Protein 3MAY (pdb70)

InterPro domains:
  IPR030937 Hemophore Rv0203 [TIGR04530] (16-133)
  IPR032407 Haemophore, haem-binding [PF16525] (39-115)
  IPR032407 Haemophore, haem-binding [TIGR04529] (41-117)
  IPR038378 Haemophore, haem-binding domain superfamily [G3DSA:1.20.20.20] (36-136)

Secondary structure (DSSP, 8-state):
--HHHHHHHHHHHHHHHHHHHHH-HHHHHHHHHHHHTTT-HHHHHHHHHHHHH-HHHHHHHHHHHHHHHHHHHHT--S-SSGGGG-/--HHHHHHHHHHHHHHHHHHHHH-HHHHHHHHHHHTTTT-HHHHHHHHHHHHH-HHHHHHHHHHHHHHHHHHHHHT-TTSHHHHHHHHHHTT-/-TTSHHHHHHHHHHHHHHHHHHHHT-HHHHHHHHHHHHTTS-HHHHHHHHHHHHS-HHHHHHHHHHTHHHHHHHHHH-----HHHHHHHHHHHHHH-/--HHHHHHHHHHHHHHHHHHHHT-HHHHHHHHHHHHTTT-TTHHHHHHHHHHH-HHHHHHHHHHHHHHHHHHHHS--TTHHHHHHHHHHHHHH-/--S-HHHHHHHHHHHHHHHHHHHHH-HHHHHHHHHHHTTTT-HHHHHHHHHHHHH-HHHHHHHHHHHHHHHHHHHHHT-S-SHHHHHHHHHHH-/--HHHHHHHHHHHHHHHHHHHHH-HHHHHHHHHHHHTTT-HHHHHHHHHHHHT-HHHHHHHHHHHHHHHHHHHHT--S-SSGGGG-/---HHHHHHHHHHHHHHHHHHHHH-HHHHHHHHHHHHTTS-HHHHHHHHHHHHH-HHHHHHHHHHHTTHHHHHHHHT----HHHHHHHHHHHHHHH-/--S-HHHHHHHHHHHHHHHHHHHHH-HHHHHHHHHHHHTTT-TTHHHHHHHHHHH-HHHHHHHHHHHHHHHHHHHHS--TTTHHHHHHHHHHHHH-

Structure (mmCIF, N/CA/C/O backbone):
data_3MAY
#
_entry.id   3MAY
#
_cell.length_a   72.671
_cell.length_b   72.671
_cell.length_c   173.909
_cell.angle_alpha   90.00
_cell.angle_beta   90.00
_cell.angle_gamma   90.00
#
_symmetry.space_group_name_H-M   'P 41'
#
loop_
_entity.id
_entity.type
_entity.pdbx_description
1 polymer 'POSSIBLE EXPORTED PROTEIN'
2 water water
#
loop_
_atom_site.group_PDB
_atom_site.id
_atom_site.type_symbol
_atom_site.label_atom_id
_atom_site.label_alt_id
_atom_site.label_comp_id
_atom_site.label_asym_id
_atom_site.label_entity_id
_atom_site.label_seq_id
_atom_site.pdbx_PDB_ins_code
_atom_site.Cartn_x
_atom_site.Cartn_y
_atom_site.Cartn_z
_atom_site.occupancy
_atom_site.B_iso_or_equiv
_atom_site.auth_seq_id
_atom_site.auth_comp_id
_atom_site.auth_asym_id
_atom_site.auth_atom_id
_atom_site.pdbx_PDB_model_num
ATOM 1 N N . CYS A 1 6 ? 9.860 12.655 34.082 1.00 74.06 40 CYS A N 1
ATOM 2 C CA . CYS A 1 6 ? 9.188 11.464 33.486 1.00 72.73 40 CYS A CA 1
ATOM 3 C C . CYS A 1 6 ? 7.697 11.734 33.450 1.00 69.83 40 CYS A C 1
ATOM 4 O O . CYS A 1 6 ? 6.876 10.859 33.163 1.00 69.31 40 CYS A O 1
ATOM 7 N N . ALA A 1 7 ? 7.378 12.985 33.753 1.00 66.07 41 ALA A N 1
ATOM 8 C CA . ALA A 1 7 ? 6.025 13.431 33.867 1.00 62.95 41 ALA A CA 1
ATOM 9 C C . ALA A 1 7 ? 5.530 13.607 32.462 1.00 59.28 41 ALA A C 1
ATOM 10 O O . ALA A 1 7 ? 6.321 13.922 31.553 1.00 58.61 41 ALA A O 1
ATOM 12 N N . ALA A 1 8 ? 4.227 13.429 32.274 1.00 56.47 42 ALA A N 1
ATOM 13 C CA . ALA A 1 8 ? 3.639 13.587 30.961 1.00 52.67 42 ALA A CA 1
ATOM 14 C C . ALA A 1 8 ? 4.057 14.888 30.269 1.00 49.94 42 ALA A C 1
ATOM 15 O O . ALA A 1 8 ? 4.286 14.889 29.076 1.00 49.16 42 ALA A O 1
ATOM 17 N N . SER A 1 9 ? 4.178 15.987 31.004 1.00 49.24 43 SER A N 1
ATOM 18 C CA . SER A 1 9 ? 4.699 17.253 30.433 1.00 47.13 43 SER A CA 1
ATOM 19 C C . SER A 1 9 ? 6.064 17.108 29.838 1.00 45.97 43 SER A C 1
ATOM 20 O O . SER A 1 9 ? 6.372 17.770 28.876 1.00 45.33 43 SER A O 1
ATOM 23 N N . GLU A 1 10 ? 6.903 16.271 30.418 1.00 46.18 44 GLU A N 1
ATOM 24 C CA . GLU A 1 10 ? 8.236 16.163 29.879 1.00 46.01 44 GLU A CA 1
ATOM 25 C C . GLU A 1 10 ? 8.288 15.165 28.696 1.00 44.85 44 GLU A C 1
ATOM 26 O O . GLU A 1 10 ? 9.043 15.422 27.728 1.00 44.81 44 GLU A O 1
ATOM 32 N N . VAL A 1 11 ? 7.463 14.099 28.713 1.00 43.33 45 VAL A N 1
ATOM 33 C CA . VAL A 1 11 ? 7.433 13.241 27.554 1.00 42.42 45 VAL A CA 1
ATOM 34 C C . VAL A 1 11 ? 6.983 14.041 26.381 1.00 41.64 45 VAL A C 1
ATOM 35 O O . VAL A 1 11 ? 7.665 14.060 25.357 1.00 42.98 45 VAL A O 1
ATOM 39 N N . ALA A 1 12 ? 5.911 14.800 26.556 1.00 41.55 46 ALA A N 1
ATOM 40 C CA . ALA A 1 12 ? 5.383 15.633 25.488 1.00 40.94 46 ALA A CA 1
ATOM 41 C C . ALA A 1 12 ? 6.406 16.679 24.967 1.00 40.92 46 ALA A C 1
ATOM 42 O O . ALA A 1 12 ? 6.386 17.086 23.798 1.00 40.32 46 ALA A O 1
ATOM 44 N N . ARG A 1 13 ? 7.275 17.157 25.835 1.00 41.97 47 ARG A N 1
ATOM 45 C CA . ARG A 1 13 ? 8.135 18.240 25.409 1.00 42.35 47 ARG A CA 1
ATOM 46 C C . ARG A 1 13 ? 9.185 17.677 24.533 1.00 42.39 47 ARG A C 1
ATOM 47 O O . ARG A 1 13 ? 9.436 18.259 23.479 1.00 41.64 47 ARG A O 1
ATOM 55 N N . THR A 1 14 ? 9.800 16.558 24.988 1.00 43.13 48 THR A N 1
ATOM 56 C CA . THR A 1 14 ? 10.755 15.811 24.210 1.00 43.23 48 THR A CA 1
ATOM 57 C C . THR A 1 14 ? 10.169 15.465 22.829 1.00 43.38 48 THR A C 1
ATOM 58 O O . THR A 1 14 ? 10.670 15.965 21.791 1.00 44.97 48 THR A O 1
ATOM 62 N N . VAL A 1 15 ? 9.070 14.708 22.805 1.00 42.31 49 VAL A N 1
ATOM 63 C CA . VAL A 1 15 ? 8.480 14.317 21.539 1.00 41.27 49 VAL A CA 1
ATOM 64 C C . VAL A 1 15 ? 8.253 15.560 20.673 1.00 40.54 49 VAL A C 1
ATOM 65 O O . VAL A 1 15 ? 8.442 15.523 19.463 1.00 40.70 49 VAL A O 1
ATOM 69 N N . GLY A 1 16 ? 7.883 16.672 21.289 1.00 40.29 50 GLY A N 1
ATOM 70 C CA . GLY A 1 16 ? 7.776 17.957 20.577 1.00 39.61 50 GLY A CA 1
ATOM 71 C C . GLY A 1 16 ? 9.082 18.524 19.981 1.00 40.28 50 GLY A C 1
ATOM 72 O O . GLY A 1 16 ? 9.080 19.127 18.854 1.00 41.80 50 GLY A O 1
ATOM 73 N N . SER A 1 17 ? 10.211 18.359 20.658 1.00 38.60 51 SER A N 1
ATOM 74 C CA . SER A 1 17 ? 11.418 18.925 20.065 1.00 39.06 51 SER A CA 1
ATOM 75 C C . SER A 1 17 ? 12.062 17.920 19.073 1.00 37.60 51 SER A C 1
ATOM 76 O O . SER A 1 17 ? 12.537 18.319 18.012 1.00 36.84 51 SER A O 1
ATOM 79 N N . VAL A 1 18 ? 12.069 16.622 19.395 1.00 36.80 52 VAL A N 1
ATOM 80 C CA . VAL A 1 18 ? 12.379 15.627 18.333 1.00 36.41 52 VAL A CA 1
ATOM 81 C C . VAL A 1 18 ? 11.478 15.780 17.059 1.00 35.40 52 VAL A C 1
ATOM 82 O O . VAL A 1 18 ? 11.980 16.062 15.990 1.00 35.82 52 VAL A O 1
ATOM 86 N N . ALA A 1 19 ? 10.166 15.639 17.168 1.00 35.23 53 ALA A N 1
ATOM 87 C CA . ALA A 1 19 ? 9.289 15.806 15.970 1.00 35.54 53 ALA A CA 1
ATOM 88 C C . ALA A 1 19 ? 9.602 17.071 15.179 1.00 35.92 53 ALA A C 1
ATOM 89 O O . ALA A 1 19 ? 9.689 17.015 13.951 1.00 36.24 53 ALA A O 1
ATOM 91 N N . LYS A 1 20 ? 9.782 18.204 15.869 1.00 36.33 54 LYS A N 1
ATOM 92 C CA . LYS A 1 20 ? 10.064 19.451 15.173 1.00 37.16 54 LYS A CA 1
ATOM 93 C C . LYS A 1 20 ? 11.383 19.356 14.451 1.00 37.04 54 LYS A C 1
ATOM 94 O O . LYS A 1 20 ? 11.475 19.756 13.262 1.00 38.50 54 LYS A O 1
ATOM 100 N N . SER A 1 21 ? 12.411 18.821 15.118 1.00 36.49 55 SER A N 1
ATOM 101 C CA . SER A 1 21 ? 13.729 18.805 14.474 1.00 37.03 55 SER A CA 1
ATOM 102 C C . SER A 1 21 ? 13.672 17.864 13.297 1.00 36.42 55 SER A C 1
ATOM 103 O O . SER A 1 21 ? 13.993 18.270 12.226 1.00 37.03 55 SER A O 1
ATOM 106 N N . MET A 1 22 ? 13.118 16.656 13.462 1.00 37.04 56 MET A N 1
ATOM 107 C CA . MET A 1 22 ? 12.867 15.719 12.351 1.00 37.41 56 MET A CA 1
ATOM 108 C C . MET A 1 22 ? 12.171 16.498 11.222 1.00 37.16 56 MET A C 1
ATOM 109 O O . MET A 1 22 ? 12.608 16.454 10.055 1.00 37.19 56 MET A O 1
ATOM 114 N N . GLY A 1 23 ? 11.128 17.276 11.560 1.00 36.55 57 GLY A N 1
ATOM 115 C CA . GLY A 1 23 ? 10.383 18.102 10.553 1.00 35.66 57 GLY A CA 1
ATOM 116 C C . GLY A 1 23 ? 11.247 19.060 9.717 1.00 35.93 57 GLY A C 1
ATOM 117 O O . GLY A 1 23 ? 11.234 19.041 8.489 1.00 34.00 57 GLY A O 1
ATOM 118 N N . ASP A 1 24 ? 11.999 19.911 10.411 1.00 37.39 58 ASP A N 1
ATOM 119 C CA . ASP A 1 24 ? 12.920 20.860 9.797 1.00 38.24 58 ASP A CA 1
ATOM 120 C C . ASP A 1 24 ? 13.875 20.137 8.859 1.00 37.82 58 ASP A C 1
ATOM 121 O O . ASP A 1 24 ? 14.013 20.547 7.686 1.00 38.34 58 ASP A O 1
ATOM 126 N N . TYR A 1 25 ? 14.456 19.021 9.341 1.00 36.62 59 TYR A N 1
ATOM 127 C CA . TYR A 1 25 ? 15.426 18.264 8.573 1.00 37.41 59 TYR A CA 1
ATOM 128 C C . TYR A 1 25 ? 14.845 17.735 7.254 1.00 38.16 59 TYR A C 1
ATOM 129 O O . TYR A 1 25 ? 15.454 17.862 6.159 1.00 40.69 59 TYR A O 1
ATOM 138 N N . LEU A 1 26 ? 13.661 17.159 7.350 1.00 37.63 60 LEU A N 1
ATOM 139 C CA . LEU A 1 26 ? 12.987 16.671 6.185 1.00 38.30 60 LEU A CA 1
ATOM 140 C C . LEU A 1 26 ? 12.677 17.807 5.241 1.00 40.43 60 LEU A C 1
ATOM 141 O O . LEU A 1 26 ? 12.880 17.688 4.003 1.00 41.07 60 LEU A O 1
ATOM 146 N N . ASP A 1 27 ? 12.232 18.930 5.813 1.00 41.67 61 ASP A N 1
ATOM 147 C CA . ASP A 1 27 ? 11.897 20.088 4.988 1.00 42.77 61 ASP A CA 1
ATOM 148 C C . ASP A 1 27 ? 13.101 20.457 4.162 1.00 43.27 61 ASP A C 1
ATOM 149 O O . ASP A 1 27 ? 12.978 20.834 2.974 1.00 44.28 61 ASP A O 1
ATOM 154 N N . SER A 1 28 ? 14.277 20.378 4.786 1.00 42.67 62 SER A N 1
ATOM 155 C CA . SER A 1 28 ? 15.482 20.809 4.056 1.00 43.31 62 SER A CA 1
ATOM 156 C C . SER A 1 28 ? 15.986 19.723 3.120 1.00 41.20 62 SER A C 1
ATOM 157 O O . SER A 1 28 ? 16.836 19.994 2.340 1.00 41.72 62 SER A O 1
ATOM 160 N N . HIS A 1 29 ? 15.476 18.489 3.236 1.00 39.33 63 HIS A N 1
ATOM 161 C CA . HIS A 1 29 ? 15.922 17.367 2.434 1.00 38.09 63 HIS A CA 1
ATOM 162 C C . HIS A 1 29 ? 14.764 16.771 1.635 1.00 39.27 63 HIS A C 1
ATOM 163 O O . HIS A 1 29 ? 14.299 15.626 1.950 1.00 39.82 63 HIS A O 1
ATOM 170 N N . PRO A 1 30 ? 14.311 17.492 0.574 1.00 40.00 64 PRO A N 1
ATOM 171 C CA . PRO A 1 30 ? 13.147 17.093 -0.242 1.00 40.15 64 PRO A CA 1
ATOM 172 C C . PRO A 1 30 ? 13.169 15.657 -0.747 1.00 40.26 64 PRO A C 1
ATOM 173 O O . PRO A 1 30 ? 12.116 15.054 -0.812 1.00 41.15 64 PRO A O 1
ATOM 177 N N . GLU A 1 31 ? 14.328 15.086 -1.055 1.00 39.92 65 GLU A N 1
ATOM 178 C CA . GLU A 1 31 ? 14.315 13.695 -1.519 1.00 40.81 65 GLU A CA 1
ATOM 179 C C . GLU A 1 31 ? 13.848 12.783 -0.426 1.00 39.63 65 GLU A C 1
ATOM 180 O O . GLU A 1 31 ? 12.821 12.071 -0.557 1.00 42.08 65 GLU A O 1
ATOM 186 N N . THR A 1 32 ? 14.570 12.796 0.674 1.00 37.81 66 THR A N 1
ATOM 187 C CA . THR A 1 32 ? 14.085 12.112 1.896 1.00 36.75 66 THR A CA 1
ATOM 188 C C . THR A 1 32 ? 12.630 12.517 2.276 1.00 36.08 66 THR A C 1
ATOM 189 O O . THR A 1 32 ? 11.807 11.698 2.672 1.00 37.23 66 THR A O 1
ATOM 193 N N . ASN A 1 33 ? 12.312 13.780 2.124 1.00 35.94 67 ASN A N 1
ATOM 194 C CA . ASN A 1 33 ? 10.981 14.236 2.533 1.00 36.24 67 ASN A CA 1
ATOM 195 C C . ASN A 1 33 ? 9.955 13.585 1.614 1.00 37.05 67 ASN A C 1
ATOM 196 O O . ASN A 1 33 ? 8.860 13.257 2.060 1.00 36.58 67 ASN A O 1
ATOM 201 N N . GLN A 1 34 ? 10.333 13.390 0.342 1.00 38.94 68 GLN A N 1
ATOM 202 C CA . GLN A 1 34 ? 9.463 12.713 -0.668 1.00 40.22 68 GLN A CA 1
ATOM 203 C C . GLN A 1 34 ? 9.223 11.211 -0.346 1.00 40.15 68 GLN A C 1
ATOM 204 O O . GLN A 1 34 ? 8.108 10.737 -0.391 1.00 39.95 68 GLN A O 1
ATOM 210 N N . VAL A 1 35 ? 10.295 10.496 0.005 1.00 40.49 69 VAL A N 1
ATOM 211 C CA . VAL A 1 35 ? 10.234 9.087 0.348 1.00 40.43 69 VAL A CA 1
ATOM 212 C C . VAL A 1 35 ? 9.471 8.840 1.673 1.00 41.63 69 VAL A C 1
ATOM 213 O O . VAL A 1 35 ? 8.793 7.806 1.826 1.00 43.41 69 VAL A O 1
ATOM 217 N N . MET A 1 36 ? 9.564 9.756 2.637 1.00 40.95 70 MET A N 1
ATOM 218 C CA . MET A 1 36 ? 8.805 9.558 3.876 1.00 41.73 70 MET A CA 1
ATOM 219 C C . MET A 1 36 ? 7.388 9.951 3.547 1.00 41.85 70 MET A C 1
ATOM 220 O O . MET A 1 36 ? 6.430 9.352 4.063 1.00 43.32 70 MET A O 1
ATOM 225 N N . THR A 1 37 ? 7.230 10.969 2.708 1.00 41.05 71 THR A N 1
ATOM 226 C CA . THR A 1 37 ? 5.883 11.346 2.311 1.00 42.18 71 THR A CA 1
ATOM 227 C C . THR A 1 37 ? 5.131 10.164 1.657 1.00 43.46 71 THR A C 1
ATOM 228 O O . THR A 1 37 ? 4.008 9.887 2.079 1.00 44.30 71 THR A O 1
ATOM 232 N N . ALA A 1 38 ? 5.748 9.473 0.685 1.00 43.67 72 ALA A N 1
ATOM 233 C CA . ALA A 1 38 ? 5.076 8.351 0.005 1.00 46.51 72 ALA A CA 1
ATOM 234 C C . ALA A 1 38 ? 4.707 7.298 1.001 1.00 47.69 72 ALA A C 1
ATOM 235 O O . ALA A 1 38 ? 3.617 6.766 0.895 1.00 50.31 72 ALA A O 1
ATOM 237 N N . VAL A 1 39 ? 5.571 7.031 1.989 1.00 46.77 73 VAL A N 1
ATOM 238 C CA . VAL A 1 39 ? 5.236 6.097 3.073 1.00 47.49 73 VAL A CA 1
ATOM 239 C C . VAL A 1 39 ? 3.953 6.484 3.827 1.00 48.37 73 VAL A C 1
ATOM 240 O O . VAL A 1 39 ? 3.103 5.652 4.073 1.00 50.24 73 VAL A O 1
ATOM 244 N N . LEU A 1 40 ? 3.791 7.747 4.195 1.00 48.40 74 LEU A N 1
ATOM 245 C CA . LEU A 1 40 ? 2.564 8.155 4.883 1.00 49.53 74 LEU A CA 1
ATOM 246 C C . LEU A 1 40 ? 1.308 8.087 3.968 1.00 51.75 74 LEU A C 1
ATOM 247 O O . LEU A 1 40 ? 0.183 7.938 4.455 1.00 52.80 74 LEU A O 1
ATOM 252 N N . GLN A 1 41 ? 1.481 8.209 2.656 1.00 52.63 75 GLN A N 1
ATOM 253 C CA . GLN A 1 41 ? 0.341 8.170 1.752 1.00 54.20 75 GLN A CA 1
ATOM 254 C C . GLN A 1 41 ? -0.082 6.723 1.598 1.00 56.47 75 GLN A C 1
ATOM 255 O O . GLN A 1 41 ? -1.268 6.382 1.499 1.00 57.18 75 GLN A O 1
ATOM 261 N N . GLN A 1 42 ? 0.908 5.853 1.631 1.00 57.38 76 GLN A N 1
ATOM 262 C CA . GLN A 1 42 ? 0.624 4.459 1.383 1.00 60.21 76 GLN A CA 1
ATOM 263 C C . GLN A 1 42 ? 0.438 3.735 2.700 1.00 60.81 76 GLN A C 1
ATOM 264 O O . GLN A 1 42 ? 0.613 2.540 2.762 1.00 62.76 76 GLN A O 1
ATOM 270 N N . GLN A 1 43 ? 0.061 4.469 3.744 1.00 60.54 77 GLN A N 1
ATOM 271 C CA . GLN A 1 43 ? -0.278 3.882 5.030 1.00 62.51 77 GLN A CA 1
ATOM 272 C C . GLN A 1 43 ? 0.822 2.969 5.566 1.00 62.84 77 GLN A C 1
ATOM 273 O O . GLN A 1 43 ? 0.533 1.917 6.112 1.00 64.74 77 GLN A O 1
ATOM 279 N N . VAL A 1 44 ? 2.087 3.334 5.400 1.00 62.54 78 VAL A N 1
ATOM 280 C CA . VAL A 1 44 ? 3.187 2.420 5.814 1.00 63.14 78 VAL A CA 1
ATOM 281 C C . VAL A 1 44 ? 2.979 0.971 5.301 1.00 65.59 78 VAL A C 1
ATOM 282 O O . VAL A 1 44 ? 3.374 0.009 5.938 1.00 66.44 78 VAL A O 1
ATOM 286 N N . GLY A 1 45 ? 2.363 0.831 4.137 1.00 67.40 79 GLY A N 1
ATOM 287 C CA . GLY A 1 45 ? 2.290 -0.459 3.477 1.00 70.88 79 GLY A CA 1
ATOM 288 C C . GLY A 1 45 ? 3.602 -0.902 2.844 1.00 70.96 79 GLY A C 1
ATOM 289 O O . GLY A 1 45 ? 4.530 -0.099 2.676 1.00 69.84 79 GLY A O 1
ATOM 290 N N . PRO A 1 46 ? 3.660 -2.175 2.443 1.00 73.11 80 PRO A N 1
ATOM 291 C CA . PRO A 1 46 ? 4.793 -2.941 1.920 1.00 73.42 80 PRO A CA 1
ATOM 292 C C . PRO A 1 46 ? 5.709 -2.219 0.921 1.00 71.59 80 PRO A C 1
ATOM 293 O O . PRO A 1 46 ? 6.927 -2.250 1.088 1.00 70.64 80 PRO A O 1
ATOM 297 N N . GLY A 1 47 ? 5.135 -1.596 -0.107 1.00 71.16 81 GLY A N 1
ATOM 298 C CA . GLY A 1 47 ? 5.933 -1.044 -1.210 1.00 69.83 81 GLY A CA 1
ATOM 299 C C . GLY A 1 47 ? 6.769 0.182 -0.811 1.00 66.42 81 GLY A C 1
ATOM 300 O O . GLY A 1 47 ? 7.902 0.393 -1.283 1.00 65.12 81 GLY A O 1
ATOM 301 N N . SER A 1 48 ? 6.194 0.968 0.090 1.00 64.30 82 SER A N 1
ATOM 302 C CA . SER A 1 48 ? 6.769 2.215 0.529 1.00 61.27 82 SER A CA 1
ATOM 303 C C . SER A 1 48 ? 7.807 1.954 1.622 1.00 60.28 82 SER A C 1
ATOM 304 O O . SER A 1 48 ? 8.786 2.722 1.776 1.00 58.70 82 SER A O 1
ATOM 307 N N . VAL A 1 49 ? 7.620 0.879 2.392 1.00 60.78 83 VAL A N 1
ATOM 308 C CA . VAL A 1 49 ? 8.666 0.546 3.339 1.00 59.50 83 VAL A CA 1
ATOM 309 C C . VAL A 1 49 ? 9.976 0.218 2.606 1.00 58.71 83 VAL A C 1
ATOM 310 O O . VAL A 1 49 ? 11.016 0.738 2.990 1.00 57.26 83 VAL A O 1
ATOM 314 N N . ALA A 1 50 ? 9.905 -0.545 1.507 1.00 59.08 84 ALA A N 1
ATOM 315 C CA . ALA A 1 50 ? 11.121 -0.966 0.777 1.00 58.79 84 ALA A CA 1
ATOM 316 C C . ALA A 1 50 ? 11.907 0.200 0.189 1.00 56.48 84 ALA A C 1
ATOM 317 O O . ALA A 1 50 ? 13.136 0.222 0.164 1.00 54.61 84 ALA A O 1
ATOM 319 N N . SER A 1 51 ? 11.153 1.145 -0.346 1.00 56.81 85 SER A N 1
ATOM 320 C CA . SER A 1 51 ? 11.707 2.307 -0.963 1.00 55.97 85 SER A CA 1
ATOM 321 C C . SER A 1 51 ? 12.486 3.075 0.106 1.00 52.88 85 SER A C 1
ATOM 322 O O . SER A 1 51 ? 13.556 3.629 -0.127 1.00 51.94 85 SER A O 1
ATOM 325 N N . LEU A 1 52 ? 11.975 3.016 1.318 1.00 52.22 86 LEU A N 1
ATOM 326 C CA . LEU A 1 52 ? 12.575 3.718 2.425 1.00 50.41 86 LEU A CA 1
ATOM 327 C C . LEU A 1 52 ? 13.846 3.010 2.848 1.00 49.76 86 LEU A C 1
ATOM 328 O O . LEU A 1 52 ? 14.881 3.633 3.034 1.00 49.23 86 LEU A O 1
ATOM 333 N N . LYS A 1 53 ? 13.765 1.708 3.045 1.00 50.15 87 LYS A N 1
ATOM 334 C CA . LYS A 1 53 ? 14.975 0.940 3.378 1.00 50.10 87 LYS A CA 1
ATOM 335 C C . LYS A 1 53 ? 16.112 1.310 2.417 1.00 48.52 87 LYS A C 1
ATOM 336 O O . LYS A 1 53 ? 17.153 1.752 2.866 1.00 47.98 87 LYS A O 1
ATOM 342 N N . ALA A 1 54 ? 15.881 1.157 1.110 1.00 47.75 88 ALA A N 1
ATOM 343 C CA . ALA A 1 54 ? 16.851 1.498 0.072 1.00 47.22 88 ALA A CA 1
ATOM 344 C C . ALA A 1 54 ? 17.292 2.969 0.144 1.00 45.11 88 ALA A C 1
ATOM 345 O O . ALA A 1 54 ? 18.391 3.293 -0.180 1.00 46.30 88 ALA A O 1
ATOM 347 N N . HIS A 1 55 ? 16.428 3.872 0.532 1.00 43.70 89 HIS A N 1
ATOM 348 C CA . HIS A 1 55 ? 16.858 5.227 0.546 1.00 42.85 89 HIS A CA 1
ATOM 349 C C . HIS A 1 55 ? 17.926 5.401 1.609 1.00 43.34 89 HIS A C 1
ATOM 350 O O . HIS A 1 55 ? 18.858 6.172 1.382 1.00 42.62 89 HIS A O 1
ATOM 357 N N . PHE A 1 56 ? 17.802 4.652 2.718 1.00 44.75 90 PHE A N 1
ATOM 358 C CA . PHE A 1 56 ? 18.784 4.682 3.825 1.00 45.50 90 PHE A CA 1
ATOM 359 C C . PHE A 1 56 ? 20.088 4.027 3.514 1.00 47.35 90 PHE A C 1
ATOM 360 O O . PHE A 1 56 ? 21.119 4.583 3.874 1.00 49.07 90 PHE A O 1
ATOM 368 N N . GLU A 1 57 ? 20.087 2.882 2.824 1.00 48.99 91 GLU A N 1
ATOM 369 C CA . GLU A 1 57 ? 21.364 2.287 2.410 1.00 49.76 91 GLU A CA 1
ATOM 370 C C . GLU A 1 57 ? 22.136 3.282 1.556 1.00 49.15 91 GLU A C 1
ATOM 371 O O . GLU A 1 57 ? 23.371 3.362 1.624 1.00 50.22 91 GLU A O 1
ATOM 377 N N . ALA A 1 58 ? 21.429 4.059 0.741 1.00 47.33 92 ALA A N 1
ATOM 378 C CA . ALA A 1 58 ? 22.161 4.864 -0.212 1.00 46.80 92 ALA A CA 1
ATOM 379 C C . ALA A 1 58 ? 22.469 6.223 0.352 1.00 45.43 92 ALA A C 1
ATOM 380 O O . ALA A 1 58 ? 23.194 6.975 -0.258 1.00 46.87 92 ALA A O 1
ATOM 382 N N . ASN A 1 59 ? 21.880 6.555 1.492 1.00 43.84 93 ASN A N 1
ATOM 383 C CA . ASN A 1 59 ? 22.115 7.855 2.132 1.00 42.25 93 ASN A CA 1
ATOM 384 C C . ASN A 1 59 ? 22.415 7.741 3.632 1.00 41.69 93 ASN A C 1
ATOM 385 O O . ASN A 1 59 ? 21.639 8.280 4.461 1.00 39.71 93 ASN A O 1
ATOM 390 N N . PRO A 1 60 ? 23.571 7.094 3.966 1.00 42.61 94 PRO A N 1
ATOM 391 C CA . PRO A 1 60 ? 23.965 6.723 5.361 1.00 42.90 94 PRO A CA 1
ATOM 392 C C . PRO A 1 60 ? 24.108 7.975 6.227 1.00 43.00 94 PRO A C 1
ATOM 393 O O . PRO A 1 60 ? 23.959 7.925 7.484 1.00 44.34 94 PRO A O 1
ATOM 397 N N . LYS A 1 61 ? 24.398 9.094 5.580 1.00 42.63 95 LYS A N 1
ATOM 398 C CA . LYS A 1 61 ? 24.323 10.392 6.301 1.00 42.73 95 LYS A CA 1
ATOM 399 C C . LYS A 1 61 ? 22.886 10.740 6.756 1.00 40.30 95 LYS A C 1
ATOM 400 O O . LYS A 1 61 ? 22.630 11.025 7.957 1.00 38.38 95 LYS A O 1
ATOM 406 N N . VAL A 1 62 ? 21.923 10.668 5.840 1.00 39.77 96 VAL A N 1
ATOM 407 C CA . VAL A 1 62 ? 20.564 10.945 6.302 1.00 39.42 96 VAL A CA 1
ATOM 408 C C . VAL A 1 62 ? 20.089 10.011 7.421 1.00 39.77 96 VAL A C 1
ATOM 409 O O . VAL A 1 62 ? 19.501 10.479 8.431 1.00 39.93 96 VAL A O 1
ATOM 413 N N . ALA A 1 63 ? 20.431 8.721 7.310 1.00 40.62 97 ALA A N 1
ATOM 414 C CA . ALA A 1 63 ? 19.983 7.744 8.307 1.00 40.73 97 ALA A CA 1
ATOM 415 C C . ALA A 1 63 ? 20.568 8.060 9.663 1.00 41.36 97 ALA A C 1
ATOM 416 O O . ALA A 1 63 ? 19.856 8.059 10.658 1.00 41.57 97 ALA A O 1
ATOM 418 N N . SER A 1 64 ? 21.862 8.384 9.704 1.00 42.43 98 SER A N 1
ATOM 419 C CA . SER A 1 64 ? 22.513 8.677 10.989 1.00 43.18 98 SER A CA 1
ATOM 420 C C . SER A 1 64 ? 22.072 10.012 11.524 1.00 42.05 98 SER A C 1
ATOM 421 O O . SER A 1 64 ? 21.861 10.146 12.727 1.00 43.92 98 SER A O 1
ATOM 424 N N . ASP A 1 65 ? 21.852 10.981 10.649 1.00 41.02 99 ASP A N 1
ATOM 425 C CA . ASP A 1 65 ? 21.295 12.291 11.083 1.00 39.95 99 ASP A CA 1
ATOM 426 C C . ASP A 1 65 ? 19.880 12.125 11.746 1.00 39.13 99 ASP A C 1
ATOM 427 O O . ASP A 1 65 ? 19.576 12.719 12.801 1.00 38.15 99 ASP A O 1
ATOM 432 N N . LEU A 1 66 ? 19.007 11.333 11.112 1.00 38.70 100 LEU A N 1
ATOM 433 C CA . LEU A 1 66 ? 17.670 11.120 11.670 1.00 39.07 100 LEU A CA 1
ATOM 434 C C . LEU A 1 66 ? 17.770 10.334 12.950 1.00 40.33 100 LEU A C 1
ATOM 435 O O . LEU A 1 66 ? 17.080 10.673 13.967 1.00 40.75 100 LEU A O 1
ATOM 440 N N . HIS A 1 67 ? 18.655 9.329 12.960 1.00 41.58 101 HIS A N 1
ATOM 441 C CA . HIS A 1 67 ? 18.909 8.620 14.208 1.00 43.18 101 HIS A CA 1
ATOM 442 C C . HIS A 1 67 ? 19.382 9.566 15.319 1.00 43.71 101 HIS A C 1
ATOM 443 O O . HIS A 1 67 ? 18.864 9.500 16.424 1.00 44.80 101 HIS A O 1
ATOM 450 N N . ALA A 1 68 ? 20.343 10.456 15.046 1.00 43.92 102 ALA A N 1
ATOM 451 C CA . ALA A 1 68 ? 20.747 11.434 16.072 1.00 45.50 102 ALA A CA 1
ATOM 452 C C . ALA A 1 68 ? 19.574 12.292 16.563 1.00 45.37 102 ALA A C 1
ATOM 453 O O . ALA A 1 68 ? 19.480 12.605 17.744 1.00 45.46 102 ALA A O 1
ATOM 455 N N . LEU A 1 69 ? 18.679 12.682 15.664 1.00 44.92 103 LEU A N 1
ATOM 456 C CA . LEU A 1 69 ? 17.584 13.513 16.077 1.00 45.66 103 LEU A CA 1
ATOM 457 C C . LEU A 1 69 ? 16.579 12.765 16.923 1.00 47.21 103 LEU A C 1
ATOM 458 O O . LEU A 1 69 ? 15.963 13.327 17.821 1.00 48.01 103 LEU A O 1
ATOM 463 N N . SER A 1 70 ? 16.470 11.472 16.700 1.00 49.67 104 SER A N 1
ATOM 464 C CA . SER A 1 70 ? 15.553 10.665 17.516 1.00 51.82 104 SER A CA 1
ATOM 465 C C . SER A 1 70 ? 16.113 10.252 18.878 1.00 53.90 104 SER A C 1
ATOM 466 O O . SER A 1 70 ? 15.383 9.834 19.780 1.00 54.32 104 SER A O 1
ATOM 469 N N . GLN A 1 71 ? 17.410 10.366 19.063 1.00 56.84 105 GLN A N 1
ATOM 470 C CA . GLN A 1 71 ? 17.988 9.927 20.352 1.00 59.52 105 GLN A CA 1
ATOM 471 C C . GLN A 1 71 ? 17.333 10.398 21.674 1.00 59.92 105 GLN A C 1
ATOM 472 O O . GLN A 1 71 ? 17.238 9.601 22.608 1.00 61.39 105 GLN A O 1
ATOM 478 N N . PRO A 1 72 ? 16.910 11.682 21.779 1.00 59.26 106 PRO A N 1
ATOM 479 C CA . PRO A 1 72 ? 16.396 12.087 23.096 1.00 59.95 106 PRO A CA 1
ATOM 480 C C . PRO A 1 72 ? 15.151 11.256 23.446 1.00 61.18 106 PRO A C 1
ATOM 481 O O . PRO A 1 72 ? 14.945 10.842 24.592 1.00 62.02 106 PRO A O 1
ATOM 485 N N . LEU A 1 73 ? 14.349 10.994 22.433 1.00 61.35 107 LEU A N 1
ATOM 486 C CA . LEU A 1 73 ? 13.184 10.154 22.551 1.00 63.20 107 LEU A CA 1
ATOM 487 C C . LEU A 1 73 ? 13.550 8.745 22.986 1.00 65.24 107 LEU A C 1
ATOM 488 O O . LEU A 1 73 ? 12.919 8.174 23.871 1.00 67.11 107 LEU A O 1
ATOM 493 N N . THR A 1 74 ? 14.571 8.172 22.386 1.00 66.68 108 THR A N 1
ATOM 494 C CA . THR A 1 74 ? 15.018 6.858 22.830 1.00 69.22 108 THR A CA 1
ATOM 495 C C . THR A 1 74 ? 15.673 6.918 24.241 1.00 71.14 108 THR A C 1
ATOM 496 O O . THR A 1 74 ? 15.486 5.994 25.049 1.00 72.39 108 THR A O 1
ATOM 500 N N . ASP A 1 75 ? 16.402 7.997 24.556 1.00 71.55 109 ASP A N 1
ATOM 501 C CA . ASP A 1 75 ? 16.910 8.200 25.930 1.00 74.00 109 ASP A CA 1
ATOM 502 C C . ASP A 1 75 ? 15.728 8.111 26.911 1.00 75.60 109 ASP A C 1
ATOM 503 O O . ASP A 1 75 ? 15.723 7.318 27.872 1.00 77.55 109 ASP A O 1
ATOM 508 N N . LEU A 1 76 ? 14.720 8.936 26.643 1.00 74.87 110 LEU A N 1
ATOM 509 C CA . LEU A 1 76 ? 13.595 9.064 27.510 1.00 76.09 110 LEU A CA 1
ATOM 510 C C . LEU A 1 76 ? 12.998 7.720 27.926 1.00 78.16 110 LEU A C 1
ATOM 511 O O . LEU A 1 76 ? 12.984 7.402 29.110 1.00 79.72 110 LEU A O 1
ATOM 516 N N . SER A 1 77 ? 12.508 6.945 26.953 1.00 78.85 111 SER A N 1
ATOM 517 C CA . SER A 1 77 ? 11.869 5.666 27.236 1.00 81.41 111 SER A CA 1
ATOM 518 C C . SER A 1 77 ? 12.908 4.637 27.645 1.00 83.74 111 SER A C 1
ATOM 519 O O . SER A 1 77 ? 12.901 3.526 27.123 1.00 84.86 111 SER A O 1
ATOM 522 N N . THR A 1 78 ? 13.804 5.049 28.546 1.00 85.32 112 THR A N 1
ATOM 523 C CA . THR A 1 78 ? 14.826 4.234 29.175 1.00 88.05 112 THR A CA 1
ATOM 524 C C . THR A 1 78 ? 14.540 5.026 30.455 1.00 89.77 112 THR A C 1
ATOM 525 O O . THR A 1 78 ? 13.899 4.511 31.396 1.00 91.39 112 THR A O 1
ATOM 529 N N . ARG A 1 79 ? 14.981 6.296 30.477 1.00 89.59 113 ARG A N 1
ATOM 530 C CA . ARG A 1 79 ? 15.379 7.089 31.644 1.00 91.77 113 ARG A CA 1
ATOM 531 C C . ARG A 1 79 ? 14.114 6.892 32.487 1.00 92.91 113 ARG A C 1
ATOM 532 O O . ARG A 1 79 ? 14.179 6.919 33.715 1.00 94.21 113 ARG A O 1
ATOM 540 N N . CYS A 1 80 ? 12.974 6.678 31.818 1.00 92.44 114 CYS A N 1
ATOM 541 C CA . CYS A 1 80 ? 11.668 6.485 32.473 1.00 94.05 114 CYS A CA 1
ATOM 542 C C . CYS A 1 80 ? 11.074 5.119 32.156 1.00 98.13 114 CYS A C 1
ATOM 543 O O . CYS A 1 80 ? 10.473 4.480 33.023 1.00 99.49 114 CYS A O 1
ATOM 546 N N . SER A 1 81 ? 11.190 4.715 30.886 1.00 101.85 115 SER A N 1
ATOM 547 C CA . SER A 1 81 ? 10.756 3.390 30.401 1.00 106.87 115 SER A CA 1
ATOM 548 C C . SER A 1 81 ? 9.335 2.982 30.838 1.00 110.01 115 SER A C 1
ATOM 549 O O . SER A 1 81 ? 9.185 2.070 31.658 1.00 112.27 115 SER A O 1
ATOM 552 N N . LEU A 1 82 ? 8.301 3.629 30.300 1.00 111.14 116 LEU A N 1
ATOM 553 C CA . LEU A 1 82 ? 6.943 3.378 30.801 1.00 114.30 116 LEU A CA 1
ATOM 554 C C . LEU A 1 82 ? 5.978 2.620 29.847 1.00 115.71 116 LEU A C 1
ATOM 555 O O . LEU A 1 82 ? 5.299 1.687 30.277 1.00 117.24 116 LEU A O 1
ATOM 560 N N . PRO A 1 83 ? 5.869 3.047 28.570 1.00 115.57 117 PRO A N 1
ATOM 561 C CA . PRO A 1 83 ? 5.257 2.199 27.558 1.00 116.84 117 PRO A CA 1
ATOM 562 C C . PRO A 1 83 ? 6.078 2.255 26.260 1.00 116.35 117 PRO A C 1
ATOM 563 O O . PRO A 1 83 ? 7.295 2.483 26.279 1.00 115.62 117 PRO A O 1
ATOM 567 N N . ILE A 1 84 ? 5.391 2.043 25.146 1.00 117.11 118 ILE A N 1
ATOM 568 C CA . ILE A 1 84 ? 5.951 2.238 23.822 1.00 116.79 118 ILE A CA 1
ATOM 569 C C . ILE A 1 84 ? 6.477 3.679 23.679 1.00 115.39 118 ILE A C 1
ATOM 570 O O . ILE A 1 84 ? 5.909 4.609 24.264 1.00 115.02 118 ILE A O 1
ATOM 575 N N . SER A 1 85 ? 7.570 3.860 22.937 1.00 114.92 119 SER A N 1
ATOM 576 C CA . SER A 1 85 ? 7.980 5.205 22.523 1.00 114.06 119 SER A CA 1
ATOM 577 C C . SER A 1 85 ? 6.864 5.784 21.629 1.00 113.83 119 SER A C 1
ATOM 578 O O . SER A 1 85 ? 7.022 6.857 21.027 1.00 112.41 119 SER A O 1
ATOM 581 N N . GLY A 1 86 ? 5.730 5.068 21.591 1.00 115.31 120 GLY A N 1
ATOM 582 C CA . GLY A 1 86 ? 4.664 5.260 20.598 1.00 115.61 120 GLY A CA 1
ATOM 583 C C . GLY A 1 86 ? 3.420 6.060 20.950 1.00 115.85 120 GLY A C 1
ATOM 584 O O . GLY A 1 86 ? 3.428 7.291 20.857 1.00 114.66 120 GLY A O 1
ATOM 585 N N . LEU A 1 87 ? 2.350 5.350 21.318 1.00 117.44 121 LEU A N 1
ATOM 586 C CA . LEU A 1 87 ? 1.018 5.936 21.581 1.00 118.12 121 LEU A CA 1
ATOM 587 C C . LEU A 1 87 ? 1.057 7.147 22.490 1.00 117.25 121 LEU A C 1
ATOM 588 O O . LEU A 1 87 ? 0.175 8.000 22.425 1.00 117.17 121 LEU A O 1
ATOM 593 N N . GLN A 1 88 ? 2.063 7.204 23.352 1.00 116.97 122 GLN A N 1
ATOM 594 C CA . GLN A 1 88 ? 2.282 8.374 24.185 1.00 116.72 122 GLN A CA 1
ATOM 595 C C . GLN A 1 88 ? 2.162 9.620 23.310 1.00 115.80 122 GLN A C 1
ATOM 596 O O . GLN A 1 88 ? 1.730 10.680 23.754 1.00 115.57 122 GLN A O 1
ATOM 602 N N . ALA A 1 89 ? 2.506 9.442 22.038 1.00 115.65 123 ALA A N 1
ATOM 603 C CA . ALA A 1 89 ? 2.440 10.493 21.040 1.00 114.88 123 ALA A CA 1
ATOM 604 C C . ALA A 1 89 ? 1.103 10.564 20.287 1.00 115.41 123 ALA A C 1
ATOM 605 O O . ALA A 1 89 ? 1.027 11.235 19.255 1.00 114.92 123 ALA A O 1
ATOM 607 N N . ILE A 1 90 ? 0.061 9.888 20.785 1.00 116.60 124 ILE A N 1
ATOM 608 C CA . ILE A 1 90 ? -1.317 10.141 20.318 1.00 117.40 124 ILE A CA 1
ATOM 609 C C . ILE A 1 90 ? -1.625 11.642 20.530 1.00 117.09 124 ILE A C 1
ATOM 610 O O . ILE A 1 90 ? -2.588 12.199 19.965 1.00 117.42 124 ILE A O 1
ATOM 615 N N . GLY A 1 91 ? -0.773 12.261 21.357 1.00 116.40 125 GLY A N 1
ATOM 616 C CA . GLY A 1 91 ? -0.634 13.714 21.472 1.00 115.72 125 GLY A CA 1
ATOM 617 C C . GLY A 1 91 ? 0.807 14.232 21.344 1.00 114.54 125 GLY A C 1
ATOM 618 O O . GLY A 1 91 ? 1.829 13.545 21.512 1.00 114.04 125 GLY A O 1
ATOM 619 N N . CYS B 1 6 ? 0.952 18.495 2.603 1.00 60.44 40 CYS B N 1
ATOM 620 C CA . CYS B 1 6 ? 0.709 17.337 3.462 1.00 57.27 40 CYS B CA 1
ATOM 621 C C . CYS B 1 6 ? 1.972 16.468 3.444 1.00 53.65 40 CYS B C 1
ATOM 622 O O . CYS B 1 6 ? 1.907 15.245 3.542 1.00 52.72 40 CYS B O 1
ATOM 625 N N . ALA B 1 7 ? 3.115 17.127 3.318 1.00 49.75 41 ALA B N 1
ATOM 626 C CA . ALA B 1 7 ? 4.393 16.450 3.342 1.00 47.09 41 ALA B CA 1
ATOM 627 C C . ALA B 1 7 ? 4.741 15.996 4.751 1.00 44.48 41 ALA B C 1
ATOM 628 O O . ALA B 1 7 ? 4.417 16.685 5.734 1.00 44.10 41 ALA B O 1
ATOM 630 N N . ALA B 1 8 ? 5.418 14.851 4.834 1.00 42.56 42 ALA B N 1
ATOM 631 C CA . ALA B 1 8 ? 6.072 14.369 6.080 1.00 40.58 42 ALA B CA 1
ATOM 632 C C . ALA B 1 8 ? 6.707 15.430 6.936 1.00 40.01 42 ALA B C 1
ATOM 633 O O . ALA B 1 8 ? 6.572 15.395 8.150 1.00 40.15 42 ALA B O 1
ATOM 635 N N . SER B 1 9 ? 7.465 16.345 6.353 1.00 39.99 43 SER B N 1
ATOM 636 C CA . SER B 1 9 ? 8.034 17.425 7.169 1.00 40.95 43 SER B CA 1
ATOM 637 C C . SER B 1 9 ? 6.944 18.184 7.906 1.00 40.69 43 SER B C 1
ATOM 638 O O . SER B 1 9 ? 7.071 18.462 9.081 1.00 40.60 43 SER B O 1
ATOM 641 N N . GLU B 1 10 ? 5.878 18.544 7.198 1.00 41.56 44 GLU B N 1
ATOM 642 C CA . GLU B 1 10 ? 4.791 19.262 7.821 1.00 42.63 44 GLU B CA 1
ATOM 643 C C . GLU B 1 10 ? 4.019 18.429 8.854 1.00 41.66 44 GLU B C 1
ATOM 644 O O . GLU B 1 10 ? 3.584 18.977 9.912 1.00 41.49 44 GLU B O 1
ATOM 650 N N . VAL B 1 11 ? 3.883 17.120 8.631 1.00 40.88 45 VAL B N 1
ATOM 651 C CA . VAL B 1 11 ? 3.191 16.363 9.681 1.00 40.68 45 VAL B CA 1
ATOM 652 C C . VAL B 1 11 ? 4.049 16.274 10.903 1.00 40.91 45 VAL B C 1
ATOM 653 O O . VAL B 1 11 ? 3.553 16.510 12.023 1.00 41.77 45 VAL B O 1
ATOM 657 N N . ALA B 1 12 ? 5.340 16.008 10.712 1.00 41.28 46 ALA B N 1
ATOM 658 C CA . ALA B 1 12 ? 6.260 16.034 11.842 1.00 42.18 46 ALA B CA 1
ATOM 659 C C . ALA B 1 12 ? 6.303 17.401 12.468 1.00 42.48 46 ALA B C 1
ATOM 660 O O . ALA B 1 12 ? 6.365 17.486 13.681 1.00 43.89 46 ALA B O 1
ATOM 662 N N . ARG B 1 13 ? 6.244 18.474 11.691 1.00 42.54 47 ARG B N 1
ATOM 663 C CA . ARG B 1 13 ? 6.333 19.817 12.367 1.00 44.16 47 ARG B CA 1
ATOM 664 C C . ARG B 1 13 ? 5.134 20.075 13.223 1.00 44.21 47 ARG B C 1
ATOM 665 O O . ARG B 1 13 ? 5.258 20.572 14.325 1.00 45.91 47 ARG B O 1
ATOM 673 N N . THR B 1 14 ? 3.969 19.700 12.696 1.00 44.27 48 THR B N 1
ATOM 674 C CA . THR B 1 14 ? 2.696 19.875 13.363 1.00 43.12 48 THR B CA 1
ATOM 675 C C . THR B 1 14 ? 2.625 18.904 14.545 1.00 42.50 48 THR B C 1
ATOM 676 O O . THR B 1 14 ? 2.132 19.282 15.607 1.00 42.47 48 THR B O 1
ATOM 680 N N . VAL B 1 15 ? 3.159 17.682 14.417 1.00 41.00 49 VAL B N 1
ATOM 681 C CA . VAL B 1 15 ? 3.187 16.868 15.632 1.00 39.21 49 VAL B CA 1
ATOM 682 C C . VAL B 1 15 ? 4.046 17.610 16.640 1.00 38.81 49 VAL B C 1
ATOM 683 O O . VAL B 1 15 ? 3.815 17.536 17.815 1.00 39.51 49 VAL B O 1
ATOM 687 N N . GLY B 1 16 ? 5.021 18.352 16.154 1.00 39.35 50 GLY B N 1
ATOM 688 C CA . GLY B 1 16 ? 6.103 18.897 16.987 1.00 40.33 50 GLY B CA 1
ATOM 689 C C . GLY B 1 16 ? 5.539 20.039 17.762 1.00 41.76 50 GLY B C 1
ATOM 690 O O . GLY B 1 16 ? 5.782 20.166 18.949 1.00 43.43 50 GLY B O 1
ATOM 691 N N . SER B 1 17 ? 4.693 20.852 17.142 1.00 42.37 51 SER B N 1
ATOM 692 C CA . SER B 1 17 ? 4.269 22.030 17.873 1.00 44.18 51 SER B CA 1
ATOM 693 C C . SER B 1 17 ? 3.160 21.689 18.842 1.00 43.48 51 SER B C 1
ATOM 694 O O . SER B 1 17 ? 3.169 22.184 19.976 1.00 45.81 51 SER B O 1
ATOM 697 N N . VAL B 1 18 ? 2.229 20.842 18.425 1.00 41.19 52 VAL B N 1
ATOM 698 C CA . VAL B 1 18 ? 1.147 20.407 19.298 1.00 40.42 52 VAL B CA 1
ATOM 699 C C . VAL B 1 18 ? 1.637 19.786 20.608 1.00 40.41 52 VAL B C 1
ATOM 700 O O . VAL B 1 18 ? 1.262 20.259 21.683 1.00 41.61 52 VAL B O 1
ATOM 704 N N . ALA B 1 19 ? 2.492 18.766 20.497 1.00 39.73 53 ALA B N 1
ATOM 705 C CA . ALA B 1 19 ? 3.134 18.106 21.598 1.00 39.86 53 ALA B CA 1
ATOM 706 C C . ALA B 1 19 ? 3.897 19.065 22.455 1.00 42.54 53 ALA B C 1
ATOM 707 O O . ALA B 1 19 ? 3.907 18.939 23.660 1.00 44.63 53 ALA B O 1
ATOM 709 N N . LYS B 1 20 ? 4.567 20.027 21.838 1.00 44.86 54 LYS B N 1
ATOM 710 C CA . LYS B 1 20 ? 5.244 21.065 22.592 1.00 47.16 54 LYS B CA 1
ATOM 711 C C . LYS B 1 20 ? 4.195 21.812 23.374 1.00 47.28 54 LYS B C 1
ATOM 712 O O . LYS B 1 20 ? 4.298 21.962 24.622 1.00 48.58 54 LYS B O 1
ATOM 718 N N . SER B 1 21 ? 3.167 22.257 22.659 1.00 45.80 55 SER B N 1
ATOM 719 C CA . SER B 1 21 ? 2.233 23.122 23.304 1.00 47.61 55 SER B CA 1
ATOM 720 C C . SER B 1 21 ? 1.489 22.384 24.455 1.00 47.10 55 SER B C 1
ATOM 721 O O . SER B 1 21 ? 1.276 22.958 25.527 1.00 47.58 55 SER B O 1
ATOM 724 N N . MET B 1 22 ? 1.211 21.098 24.258 1.00 46.88 56 MET B N 1
ATOM 725 C CA . MET B 1 22 ? 0.647 20.228 25.299 1.00 47.27 56 MET B CA 1
ATOM 726 C C . MET B 1 22 ? 1.587 20.162 26.496 1.00 47.19 56 MET B C 1
ATOM 727 O O . MET B 1 22 ? 1.161 20.309 27.639 1.00 47.24 56 MET B O 1
ATOM 732 N N . GLY B 1 23 ? 2.875 19.928 26.248 1.00 46.98 57 GLY B N 1
ATOM 733 C CA . GLY B 1 23 ? 3.811 19.782 27.340 1.00 46.59 57 GLY B CA 1
ATOM 734 C C . GLY B 1 23 ? 3.881 21.035 28.188 1.00 47.49 57 GLY B C 1
ATOM 735 O O . GLY B 1 23 ? 3.903 20.978 29.437 1.00 47.48 57 GLY B O 1
ATOM 736 N N . ASP B 1 24 ? 3.911 22.188 27.529 1.00 47.69 58 ASP B N 1
ATOM 737 C CA . ASP B 1 24 ? 3.963 23.439 28.272 1.00 49.35 58 ASP B CA 1
ATOM 738 C C . ASP B 1 24 ? 2.684 23.659 29.040 1.00 49.18 58 ASP B C 1
ATOM 739 O O . ASP B 1 24 ? 2.728 24.182 30.187 1.00 51.56 58 ASP B O 1
ATOM 744 N N . TYR B 1 25 ? 1.560 23.237 28.441 1.00 45.63 59 TYR B N 1
ATOM 745 C CA . TYR B 1 25 ? 0.339 23.354 29.106 1.00 45.37 59 TYR B CA 1
ATOM 746 C C . TYR B 1 25 ? 0.415 22.529 30.366 1.00 45.54 59 TYR B C 1
ATOM 747 O O . TYR B 1 25 ? 0.190 23.030 31.468 1.00 47.67 59 TYR B O 1
ATOM 756 N N . LEU B 1 26 ? 0.746 21.261 30.209 1.00 44.57 60 LEU B N 1
ATOM 757 C CA . LEU B 1 26 ? 0.852 20.342 31.356 1.00 44.71 60 LEU B CA 1
ATOM 758 C C . LEU B 1 26 ? 1.837 20.786 32.409 1.00 46.68 60 LEU B C 1
ATOM 759 O O . LEU B 1 26 ? 1.648 20.550 33.582 1.00 47.36 60 LEU B O 1
ATOM 764 N N . ASP B 1 27 ? 2.907 21.419 31.994 1.00 49.27 61 ASP B N 1
ATOM 765 C CA . ASP B 1 27 ? 3.888 21.869 32.969 1.00 51.84 61 ASP B CA 1
ATOM 766 C C . ASP B 1 27 ? 3.299 22.959 33.869 1.00 52.38 61 ASP B C 1
ATOM 767 O O . ASP B 1 27 ? 3.532 22.954 35.081 1.00 54.84 61 ASP B O 1
ATOM 772 N N . SER B 1 28 ? 2.509 23.862 33.310 1.00 51.23 62 SER B N 1
ATOM 773 C CA . SER B 1 28 ? 1.916 24.912 34.117 1.00 52.49 62 SER B CA 1
ATOM 774 C C . SER B 1 28 ? 0.588 24.515 34.793 1.00 51.37 62 SER B C 1
ATOM 775 O O . SER B 1 28 ? 0.036 25.290 35.588 1.00 52.27 62 SER B O 1
ATOM 778 N N . HIS B 1 29 ? 0.112 23.302 34.522 1.00 49.33 63 HIS B N 1
ATOM 779 C CA . HIS B 1 29 ? -1.106 22.784 35.155 1.00 47.64 63 HIS B CA 1
ATOM 780 C C . HIS B 1 29 ? -0.825 21.487 35.889 1.00 47.95 63 HIS B C 1
ATOM 781 O O . HIS B 1 29 ? -1.210 20.391 35.426 1.00 47.20 63 HIS B O 1
ATOM 788 N N . PRO B 1 30 ? -0.155 21.601 37.065 1.00 49.47 64 PRO B N 1
ATOM 789 C CA . PRO B 1 30 ? 0.382 20.411 37.784 1.00 49.71 64 PRO B CA 1
ATOM 790 C C . PRO B 1 30 ? -0.611 19.277 38.080 1.00 48.67 64 PRO B C 1
ATOM 791 O O . PRO B 1 30 ? -0.242 18.100 38.036 1.00 49.78 64 PRO B O 1
ATOM 795 N N . GLU B 1 31 ? -1.858 19.588 38.379 1.00 47.78 65 GLU B N 1
ATOM 796 C CA . GLU B 1 31 ? -2.737 18.473 38.753 1.00 46.41 65 GLU B CA 1
ATOM 797 C C . GLU B 1 31 ? -3.020 17.653 37.500 1.00 44.89 65 GLU B C 1
ATOM 798 O O . GLU B 1 31 ? -3.044 16.415 37.541 1.00 45.42 65 GLU B O 1
ATOM 804 N N . THR B 1 32 ? -3.231 18.368 36.389 1.00 43.10 66 THR B N 1
ATOM 805 C CA . THR B 1 32 ? -3.497 17.754 35.123 1.00 41.34 66 THR B CA 1
ATOM 806 C C . THR B 1 32 ? -2.244 17.046 34.662 1.00 42.33 66 THR B C 1
ATOM 807 O O . THR B 1 32 ? -2.327 15.986 34.095 1.00 43.23 66 THR B O 1
ATOM 811 N N . ASN B 1 33 ? -1.073 17.614 34.911 1.00 43.34 67 ASN B N 1
ATOM 812 C CA . ASN B 1 33 ? 0.144 16.919 34.589 1.00 44.10 67 ASN B CA 1
ATOM 813 C C . ASN B 1 33 ? 0.121 15.558 35.246 1.00 44.50 67 ASN B C 1
ATOM 814 O O . ASN B 1 33 ? 0.300 14.554 34.581 1.00 44.81 67 ASN B O 1
ATOM 819 N N . GLN B 1 34 ? -0.136 15.544 36.547 1.00 45.09 68 GLN B N 1
ATOM 820 C CA . GLN B 1 34 ? -0.222 14.314 37.320 1.00 46.61 68 GLN B CA 1
ATOM 821 C C . GLN B 1 34 ? -1.247 13.362 36.788 1.00 46.18 68 GLN B C 1
ATOM 822 O O . GLN B 1 34 ? -1.012 12.170 36.868 1.00 46.98 68 GLN B O 1
ATOM 828 N N . VAL B 1 35 ? -2.379 13.870 36.260 1.00 45.27 69 VAL B N 1
ATOM 829 C CA . VAL B 1 35 ? -3.504 13.009 35.874 1.00 44.54 69 VAL B CA 1
ATOM 830 C C . VAL B 1 35 ? -3.135 12.308 34.569 1.00 46.29 69 VAL B C 1
ATOM 831 O O . VAL B 1 35 ? -3.455 11.132 34.417 1.00 46.60 69 VAL B O 1
ATOM 835 N N . MET B 1 36 ? -2.421 13.009 33.653 1.00 47.06 70 MET B N 1
ATOM 836 C CA . MET B 1 36 ? -1.918 12.402 32.414 1.00 47.91 70 MET B CA 1
ATOM 837 C C . MET B 1 36 ? -0.694 11.528 32.673 1.00 50.08 70 MET B C 1
ATOM 838 O O . MET B 1 36 ? -0.414 10.581 31.903 1.00 50.09 70 MET B O 1
ATOM 843 N N . THR B 1 37 ? 0.072 11.854 33.713 1.00 51.59 71 THR B N 1
ATOM 844 C CA . THR B 1 37 ? 1.256 11.069 33.998 1.00 54.42 71 THR B CA 1
ATOM 845 C C . THR B 1 37 ? 0.723 9.687 34.373 1.00 56.67 71 THR B C 1
ATOM 846 O O . THR B 1 37 ? 1.056 8.701 33.720 1.00 58.57 71 THR B O 1
ATOM 850 N N . ALA B 1 38 ? -0.155 9.625 35.373 1.00 57.18 72 ALA B N 1
ATOM 851 C CA . ALA B 1 38 ? -0.838 8.366 35.738 1.00 58.53 72 ALA B CA 1
ATOM 852 C C . ALA B 1 38 ? -1.405 7.538 34.552 1.00 59.02 72 ALA B C 1
ATOM 853 O O . ALA B 1 38 ? -1.212 6.314 34.531 1.00 61.26 72 ALA B O 1
ATOM 855 N N . VAL B 1 39 ? -2.082 8.175 33.583 1.00 57.13 73 VAL B N 1
ATOM 856 C CA . VAL B 1 39 ? -2.592 7.474 32.388 1.00 57.88 73 VAL B CA 1
ATOM 857 C C . VAL B 1 39 ? -1.483 6.812 31.551 1.00 60.85 73 VAL B C 1
ATOM 858 O O . VAL B 1 39 ? -1.682 5.715 31.042 1.00 62.59 73 VAL B O 1
ATOM 862 N N . LEU B 1 40 ? -0.353 7.509 31.381 1.00 61.84 74 LEU B N 1
ATOM 863 C CA . LEU B 1 40 ? 0.793 7.007 30.651 1.00 64.19 74 LEU B CA 1
ATOM 864 C C . LEU B 1 40 ? 1.479 5.827 31.381 1.00 67.99 74 LEU B C 1
ATOM 865 O O . LEU B 1 40 ? 1.740 4.806 30.752 1.00 69.19 74 LEU B O 1
ATOM 870 N N . GLN B 1 41 ? 1.762 5.987 32.682 1.00 70.10 75 GLN B N 1
ATOM 871 C CA . GLN B 1 41 ? 2.398 4.961 33.528 1.00 74.37 75 GLN B CA 1
ATOM 872 C C . GLN B 1 41 ? 1.509 3.759 33.837 1.00 76.69 75 GLN B C 1
ATOM 873 O O . GLN B 1 41 ? 1.897 2.898 34.627 1.00 80.28 75 GLN B O 1
ATOM 879 N N . GLN B 1 42 ? 0.330 3.709 33.223 1.00 75.93 76 GLN B N 1
ATOM 880 C CA . GLN B 1 42 ? -0.654 2.653 33.444 1.00 78.08 76 GLN B CA 1
ATOM 881 C C . GLN B 1 42 ? -1.288 2.200 32.117 1.00 78.51 76 GLN B C 1
ATOM 882 O O . GLN B 1 42 ? -2.310 1.487 32.103 1.00 79.82 76 GLN B O 1
ATOM 888 N N . GLN B 1 43 ? -0.703 2.623 31.001 1.00 77.93 77 GLN B N 1
ATOM 889 C CA . GLN B 1 43 ? -1.044 2.008 29.708 1.00 78.95 77 GLN B CA 1
ATOM 890 C C . GLN B 1 43 ? -2.544 2.273 29.341 1.00 77.54 77 GLN B C 1
ATOM 891 O O . GLN B 1 43 ? -3.164 1.542 28.543 1.00 78.26 77 GLN B O 1
ATOM 897 N N . VAL B 1 44 ? -3.099 3.337 29.930 1.00 75.28 78 VAL B N 1
ATOM 898 C CA . VAL B 1 44 ? -4.482 3.786 29.733 1.00 73.64 78 VAL B CA 1
ATOM 899 C C . VAL B 1 44 ? -5.487 2.769 30.273 1.00 76.11 78 VAL B C 1
ATOM 900 O O . VAL B 1 44 ? -6.606 2.610 29.733 1.00 76.51 78 VAL B O 1
ATOM 904 N N . GLY B 1 45 ? -5.106 2.079 31.344 1.00 77.41 79 GLY B N 1
ATOM 905 C CA . GLY B 1 45 ? -6.056 1.233 32.058 1.00 78.75 79 GLY B CA 1
ATOM 906 C C . GLY B 1 45 ? -7.360 1.949 32.384 1.00 76.83 79 GLY B C 1
ATOM 907 O O . GLY B 1 45 ? -7.430 3.181 32.324 1.00 74.44 79 GLY B O 1
ATOM 908 N N . PRO B 1 46 ? -8.403 1.173 32.738 1.00 78.22 80 PRO B N 1
ATOM 909 C CA . PRO B 1 46 ? -9.754 1.655 33.090 1.00 76.17 80 PRO B CA 1
ATOM 910 C C . PRO B 1 46 ? -9.817 2.476 34.388 1.00 73.91 80 PRO B C 1
ATOM 911 O O . PRO B 1 46 ? -10.789 3.228 34.594 1.00 72.43 80 PRO B O 1
ATOM 915 N N . GLY B 1 47 ? -8.819 2.310 35.260 1.00 73.09 81 GLY B N 1
ATOM 916 C CA . GLY B 1 47 ? -8.700 3.095 36.498 1.00 70.08 81 GLY B CA 1
ATOM 917 C C . GLY B 1 47 ? -8.329 4.538 36.139 1.00 66.04 81 GLY B C 1
ATOM 918 O O . GLY B 1 47 ? -9.055 5.512 36.514 1.00 63.63 81 GLY B O 1
ATOM 919 N N . SER B 1 48 ? -7.243 4.670 35.369 1.00 62.92 82 SER B N 1
ATOM 920 C CA . SER B 1 48 ? -6.659 5.985 35.087 1.00 59.62 82 SER B CA 1
ATOM 921 C C . SER B 1 48 ? -7.621 6.868 34.262 1.00 57.43 82 SER B C 1
ATOM 922 O O . SER B 1 48 ? -7.609 8.065 34.397 1.00 55.92 82 SER B O 1
ATOM 925 N N . VAL B 1 49 ? -8.457 6.225 33.451 1.00 57.73 83 VAL B N 1
ATOM 926 C CA . VAL B 1 49 ? -9.491 6.829 32.638 1.00 56.22 83 VAL B CA 1
ATOM 927 C C . VAL B 1 49 ? -10.652 7.427 33.462 1.00 55.42 83 VAL B C 1
ATOM 928 O O . VAL B 1 49 ? -11.057 8.582 33.245 1.00 54.08 83 VAL B O 1
ATOM 932 N N . ALA B 1 50 ? -11.144 6.672 34.440 1.00 56.21 84 ALA B N 1
ATOM 933 C CA . ALA B 1 50 ? -12.176 7.174 35.315 1.00 55.16 84 ALA B CA 1
ATOM 934 C C . ALA B 1 50 ? -11.691 8.472 35.951 1.00 53.20 84 ALA B C 1
ATOM 935 O O . ALA B 1 50 ? -12.437 9.455 36.071 1.00 52.60 84 ALA B O 1
ATOM 937 N N . SER B 1 51 ? -10.428 8.490 36.326 1.00 52.62 85 SER B N 1
ATOM 938 C CA . SER B 1 51 ? -9.947 9.623 37.064 1.00 51.11 85 SER B CA 1
ATOM 939 C C . SER B 1 51 ? -9.658 10.786 36.084 1.00 48.07 85 SER B C 1
ATOM 940 O O . SER B 1 51 ? -9.893 11.953 36.413 1.00 47.21 85 SER B O 1
ATOM 943 N N . LEU B 1 52 ? -9.252 10.470 34.864 1.00 46.46 86 LEU B N 1
ATOM 944 C CA . LEU B 1 52 ? -9.114 11.535 33.857 1.00 45.46 86 LEU B CA 1
ATOM 945 C C . LEU B 1 52 ? -10.511 12.158 33.551 1.00 44.32 86 LEU B C 1
ATOM 946 O O . LEU B 1 52 ? -10.632 13.376 33.407 1.00 42.45 86 LEU B O 1
ATOM 951 N N . LYS B 1 53 ? -11.535 11.288 33.515 1.00 44.71 87 LYS B N 1
ATOM 952 C CA . LYS B 1 53 ? -12.908 11.657 33.250 1.00 43.92 87 LYS B CA 1
ATOM 953 C C . LYS B 1 53 ? -13.417 12.566 34.361 1.00 42.32 87 LYS B C 1
ATOM 954 O O . LYS B 1 53 ? -13.994 13.614 34.065 1.00 42.21 87 LYS B O 1
ATOM 960 N N . ALA B 1 54 ? -13.193 12.177 35.618 1.00 40.42 88 ALA B N 1
ATOM 961 C CA . ALA B 1 54 ? -13.570 13.002 36.739 1.00 39.10 88 ALA B CA 1
ATOM 962 C C . ALA B 1 54 ? -12.851 14.348 36.647 1.00 38.72 88 ALA B C 1
ATOM 963 O O . ALA B 1 54 ? -13.464 15.433 36.900 1.00 38.77 88 ALA B O 1
ATOM 965 N N . HIS B 1 55 ? -11.571 14.300 36.270 1.00 37.48 89 HIS B N 1
ATOM 966 C CA . HIS B 1 55 ? -10.818 15.508 36.076 1.00 36.42 89 HIS B CA 1
ATOM 967 C C . HIS B 1 55 ? -11.377 16.457 34.998 1.00 37.65 89 HIS B C 1
ATOM 968 O O . HIS B 1 55 ? -11.501 17.673 35.257 1.00 38.58 89 HIS B O 1
ATOM 975 N N . PHE B 1 56 ? -11.688 15.930 33.802 1.00 37.49 90 PHE B N 1
ATOM 976 C CA . PHE B 1 56 ? -12.235 16.768 32.767 1.00 38.23 90 PHE B CA 1
ATOM 977 C C . PHE B 1 56 ? -13.601 17.331 33.196 1.00 39.53 90 PHE B C 1
ATOM 978 O O . PHE B 1 56 ? -13.848 18.559 33.106 1.00 40.27 90 PHE B O 1
ATOM 986 N N . GLU B 1 57 ? -14.433 16.465 33.763 1.00 39.63 91 GLU B N 1
ATOM 987 C CA . GLU B 1 57 ? -15.750 16.886 34.234 1.00 40.54 91 GLU B CA 1
ATOM 988 C C . GLU B 1 57 ? -15.645 18.028 35.249 1.00 39.49 91 GLU B C 1
ATOM 989 O O . GLU B 1 57 ? -16.401 18.972 35.175 1.00 38.63 91 GLU B O 1
ATOM 995 N N . ALA B 1 58 ? -14.689 17.924 36.188 1.00 38.94 92 ALA B N 1
ATOM 996 C CA . ALA B 1 58 ? -14.552 18.977 37.221 1.00 37.22 92 ALA B CA 1
ATOM 997 C C . ALA B 1 58 ? -13.769 20.204 36.695 1.00 36.66 92 ALA B C 1
ATOM 998 O O . ALA B 1 58 ? -13.816 21.289 37.313 1.00 37.65 92 ALA B O 1
ATOM 1000 N N . ASN B 1 59 ? -13.133 20.052 35.533 1.00 35.10 93 ASN B N 1
ATOM 1001 C CA . ASN B 1 59 ? -12.233 21.068 35.011 1.00 34.04 93 ASN B CA 1
ATOM 1002 C C . ASN B 1 59 ? -12.479 21.261 33.558 1.00 33.65 93 ASN B C 1
ATOM 1003 O O . ASN B 1 59 ? -11.621 21.018 32.737 1.00 34.44 93 ASN B O 1
ATOM 1008 N N . PRO B 1 60 ? -13.670 21.724 33.226 1.00 34.65 94 PRO B N 1
ATOM 1009 C CA . PRO B 1 60 ? -13.951 21.825 31.804 1.00 34.68 94 PRO B CA 1
ATOM 1010 C C . PRO B 1 60 ? -13.005 22.791 31.047 1.00 34.98 94 PRO B C 1
ATOM 1011 O O . PRO B 1 60 ? -12.801 22.634 29.888 1.00 37.07 94 PRO B O 1
ATOM 1015 N N . LYS B 1 61 ? -12.373 23.747 31.677 1.00 36.26 95 LYS B N 1
ATOM 1016 C CA . LYS B 1 61 ? -11.482 24.618 30.933 1.00 37.62 95 LYS B CA 1
ATOM 1017 C C . LYS B 1 61 ? -10.256 23.891 30.407 1.00 38.46 95 LYS B C 1
ATOM 1018 O O . LYS B 1 61 ? -9.856 24.138 29.245 1.00 39.15 95 LYS B O 1
ATOM 1024 N N . VAL B 1 62 ? -9.664 22.984 31.218 1.00 37.55 96 VAL B N 1
ATOM 1025 C CA . VAL B 1 62 ? -8.536 22.223 30.732 1.00 37.50 96 VAL B CA 1
ATOM 1026 C C . VAL B 1 62 ? -8.985 21.247 29.646 1.00 38.00 96 VAL B C 1
ATOM 1027 O O . VAL B 1 62 ? -8.264 21.015 28.694 1.00 39.42 96 VAL B O 1
ATOM 1031 N N . ALA B 1 63 ? -10.191 20.695 29.729 1.00 38.45 97 ALA B N 1
ATOM 1032 C CA . ALA B 1 63 ? -10.626 19.762 28.675 1.00 37.75 97 ALA B CA 1
ATOM 1033 C C . ALA B 1 63 ? -10.682 20.562 27.427 1.00 39.31 97 ALA B C 1
ATOM 1034 O O . ALA B 1 63 ? -10.171 20.112 26.411 1.00 40.46 97 ALA B O 1
ATOM 1036 N N . SER B 1 64 ? -11.210 21.791 27.481 1.00 40.75 98 SER B N 1
ATOM 1037 C CA . SER B 1 64 ? -11.278 22.520 26.218 1.00 42.53 98 SER B CA 1
ATOM 1038 C C . SER B 1 64 ? -9.927 23.083 25.877 1.00 43.19 98 SER B C 1
ATOM 1039 O O . SER B 1 64 ? -9.542 23.033 24.732 1.00 44.76 98 SER B O 1
ATOM 1042 N N . ASP B 1 65 ? -9.156 23.587 26.833 1.00 44.07 99 ASP B N 1
ATOM 1043 C CA . ASP B 1 65 ? -7.777 24.001 26.455 1.00 44.65 99 ASP B CA 1
ATOM 1044 C C . ASP B 1 65 ? -6.996 22.882 25.754 1.00 44.53 99 ASP B C 1
ATOM 1045 O O . ASP B 1 65 ? -6.361 23.113 24.720 1.00 46.44 99 ASP B O 1
ATOM 1050 N N . LEU B 1 66 ? -7.053 21.649 26.252 1.00 44.38 100 LEU B N 1
ATOM 1051 C CA . LEU B 1 66 ? -6.197 20.605 25.636 1.00 43.36 100 LEU B CA 1
ATOM 1052 C C . LEU B 1 66 ? -6.754 20.265 24.245 1.00 44.69 100 LEU B C 1
ATOM 1053 O O . LEU B 1 66 ? -5.982 20.176 23.282 1.00 45.70 100 LEU B O 1
ATOM 1058 N N . HIS B 1 67 ? -8.082 20.117 24.135 1.00 45.00 101 HIS B N 1
ATOM 1059 C CA . HIS B 1 67 ? -8.757 19.949 22.859 1.00 46.38 101 HIS B CA 1
ATOM 1060 C C . HIS B 1 67 ? -8.351 21.047 21.882 1.00 46.84 101 HIS B C 1
ATOM 1061 O O . HIS B 1 67 ? -7.890 20.780 20.749 1.00 47.63 101 HIS B O 1
ATOM 1068 N N . ALA B 1 68 ? -8.455 22.293 22.286 1.00 47.29 102 ALA B N 1
ATOM 1069 C CA . ALA B 1 68 ? -7.997 23.317 21.325 1.00 49.20 102 ALA B CA 1
ATOM 1070 C C . ALA B 1 68 ? -6.564 23.035 20.877 1.00 49.19 102 ALA B C 1
ATOM 1071 O O . ALA B 1 68 ? -6.254 23.193 19.706 1.00 50.09 102 ALA B O 1
ATOM 1073 N N . LEU B 1 69 ? -5.703 22.579 21.795 1.00 49.40 103 LEU B N 1
ATOM 1074 C CA . LEU B 1 69 ? -4.290 22.365 21.447 1.00 49.76 103 LEU B CA 1
ATOM 1075 C C . LEU B 1 69 ? -4.101 21.239 20.433 1.00 49.14 103 LEU B C 1
ATOM 1076 O O . LEU B 1 69 ? -3.211 21.278 19.615 1.00 48.59 103 LEU B O 1
ATOM 1081 N N . SER B 1 70 ? -4.943 20.230 20.497 1.00 50.34 104 SER B N 1
ATOM 1082 C CA . SER B 1 70 ? -4.744 19.070 19.643 1.00 51.58 104 SER B CA 1
ATOM 1083 C C . SER B 1 70 ? -5.399 19.306 18.285 1.00 53.04 104 SER B C 1
ATOM 1084 O O . SER B 1 70 ? -5.236 18.508 17.368 1.00 52.87 104 SER B O 1
ATOM 1087 N N . GLN B 1 71 ? -6.086 20.441 18.147 1.00 55.52 105 GLN B N 1
ATOM 1088 C CA . GLN B 1 71 ? -6.662 20.854 16.855 1.00 57.81 105 GLN B CA 1
ATOM 1089 C C . GLN B 1 71 ? -5.722 20.831 15.663 1.00 57.13 105 GLN B C 1
ATOM 1090 O O . GLN B 1 71 ? -6.062 20.182 14.660 1.00 57.89 105 GLN B O 1
ATOM 1096 N N . PRO B 1 72 ? -4.564 21.543 15.734 1.00 55.91 106 PRO B N 1
ATOM 1097 C CA . PRO B 1 72 ? -3.852 21.620 14.455 1.00 55.57 106 PRO B CA 1
ATOM 1098 C C . PRO B 1 72 ? -3.607 20.234 13.858 1.00 54.56 106 PRO B C 1
ATOM 1099 O O . PRO B 1 72 ? -3.463 20.102 12.659 1.00 55.66 106 PRO B O 1
ATOM 1103 N N . LEU B 1 73 ? -3.674 19.207 14.678 1.00 53.85 107 LEU B N 1
ATOM 1104 C CA . LEU B 1 73 ? -3.409 17.851 14.231 1.00 54.30 107 LEU B CA 1
ATOM 1105 C C . LEU B 1 73 ? -4.591 17.193 13.589 1.00 55.47 107 LEU B C 1
ATOM 1106 O O . LEU B 1 73 ? -4.457 16.378 12.663 1.00 55.37 107 LEU B O 1
ATOM 1111 N N . THR B 1 74 ? -5.765 17.534 14.094 1.00 56.76 108 THR B N 1
ATOM 1112 C CA . THR B 1 74 ? -6.978 16.995 13.533 1.00 57.87 108 THR B CA 1
ATOM 1113 C C . THR B 1 74 ? -7.244 17.766 12.240 1.00 59.04 108 THR B C 1
ATOM 1114 O O . THR B 1 74 ? -7.603 17.188 11.200 1.00 60.22 108 THR B O 1
ATOM 1118 N N . ASP B 1 75 ? -7.035 19.074 12.274 1.00 59.67 109 ASP B N 1
ATOM 1119 C CA . ASP B 1 75 ? -7.151 19.845 11.043 1.00 61.34 109 ASP B CA 1
ATOM 1120 C C . ASP B 1 75 ? -6.205 19.264 10.000 1.00 60.95 109 ASP B C 1
ATOM 1121 O O . ASP B 1 75 ? -6.623 19.051 8.861 1.00 63.05 109 ASP B O 1
ATOM 1126 N N . LEU B 1 76 ? -4.962 18.951 10.360 1.00 59.12 110 LEU B N 1
ATOM 1127 C CA . LEU B 1 76 ? -4.058 18.393 9.342 1.00 58.43 110 LEU B CA 1
ATOM 1128 C C . LEU B 1 76 ? -4.591 17.109 8.724 1.00 58.49 110 LEU B C 1
ATOM 1129 O O . LEU B 1 76 ? -4.518 16.929 7.521 1.00 58.36 110 LEU B O 1
ATOM 1134 N N . SER B 1 77 ? -5.175 16.248 9.535 1.00 58.73 111 SER B N 1
ATOM 1135 C CA . SER B 1 77 ? -5.677 14.997 9.025 1.00 61.01 111 SER B CA 1
ATOM 1136 C C . SER B 1 77 ? -6.891 15.215 8.113 1.00 63.43 111 SER B C 1
ATOM 1137 O O . SER B 1 77 ? -7.013 14.558 7.100 1.00 63.44 111 SER B O 1
ATOM 1140 N N . THR B 1 78 ? -7.770 16.132 8.513 1.00 65.42 112 THR B N 1
ATOM 1141 C CA . THR B 1 78 ? -8.948 16.515 7.750 1.00 68.92 112 THR B CA 1
ATOM 1142 C C . THR B 1 78 ? -8.531 17.163 6.445 1.00 70.49 112 THR B C 1
ATOM 1143 O O . THR B 1 78 ? -9.148 16.924 5.419 1.00 72.77 112 THR B O 1
ATOM 1147 N N . ARG B 1 79 ? -7.497 17.995 6.494 1.00 70.58 113 ARG B N 1
ATOM 1148 C CA . ARG B 1 79 ? -6.962 18.673 5.306 1.00 72.12 113 ARG B CA 1
ATOM 1149 C C . ARG B 1 79 ? -6.266 17.737 4.343 1.00 70.96 113 ARG B C 1
ATOM 1150 O O . ARG B 1 79 ? -6.173 18.059 3.168 1.00 72.01 113 ARG B O 1
ATOM 1158 N N . CYS B 1 80 ? -5.744 16.607 4.826 1.00 68.67 114 CYS B N 1
ATOM 1159 C CA . CYS B 1 80 ? -4.739 15.849 4.063 1.00 67.68 114 CYS B CA 1
ATOM 1160 C C . CYS B 1 80 ? -5.076 14.424 3.741 1.00 68.99 114 CYS B C 1
ATOM 1161 O O . CYS B 1 80 ? -4.406 13.833 2.902 1.00 68.72 114 CYS B O 1
ATOM 1164 N N . SER B 1 81 ? -6.069 13.862 4.435 1.00 70.81 115 SER B N 1
ATOM 1165 C CA . SER B 1 81 ? -6.371 12.424 4.389 1.00 72.39 115 SER B CA 1
ATOM 1166 C C . SER B 1 81 ? -5.150 11.605 4.812 1.00 71.68 115 SER B C 1
ATOM 1167 O O . SER B 1 81 ? -4.712 10.670 4.143 1.00 71.96 115 SER B O 1
ATOM 1170 N N . LEU B 1 82 ? -4.583 11.994 5.936 1.00 71.49 116 LEU B N 1
ATOM 1171 C CA . LEU B 1 82 ? -3.422 11.309 6.459 1.00 72.00 116 LEU B CA 1
ATOM 1172 C C . LEU B 1 82 ? -3.744 10.802 7.848 1.00 73.11 116 LEU B C 1
ATOM 1173 O O . LEU B 1 82 ? -4.436 11.492 8.599 1.00 72.02 116 LEU B O 1
ATOM 1178 N N . PRO B 1 83 ? -3.250 9.589 8.178 1.00 75.26 117 PRO B N 1
ATOM 1179 C CA . PRO B 1 83 ? -3.303 9.002 9.514 1.00 76.82 117 PRO B CA 1
ATOM 1180 C C . PRO B 1 83 ? -3.348 10.127 10.521 1.00 77.26 117 PRO B C 1
ATOM 1181 O O . PRO B 1 83 ? -4.404 10.760 10.675 1.00 78.93 117 PRO B O 1
ATOM 1185 N N . ILE B 1 84 ? -2.229 10.384 11.189 1.00 77.18 118 ILE B N 1
ATOM 1186 C CA . ILE B 1 84 ? -2.029 11.662 11.855 1.00 77.34 118 ILE B CA 1
ATOM 1187 C C . ILE B 1 84 ? -2.906 11.870 13.104 1.00 78.41 118 ILE B C 1
ATOM 1188 O O . ILE B 1 84 ? -2.373 12.161 14.166 1.00 78.19 118 ILE B O 1
ATOM 1193 N N . SER B 1 85 ? -4.228 11.719 12.971 1.00 80.55 119 SER B N 1
ATOM 1194 C CA . SER B 1 85 ? -5.195 12.041 14.037 1.00 82.08 119 SER B CA 1
ATOM 1195 C C . SER B 1 85 ? -5.539 10.828 14.896 1.00 83.25 119 SER B C 1
ATOM 1196 O O . SER B 1 85 ? -5.211 9.707 14.526 1.00 84.65 119 SER B O 1
ATOM 1199 N N . GLY B 1 86 ? -6.222 11.083 16.018 1.00 83.75 120 GLY B N 1
ATOM 1200 C CA . GLY B 1 86 ? -6.641 10.101 17.041 1.00 84.59 120 GLY B CA 1
ATOM 1201 C C . GLY B 1 86 ? -6.598 8.615 16.728 1.00 86.11 120 GLY B C 1
ATOM 1202 O O . GLY B 1 86 ? -5.549 7.980 16.831 1.00 86.13 120 GLY B O 1
ATOM 1203 N N . LEU B 1 87 ? -7.742 8.047 16.364 1.00 87.72 121 LEU B N 1
ATOM 1204 C CA . LEU B 1 87 ? -7.812 6.617 16.091 1.00 89.65 121 LEU B CA 1
ATOM 1205 C C . LEU B 1 87 ? -6.645 6.164 15.169 1.00 89.54 121 LEU B C 1
ATOM 1206 O O . LEU B 1 87 ? -5.776 5.388 15.576 1.00 89.96 121 LEU B O 1
ATOM 1211 N N . GLN B 1 88 ? -6.622 6.697 13.949 1.00 89.13 122 GLN B N 1
ATOM 1212 C CA . GLN B 1 88 ? -5.568 6.445 12.946 1.00 88.92 122 GLN B CA 1
ATOM 1213 C C . GLN B 1 88 ? -4.117 6.481 13.481 1.00 87.15 122 GLN B C 1
ATOM 1214 O O . GLN B 1 88 ? -3.265 5.655 13.114 1.00 87.40 122 GLN B O 1
ATOM 1220 N N . ALA B 1 89 ? -3.840 7.473 14.317 1.00 85.04 123 ALA B N 1
ATOM 1221 C CA . ALA B 1 89 ? -2.492 7.748 14.776 1.00 83.68 123 ALA B CA 1
ATOM 1222 C C . ALA B 1 89 ? -1.824 6.562 15.492 1.00 84.27 123 ALA B C 1
ATOM 1223 O O . ALA B 1 89 ? -0.642 6.270 15.245 1.00 83.92 123 ALA B O 1
ATOM 1225 N N . ILE B 1 90 ? -2.573 5.886 16.369 1.00 84.55 124 ILE B N 1
ATOM 1226 C CA . ILE B 1 90 ? -2.041 4.724 17.103 1.00 85.38 124 ILE B CA 1
ATOM 1227 C C . ILE B 1 90 ? -1.398 3.713 16.144 1.00 86.55 124 ILE B C 1
ATOM 1228 O O . ILE B 1 90 ? -0.254 3.273 16.340 1.00 86.32 124 ILE B O 1
ATOM 1233 N N . GLY B 1 91 ? -2.149 3.355 15.106 1.00 87.47 125 GLY B N 1
ATOM 1234 C CA . GLY B 1 91 ? -1.651 2.485 14.051 1.00 89.01 125 GLY B CA 1
ATOM 1235 C C . GLY B 1 91 ? -0.433 3.072 13.377 1.00 88.00 125 GLY B C 1
ATOM 1236 O O . GLY B 1 91 ? 0.551 2.366 13.153 1.00 88.74 125 GLY B O 1
ATOM 1237 N N . LEU B 1 92 ? -0.504 4.368 13.062 1.00 86.79 126 LEU B N 1
ATOM 1238 C CA . LEU B 1 92 ? 0.614 5.096 12.444 1.00 86.30 126 LEU B CA 1
ATOM 1239 C C . LEU B 1 92 ? 1.877 5.000 13.309 1.00 87.08 126 LEU B C 1
ATOM 1240 O O . LEU B 1 92 ? 2.928 4.576 12.836 1.00 87.29 126 LEU B O 1
ATOM 1245 N N . MET B 1 93 ? 1.748 5.381 14.580 1.00 87.91 127 MET B N 1
ATOM 1246 C CA . MET B 1 93 ? 2.859 5.329 15.532 1.00 89.52 127 MET B CA 1
ATOM 1247 C C . MET B 1 93 ? 3.498 3.957 15.686 1.00 92.01 127 MET B C 1
ATOM 1248 O O . MET B 1 93 ? 4.720 3.862 15.692 1.00 92.54 127 MET B O 1
ATOM 1253 N N . GLN B 1 94 ? 2.708 2.894 15.792 1.00 94.29 128 GLN B N 1
ATOM 1254 C CA . GLN B 1 94 ? 3.327 1.591 15.834 1.00 97.73 128 GLN B CA 1
ATOM 1255 C C . GLN B 1 94 ? 4.325 1.548 14.706 1.00 97.99 128 GLN B C 1
ATOM 1256 O O . GLN B 1 94 ? 5.525 1.440 14.933 1.00 99.06 128 GLN B O 1
ATOM 1262 N N . ALA B 1 95 ? 3.781 1.746 13.505 1.00 97.18 129 ALA B N 1
ATOM 1263 C CA . ALA B 1 95 ? 4.398 1.429 12.222 1.00 97.46 129 ALA B CA 1
ATOM 1264 C C . ALA B 1 95 ? 5.580 2.300 11.842 1.00 95.66 129 ALA B C 1
ATOM 1265 O O . ALA B 1 95 ? 6.493 1.826 11.159 1.00 96.91 129 ALA B O 1
ATOM 1267 N N . VAL B 1 96 ? 5.554 3.567 12.261 1.00 92.50 130 VAL B N 1
ATOM 1268 C CA . VAL B 1 96 ? 6.780 4.334 12.435 1.00 90.28 130 VAL B CA 1
ATOM 1269 C C . VAL B 1 96 ? 7.188 3.400 13.577 1.00 90.07 130 VAL B C 1
ATOM 1270 O O . VAL B 1 96 ? 7.135 3.762 14.752 1.00 90.17 130 VAL B O 1
ATOM 1274 N N . GLN B 1 97 ? 7.573 2.178 13.203 1.00 88.83 131 GLN B N 1
ATOM 1275 C CA . GLN B 1 97 ? 7.979 1.120 14.115 1.00 87.88 131 GLN B CA 1
ATOM 1276 C C . GLN B 1 97 ? 9.505 1.271 14.111 1.00 86.50 131 GLN B C 1
ATOM 1277 O O . GLN B 1 97 ? 10.163 0.991 15.119 1.00 87.52 131 GLN B O 1
ATOM 1283 N N . GLY B 1 98 ? 10.063 1.737 12.992 1.00 82.81 132 GLY B N 1
ATOM 1284 C CA . GLY B 1 98 ? 11.473 2.075 12.938 1.00 81.10 132 GLY B CA 1
ATOM 1285 C C . GLY B 1 98 ? 11.865 0.797 12.240 1.00 82.44 132 GLY B C 1
ATOM 1286 O O . GLY B 1 98 ? 11.147 0.327 11.354 1.00 81.84 132 GLY B O 1
ATOM 1287 N N . ASP C 1 4 ? -9.126 -16.008 47.019 1.00 62.25 38 ASP C N 1
ATOM 1288 C CA . ASP C 1 4 ? -10.403 -15.345 46.694 1.00 61.60 38 ASP C CA 1
ATOM 1289 C C . ASP C 1 4 ? -10.715 -15.287 45.218 1.00 59.61 38 ASP C C 1
ATOM 1290 O O . ASP C 1 4 ? -9.942 -15.711 44.399 1.00 58.21 38 ASP C O 1
ATOM 1295 N N . PRO C 1 5 ? -11.880 -14.757 44.876 1.00 59.57 39 PRO C N 1
ATOM 1296 C CA . PRO C 1 5 ? -12.210 -14.688 43.453 1.00 57.68 39 PRO C CA 1
ATOM 1297 C C . PRO C 1 5 ? -11.770 -13.380 42.760 1.00 56.30 39 PRO C C 1
ATOM 1298 O O . PRO C 1 5 ? -12.117 -13.142 41.59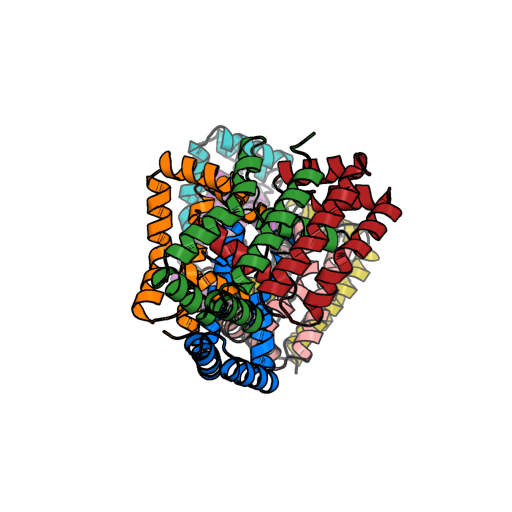5 1.00 54.65 39 PRO C O 1
ATOM 1302 N N . CYS C 1 6 ? -10.988 -12.553 43.454 1.00 55.95 40 CYS C N 1
ATOM 1303 C CA . CYS C 1 6 ? -10.458 -11.322 42.869 1.00 53.93 40 CYS C CA 1
ATOM 1304 C C . CYS C 1 6 ? -8.945 -11.452 42.684 1.00 51.23 40 CYS C C 1
ATOM 1305 O O . CYS C 1 6 ? -8.259 -10.479 42.374 1.00 52.15 40 CYS C O 1
ATOM 1308 N N . ALA C 1 7 ? -8.422 -12.641 42.866 1.00 47.03 41 ALA C N 1
ATOM 1309 C CA . ALA C 1 7 ? -6.980 -12.797 42.755 1.00 45.77 41 ALA C CA 1
ATOM 1310 C C . ALA C 1 7 ? -6.581 -12.778 41.284 1.00 43.92 41 ALA C C 1
ATOM 1311 O O . ALA C 1 7 ? -7.453 -12.972 40.398 1.00 43.71 41 ALA C O 1
ATOM 1313 N N . ALA C 1 8 ? -5.289 -12.559 41.037 1.00 42.19 42 ALA C N 1
ATOM 1314 C CA . ALA C 1 8 ? -4.697 -12.729 39.699 1.00 40.34 42 ALA C CA 1
ATOM 1315 C C . ALA C 1 8 ? -5.050 -14.061 39.049 1.00 38.96 42 ALA C C 1
ATOM 1316 O O . ALA C 1 8 ? -5.230 -14.116 37.823 1.00 37.52 42 ALA C O 1
ATOM 1318 N N . SER C 1 9 ? -5.153 -15.138 39.842 1.00 39.54 43 SER C N 1
ATOM 1319 C CA . SER C 1 9 ? -5.540 -16.440 39.231 1.00 38.96 43 SER C CA 1
ATOM 1320 C C . SER C 1 9 ? -6.882 -16.255 38.599 1.00 37.54 43 SER C C 1
ATOM 1321 O O . SER C 1 9 ? -7.099 -16.650 37.504 1.00 37.94 43 SER C O 1
ATOM 1324 N N . GLU C 1 10 ? -7.781 -15.564 39.273 1.00 38.61 44 GLU C N 1
ATOM 1325 C CA . GLU C 1 10 ? -9.137 -15.390 38.730 1.00 37.05 44 GLU C CA 1
ATOM 1326 C C . GLU C 1 10 ? -9.200 -14.473 37.531 1.00 35.14 44 GLU C C 1
ATOM 1327 O O . GLU C 1 10 ? -9.932 -14.711 36.565 1.00 35.19 44 GLU C O 1
ATOM 1333 N N . VAL C 1 11 ? -8.401 -13.440 37.509 1.00 35.42 45 VAL C N 1
ATOM 1334 C CA . VAL C 1 11 ? -8.442 -12.621 36.319 1.00 35.02 45 VAL C CA 1
ATOM 1335 C C . VAL C 1 11 ? -7.807 -13.306 35.150 1.00 35.05 45 VAL C C 1
ATOM 1336 O O . VAL C 1 11 ? -8.386 -13.273 34.103 1.00 36.31 45 VAL C O 1
ATOM 1340 N N . ALA C 1 12 ? -6.681 -13.986 35.338 1.00 35.14 46 ALA C N 1
ATOM 1341 C CA . ALA C 1 12 ? -6.124 -14.846 34.296 1.00 35.71 46 ALA C CA 1
ATOM 1342 C C . ALA C 1 12 ? -7.177 -15.811 33.759 1.00 36.59 46 ALA C C 1
ATOM 1343 O O . ALA C 1 12 ? -7.301 -15.957 32.540 1.00 37.44 46 ALA C O 1
ATOM 1345 N N . ARG C 1 13 ? -7.953 -16.443 34.645 1.00 36.85 47 ARG C N 1
ATOM 1346 C CA . ARG C 1 13 ? -8.897 -17.445 34.173 1.00 38.25 47 ARG C CA 1
ATOM 1347 C C . ARG C 1 13 ? -9.977 -16.748 33.384 1.00 37.78 47 ARG C C 1
ATOM 1348 O O . ARG C 1 13 ? -10.261 -17.150 32.250 1.00 37.72 47 ARG C O 1
ATOM 1356 N N . THR C 1 14 ? -10.485 -15.638 33.920 1.00 37.30 48 THR C N 1
ATOM 1357 C CA . THR C 1 14 ? -11.476 -14.867 33.206 1.00 36.49 48 THR C CA 1
ATOM 1358 C C . THR C 1 14 ? -10.957 -14.445 31.836 1.00 37.12 48 THR C C 1
ATOM 1359 O O . THR C 1 14 ? -11.653 -14.608 30.791 1.00 37.57 48 THR C O 1
ATOM 1363 N N . VAL C 1 15 ? -9.731 -13.919 31.812 1.00 36.47 49 VAL C N 1
ATOM 1364 C CA . VAL C 1 15 ? -9.146 -13.467 30.549 1.00 35.68 49 VAL C CA 1
ATOM 1365 C C . VAL C 1 15 ? -9.159 -14.669 29.598 1.00 35.00 49 VAL C C 1
ATOM 1366 O O . VAL C 1 15 ? -9.317 -14.542 28.375 1.00 34.81 49 VAL C O 1
ATOM 1370 N N . GLY C 1 16 ? -8.956 -15.834 30.173 1.00 34.77 50 GLY C N 1
ATOM 1371 C CA . GLY C 1 16 ? -8.794 -17.030 29.348 1.00 34.81 50 GLY C CA 1
ATOM 1372 C C . GLY C 1 16 ? -10.115 -17.507 28.786 1.00 33.40 50 GLY C C 1
ATOM 1373 O O . GLY C 1 16 ? -10.157 -18.117 27.756 1.00 33.78 50 GLY C O 1
ATOM 1374 N N . SER C 1 17 ? -11.211 -17.234 29.449 1.00 32.63 51 SER C N 1
ATOM 1375 C CA . SER C 1 17 ? -12.395 -17.667 28.818 1.00 33.94 51 SER C CA 1
ATOM 1376 C C . SER C 1 17 ? -12.929 -16.619 27.833 1.00 32.70 51 SER C C 1
ATOM 1377 O O . SER C 1 17 ? -13.498 -16.948 26.772 1.00 34.00 51 SER C O 1
ATOM 1380 N N . VAL C 1 18 ? -12.648 -15.366 28.103 1.00 31.63 52 VAL C N 1
ATOM 1381 C CA . VAL C 1 18 ? -12.919 -14.348 27.152 1.00 31.15 52 VAL C CA 1
ATOM 1382 C C . VAL C 1 18 ? -12.185 -14.612 25.860 1.00 32.12 52 VAL C C 1
ATOM 1383 O O . VAL C 1 18 ? -12.818 -14.722 24.779 1.00 34.60 52 VAL C O 1
ATOM 1387 N N . ALA C 1 19 ? -10.878 -14.740 25.928 1.00 31.81 53 ALA C N 1
ATOM 1388 C CA . ALA C 1 19 ? -10.089 -15.007 24.707 1.00 32.06 53 ALA C CA 1
ATOM 1389 C C . ALA C 1 19 ? -10.556 -16.258 23.962 1.00 33.08 53 ALA C C 1
ATOM 1390 O O . ALA C 1 19 ? -10.734 -16.256 22.761 1.00 33.23 53 ALA C O 1
ATOM 1392 N N . LYS C 1 20 ? -10.778 -17.348 24.674 1.00 35.25 54 LYS C N 1
ATOM 1393 C CA . LYS C 1 20 ? -11.246 -18.539 23.994 1.00 37.40 54 LYS C CA 1
ATOM 1394 C C . LYS C 1 20 ? -12.566 -18.270 23.318 1.00 37.45 54 LYS C C 1
ATOM 1395 O O . LYS C 1 20 ? -12.764 -18.591 22.180 1.00 39.11 54 LYS C O 1
ATOM 1401 N N . SER C 1 21 ? -13.474 -17.599 23.989 1.00 38.21 55 SER C N 1
ATOM 1402 C CA . SER C 1 21 ? -14.746 -17.437 23.358 1.00 38.24 55 SER C CA 1
ATOM 1403 C C . SER C 1 21 ? -14.654 -16.384 22.276 1.00 38.23 55 SER C C 1
ATOM 1404 O O . SER C 1 21 ? -15.314 -16.529 21.242 1.00 39.71 55 SER C O 1
ATOM 1407 N N . MET C 1 22 ? -13.770 -15.392 22.404 1.00 37.36 56 MET C N 1
ATOM 1408 C CA . MET C 1 22 ? -13.476 -14.564 21.207 1.00 38.33 56 MET C CA 1
ATOM 1409 C C . MET C 1 22 ? -12.901 -15.344 20.012 1.00 37.74 56 MET C C 1
ATOM 1410 O O . MET C 1 22 ? -13.230 -15.019 18.819 1.00 38.29 56 MET C O 1
ATOM 1415 N N . GLY C 1 23 ? -12.081 -16.365 20.282 1.00 36.16 57 GLY C N 1
ATOM 1416 C CA . GLY C 1 23 ? -11.602 -17.211 19.198 1.00 35.36 57 GLY C CA 1
ATOM 1417 C C . GLY C 1 23 ? -12.773 -17.967 18.557 1.00 36.20 57 GLY C C 1
ATOM 1418 O O . GLY C 1 23 ? -12.886 -18.023 17.326 1.00 36.14 57 GLY C O 1
ATOM 1419 N N . ASP C 1 24 ? -13.653 -18.556 19.373 1.00 35.95 58 ASP C N 1
ATOM 1420 C CA . ASP C 1 24 ? -14.862 -19.175 18.843 1.00 36.07 58 ASP C CA 1
ATOM 1421 C C . ASP C 1 24 ? -15.723 -18.205 18.003 1.00 35.39 58 ASP C C 1
ATOM 1422 O O . ASP C 1 24 ? -16.203 -18.574 16.933 1.00 36.99 58 ASP C O 1
ATOM 1427 N N . TYR C 1 25 ? -15.876 -16.950 18.436 1.00 32.96 59 TYR C N 1
ATOM 1428 C CA . TYR C 1 25 ? -16.692 -15.994 17.714 1.00 30.77 59 TYR C CA 1
ATOM 1429 C C . TYR C 1 25 ? -16.083 -15.681 16.374 1.00 31.10 59 TYR C C 1
ATOM 1430 O O . TYR C 1 25 ? -16.779 -15.643 15.377 1.00 32.23 59 TYR C O 1
ATOM 1439 N N . LEU C 1 26 ? -14.772 -15.468 16.323 1.00 31.63 60 LEU C N 1
ATOM 1440 C CA . LEU C 1 26 ?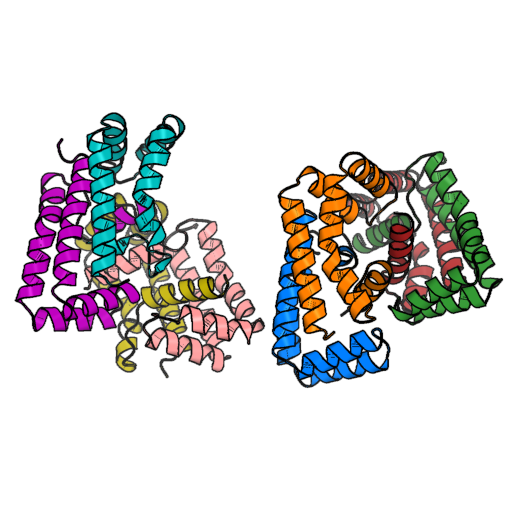 -14.100 -15.114 15.042 1.00 31.50 60 LEU C CA 1
ATOM 1441 C C . LEU C 1 26 ? -14.112 -16.325 14.163 1.00 32.66 60 LEU C C 1
ATOM 1442 O O . LEU C 1 26 ? -14.277 -16.258 12.934 1.00 33.37 60 LEU C O 1
ATOM 1447 N N . ASP C 1 27 ? -13.944 -17.463 14.794 1.00 33.70 61 ASP C N 1
ATOM 1448 C CA . ASP C 1 27 ? -13.915 -18.647 13.996 1.00 36.95 61 ASP C CA 1
ATOM 1449 C C . ASP C 1 27 ? -15.260 -18.834 13.311 1.00 37.42 61 ASP C C 1
ATOM 1450 O O . ASP C 1 27 ? -15.386 -19.421 12.231 1.00 37.00 61 ASP C O 1
ATOM 1455 N N . SER C 1 28 ? -16.289 -18.326 13.994 1.00 37.28 62 SER C N 1
ATOM 1456 C CA . SER C 1 28 ? -17.555 -18.457 13.439 1.00 37.68 62 SER C CA 1
ATOM 1457 C C . SER C 1 28 ? -18.013 -17.251 12.661 1.00 36.79 62 SER C C 1
ATOM 1458 O O . SER C 1 28 ? -19.120 -17.270 12.149 1.00 38.15 62 SER C O 1
ATOM 1461 N N . HIS C 1 29 ? -17.186 -16.217 12.543 1.00 35.72 63 HIS C N 1
ATOM 1462 C CA . HIS C 1 29 ? -17.519 -15.018 11.752 1.00 34.73 63 HIS C CA 1
ATOM 1463 C C . HIS C 1 29 ? -16.336 -14.599 10.917 1.00 36.13 63 HIS C C 1
ATOM 1464 O O . HIS C 1 29 ? -15.693 -13.559 11.200 1.00 37.46 63 HIS C O 1
ATOM 1471 N N . PRO C 1 30 ? -16.068 -15.330 9.830 1.00 37.12 64 PRO C N 1
ATOM 1472 C CA . PRO C 1 30 ? -14.832 -15.168 9.012 1.00 38.13 64 PRO C CA 1
ATOM 1473 C C . PRO C 1 30 ? -14.537 -13.779 8.454 1.00 39.11 64 PRO C C 1
ATOM 1474 O O . PRO C 1 30 ? -13.385 -13.507 8.050 1.00 40.85 64 PRO C O 1
ATOM 1478 N N . GLU C 1 31 ? -15.518 -12.910 8.390 1.00 39.61 65 GLU C N 1
ATOM 1479 C CA . GLU C 1 31 ? -15.281 -11.554 7.865 1.00 42.45 65 GLU C CA 1
ATOM 1480 C C . GLU C 1 31 ? -14.722 -10.696 8.997 1.00 42.22 65 GLU C C 1
ATOM 1481 O O . GLU C 1 31 ? -13.870 -9.847 8.803 1.00 44.68 65 GLU C O 1
ATOM 1487 N N . THR C 1 32 ? -15.123 -11.002 10.213 1.00 41.36 66 THR C N 1
ATOM 1488 C CA . THR C 1 32 ? -14.500 -10.406 11.370 1.00 40.63 66 THR C CA 1
ATOM 1489 C C . THR C 1 32 ? -13.111 -11.031 11.564 1.00 40.85 66 THR C C 1
ATOM 1490 O O . THR C 1 32 ? -12.101 -10.300 11.781 1.00 40.65 66 THR C O 1
ATOM 1494 N N . ASN C 1 33 ? -13.004 -12.346 11.376 1.00 40.71 67 ASN C N 1
ATOM 1495 C CA . ASN C 1 33 ? -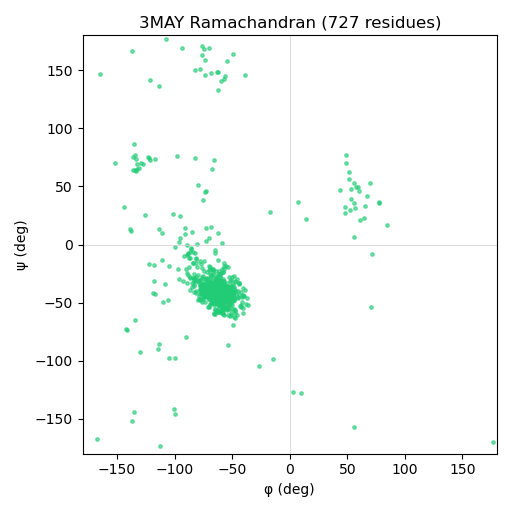11.671 -12.965 11.428 1.00 41.95 67 ASN C CA 1
ATOM 1496 C C . ASN C 1 33 ? -10.733 -12.322 10.399 1.00 44.11 67 ASN C C 1
ATOM 1497 O O . ASN C 1 33 ? -9.542 -12.053 10.699 1.00 44.64 67 ASN C O 1
ATOM 1502 N N . GLN C 1 34 ? -11.257 -12.094 9.192 1.00 45.16 68 GLN C N 1
ATOM 1503 C CA . GLN C 1 34 ? -10.429 -11.624 8.055 1.00 47.29 68 GLN C CA 1
ATOM 1504 C C . GLN C 1 34 ? -9.880 -10.242 8.449 1.00 47.85 68 GLN C C 1
ATOM 1505 O O . GLN C 1 34 ? -8.674 -10.027 8.547 1.00 47.54 68 GLN C O 1
ATOM 1511 N N . VAL C 1 35 ? -10.785 -9.319 8.753 1.00 47.78 69 VAL C N 1
ATOM 1512 C CA . VAL C 1 35 ? -10.363 -8.015 9.193 1.00 48.12 69 VAL C CA 1
ATOM 1513 C C . VAL C 1 35 ? -9.425 -8.086 10.370 1.00 48.44 69 VAL C C 1
ATOM 1514 O O . VAL C 1 35 ? -8.485 -7.286 10.466 1.00 50.76 69 VAL C O 1
ATOM 1518 N N . MET C 1 36 ? -9.637 -9.019 11.289 1.00 47.89 70 MET C N 1
ATOM 1519 C CA . MET C 1 36 ? -8.728 -9.038 12.425 1.00 48.39 70 MET C CA 1
ATOM 1520 C C . MET C 1 36 ? -7.387 -9.655 12.129 1.00 49.12 70 MET C C 1
ATOM 1521 O O . MET C 1 36 ? -6.381 -9.234 12.659 1.00 50.70 70 MET C O 1
ATOM 1526 N N . THR C 1 37 ? -7.362 -10.602 11.224 1.00 49.43 71 THR C N 1
ATOM 1527 C CA . THR C 1 37 ? -6.120 -11.232 10.854 1.00 50.99 71 THR C CA 1
ATOM 1528 C C . THR C 1 37 ? -5.267 -10.237 10.076 1.00 53.49 71 THR C C 1
ATOM 1529 O O . THR C 1 37 ? -4.123 -9.975 10.441 1.00 53.17 71 THR C O 1
ATOM 1533 N N . ALA C 1 38 ? -5.856 -9.650 9.031 1.00 55.31 72 ALA C N 1
ATOM 1534 C CA . ALA C 1 38 ? -5.216 -8.536 8.311 1.00 58.09 72 ALA C CA 1
ATOM 1535 C C . ALA C 1 38 ? -4.578 -7.574 9.311 1.00 59.33 72 ALA C C 1
ATOM 1536 O O . ALA C 1 38 ? -3.395 -7.385 9.224 1.00 60.97 72 ALA C O 1
ATOM 1538 N N . VAL C 1 39 ? -5.314 -7.060 10.306 1.00 59.59 73 VAL C N 1
ATOM 1539 C CA . VAL C 1 39 ? -4.676 -6.209 11.330 1.00 61.31 73 VAL C CA 1
ATOM 1540 C C . VAL C 1 39 ? -3.461 -6.844 11.990 1.00 63.33 73 VAL C C 1
ATOM 1541 O O . VAL C 1 39 ? -2.427 -6.191 12.115 1.00 65.96 73 VAL C O 1
ATOM 1545 N N . LEU C 1 40 ? -3.544 -8.095 12.428 1.00 63.47 74 LEU C N 1
ATOM 1546 C CA . LEU C 1 40 ? -2.306 -8.760 12.908 1.00 65.45 74 LEU C CA 1
ATOM 1547 C C . LEU C 1 40 ? -1.187 -8.842 11.829 1.00 68.25 74 LEU C C 1
ATOM 1548 O O . LEU C 1 40 ? -0.025 -8.674 12.146 1.00 70.04 74 LEU C O 1
ATOM 1553 N N . GLN C 1 41 ? -1.564 -9.099 10.578 1.00 69.27 75 GLN C N 1
ATOM 1554 C CA . GLN C 1 41 ? -0.661 -9.422 9.472 1.00 72.29 75 GLN C CA 1
ATOM 1555 C C . GLN C 1 41 ? 0.026 -8.198 8.927 1.00 75.54 75 GLN C C 1
ATOM 1556 O O . GLN C 1 41 ? 1.204 -8.226 8.569 1.00 78.34 75 GLN C O 1
ATOM 1562 N N . GLN C 1 42 ? -0.749 -7.130 8.788 1.00 75.92 76 GLN C N 1
ATOM 1563 C CA . GLN C 1 42 ? -0.257 -5.859 8.314 1.00 78.07 76 GLN C CA 1
ATOM 1564 C C . GLN C 1 42 ? 0.417 -5.118 9.455 1.00 78.93 76 GLN C C 1
ATOM 1565 O O . GLN C 1 42 ? 0.893 -4.016 9.262 1.00 80.90 76 GLN C O 1
ATOM 1571 N N . GLN C 1 43 ? 0.460 -5.733 10.637 1.00 77.88 77 GLN C N 1
ATOM 1572 C CA . GLN C 1 43 ? 1.245 -5.227 11.779 1.00 79.96 77 GLN C CA 1
ATOM 1573 C C . GLN C 1 43 ? 0.590 -4.046 12.523 1.00 79.64 77 GLN C C 1
ATOM 1574 O O . GLN C 1 43 ? 1.263 -3.148 13.005 1.00 81.13 77 GLN C O 1
ATOM 1580 N N . VAL C 1 44 ? -0.736 -4.064 12.630 1.00 77.89 78 VAL C N 1
ATOM 1581 C CA . VAL C 1 44 ? -1.497 -2.884 13.087 1.00 77.74 78 VAL C CA 1
ATOM 1582 C C . VAL C 1 44 ? -1.109 -1.631 12.290 1.00 80.20 78 VAL C C 1
ATOM 1583 O O . VAL C 1 44 ? -0.688 -0.619 12.847 1.00 82.14 78 VAL C O 1
ATOM 1587 N N . GLY C 1 45 ? -1.256 -1.730 10.970 1.00 80.28 79 GLY C N 1
ATOM 1588 C CA . GLY C 1 45 ? -1.089 -0.594 10.081 1.00 82.18 79 GLY C CA 1
ATOM 1589 C C . GLY C 1 45 ? -2.255 0.378 10.161 1.00 81.30 79 GLY C C 1
ATOM 1590 O O . GLY C 1 45 ? -3.358 0.024 10.590 1.00 78.56 79 GLY C O 1
ATOM 1591 N N . PRO C 1 46 ? -2.020 1.627 9.750 1.00 83.40 80 PRO C N 1
ATOM 1592 C CA . PRO C 1 46 ? -3.126 2.574 9.597 1.00 83.23 80 PRO C CA 1
ATOM 1593 C C . PRO C 1 46 ? -4.312 2.014 8.774 1.00 80.88 80 PRO C C 1
ATOM 1594 O O . PRO C 1 46 ? -5.465 2.169 9.172 1.00 79.75 80 PRO C O 1
ATOM 1598 N N . GLY C 1 47 ? -4.034 1.323 7.674 1.00 80.49 81 GLY C N 1
ATOM 1599 C CA . GLY C 1 47 ? -5.103 0.850 6.775 1.00 78.73 81 GLY C CA 1
ATOM 1600 C C . GLY C 1 47 ? -6.044 -0.204 7.363 1.00 75.40 81 GLY C C 1
ATOM 1601 O O . GLY C 1 47 ? -7.274 -0.096 7.292 1.00 74.52 81 GLY C O 1
ATOM 1602 N N . SER C 1 48 ? -5.443 -1.257 7.896 1.00 73.41 82 SER C N 1
ATOM 1603 C CA . SER C 1 48 ? -6.119 -2.252 8.699 1.00 69.84 82 SER C CA 1
ATOM 1604 C C . SER C 1 48 ? -7.081 -1.655 9.745 1.00 68.09 82 SER C C 1
ATOM 1605 O O . SER C 1 48 ? -8.140 -2.258 10.068 1.00 66.01 82 SER C O 1
ATOM 1608 N N . VAL C 1 49 ? -6.709 -0.490 10.284 1.00 67.88 83 VAL C N 1
ATOM 1609 C CA . VAL C 1 49 ? -7.509 0.140 11.318 1.00 66.49 83 VAL C CA 1
ATOM 1610 C C . VAL C 1 49 ? -8.749 0.839 10.778 1.00 66.24 83 VAL C C 1
ATOM 1611 O O . VAL C 1 49 ? -9.834 0.717 11.336 1.00 65.68 83 VAL C O 1
ATOM 1615 N N . ALA C 1 50 ? -8.582 1.516 9.651 1.00 66.75 84 ALA C N 1
ATOM 1616 C CA . ALA C 1 50 ? -9.690 2.004 8.890 1.00 65.87 84 ALA C CA 1
ATOM 1617 C C . ALA C 1 50 ? -10.594 0.857 8.470 1.00 62.80 84 ALA C C 1
ATOM 1618 O O . ALA C 1 50 ? -11.803 1.049 8.353 1.00 62.02 84 ALA C O 1
ATOM 1620 N N . SER C 1 51 ? -10.025 -0.320 8.214 1.00 61.33 85 SER C N 1
ATOM 1621 C CA . SER C 1 51 ? -10.869 -1.481 7.823 1.00 59.88 85 SER C CA 1
ATOM 1622 C C . SER C 1 51 ? -11.587 -2.004 8.999 1.00 57.55 85 SER C C 1
ATOM 1623 O O . SER C 1 51 ? -12.712 -2.359 8.879 1.00 57.00 85 SER C O 1
ATOM 1626 N N . LEU C 1 52 ? -10.928 -2.010 10.145 1.00 58.08 86 LEU C N 1
ATOM 1627 C CA . LEU C 1 52 ? -11.590 -2.329 11.385 1.00 57.33 86 LEU C CA 1
ATOM 1628 C C . LEU C 1 52 ? -12.756 -1.418 11.599 1.00 57.88 86 LEU C C 1
ATOM 1629 O O . LEU C 1 52 ? -13.890 -1.893 11.764 1.00 57.44 86 LEU C O 1
ATOM 1634 N N . LYS C 1 53 ? -12.519 -0.116 11.573 1.00 60.01 87 LYS C N 1
ATOM 1635 C CA . LYS C 1 53 ? -13.635 0.792 11.825 1.00 61.12 87 LYS C CA 1
ATOM 1636 C C . LYS C 1 53 ? -14.807 0.567 10.855 1.00 60.22 87 LYS C C 1
ATOM 1637 O O . LYS C 1 53 ? -15.968 0.608 11.282 1.00 59.45 87 LYS C O 1
ATOM 1643 N N . ALA C 1 54 ? -14.509 0.344 9.572 1.00 59.74 88 ALA C N 1
ATOM 1644 C CA . ALA C 1 54 ? -15.575 0.221 8.578 1.00 60.37 88 ALA C CA 1
ATOM 1645 C C . ALA C 1 54 ? -16.296 -1.103 8.754 1.00 58.72 88 ALA C C 1
ATOM 1646 O O . ALA C 1 54 ? -17.494 -1.235 8.444 1.00 58.72 88 ALA C O 1
ATOM 1648 N N . HIS C 1 55 ? -15.562 -2.084 9.248 1.00 57.30 89 HIS C N 1
ATOM 1649 C CA . HIS C 1 55 ? -16.160 -3.339 9.478 1.00 56.48 89 HIS C CA 1
ATOM 1650 C C . HIS C 1 55 ? -17.191 -3.243 10.573 1.00 57.15 89 HIS C C 1
ATOM 1651 O O . HIS C 1 55 ? -18.293 -3.772 10.418 1.00 56.62 89 HIS C O 1
ATOM 1658 N N . PHE C 1 56 ? -16.800 -2.603 11.675 1.00 58.60 90 PHE C N 1
ATOM 1659 C CA . PHE C 1 56 ? -17.668 -2.351 12.819 1.00 60.69 90 PHE C CA 1
ATOM 1660 C C . PHE C 1 56 ? -18.822 -1.437 12.420 1.00 62.96 90 PHE C C 1
ATOM 1661 O O . PHE C 1 56 ? -19.902 -1.479 12.987 1.00 64.40 90 PHE C O 1
ATOM 1669 N N . GLU C 1 57 ? -18.607 -0.570 11.455 1.00 65.05 91 GLU C N 1
ATOM 1670 C CA . GLU C 1 57 ? -19.654 0.377 11.170 1.00 67.26 91 GLU C CA 1
ATOM 1671 C C . GLU C 1 57 ? -20.709 -0.323 10.357 1.00 65.93 91 GLU C C 1
ATOM 1672 O O . GLU C 1 57 ? -21.872 -0.250 10.715 1.00 67.31 91 GLU C O 1
ATOM 1678 N N . ALA C 1 58 ? -20.307 -1.064 9.324 1.00 63.81 92 ALA C N 1
ATOM 1679 C CA . ALA C 1 58 ? -21.244 -1.911 8.539 1.00 62.13 92 ALA C CA 1
ATOM 1680 C C . ALA C 1 58 ? -21.893 -3.097 9.329 1.00 60.54 92 ALA C C 1
ATOM 1681 O O . ALA C 1 58 ? -22.749 -3.850 8.802 1.00 59.98 92 ALA C O 1
ATOM 1683 N N . ASN C 1 59 ? -21.463 -3.281 10.577 1.00 58.40 93 ASN C N 1
ATOM 1684 C CA . ASN C 1 59 ? -21.845 -4.455 11.336 1.00 55.81 93 ASN C CA 1
ATOM 1685 C C . ASN C 1 59 ? -21.855 -4.128 12.819 1.00 54.90 93 ASN C C 1
ATOM 1686 O O . ASN C 1 59 ? -21.004 -4.600 13.536 1.00 53.24 93 ASN C O 1
ATOM 1691 N N . PRO C 1 60 ? -22.821 -3.304 13.274 1.00 55.72 94 PRO C N 1
ATOM 1692 C CA . PRO C 1 60 ? -22.962 -2.930 14.695 1.00 55.49 94 PRO C CA 1
ATOM 1693 C C . PRO C 1 60 ? -23.248 -4.132 15.626 1.00 53.94 94 PRO C C 1
ATOM 1694 O O . PRO C 1 60 ? -22.921 -4.094 16.814 1.00 53.64 94 PRO C O 1
ATOM 1698 N N . LYS C 1 61 ? -23.852 -5.172 15.069 1.00 52.94 95 LYS C N 1
ATOM 1699 C CA . LYS C 1 61 ? -23.947 -6.482 15.665 1.00 52.09 95 LYS C CA 1
ATOM 1700 C C . LYS C 1 61 ? -22.564 -6.964 16.073 1.00 50.44 95 LYS C C 1
ATOM 1701 O O . LYS C 1 61 ? -22.371 -7.431 17.228 1.00 50.11 95 LYS C O 1
ATO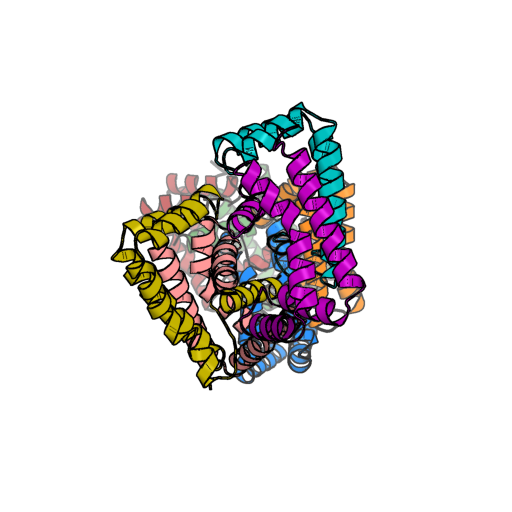M 1707 N N . VAL C 1 62 ? -21.572 -6.821 15.183 1.00 48.94 96 VAL C N 1
ATOM 1708 C CA . VAL C 1 62 ? -20.223 -7.227 15.613 1.00 46.98 96 VAL C CA 1
ATOM 1709 C C . VAL C 1 62 ? -19.737 -6.465 16.804 1.00 47.36 96 VAL C C 1
ATOM 1710 O O . VAL C 1 62 ? -19.220 -7.098 17.739 1.00 47.45 96 VAL C O 1
ATOM 1714 N N . ALA C 1 63 ? -19.973 -5.147 16.859 1.00 48.12 97 ALA C N 1
ATOM 1715 C CA . ALA C 1 63 ? -19.426 -4.365 18.025 1.00 48.77 97 ALA C CA 1
ATOM 1716 C C . ALA C 1 63 ? -20.152 -4.674 19.313 1.00 48.85 97 ALA C C 1
ATOM 1717 O O . ALA C 1 63 ? -19.552 -4.781 20.390 1.00 49.82 97 ALA C O 1
ATOM 1719 N N . SER C 1 64 ? -21.460 -4.834 19.191 1.00 48.56 98 SER C N 1
ATOM 1720 C CA . SER C 1 64 ? -22.299 -5.265 20.292 1.00 47.12 98 SER C CA 1
ATOM 1721 C C . SER C 1 64 ? -21.943 -6.699 20.801 1.00 45.34 98 SER C C 1
ATOM 1722 O O . SER C 1 64 ? -21.985 -6.960 22.009 1.00 44.93 98 SER C O 1
ATOM 1725 N N . ASP C 1 65 ? -21.552 -7.605 19.886 1.00 44.35 99 ASP C N 1
ATOM 1726 C CA . ASP C 1 65 ? -21.139 -8.989 20.273 1.00 42.90 99 ASP C CA 1
ATOM 1727 C C . ASP C 1 65 ? -19.780 -8.962 20.968 1.00 40.52 99 ASP C C 1
ATOM 1728 O O . ASP C 1 65 ? -19.551 -9.601 21.967 1.00 38.75 99 ASP C O 1
ATOM 1733 N N . LEU C 1 66 ? -18.870 -8.207 20.390 1.00 41.03 100 LEU C N 1
ATOM 1734 C CA . LEU C 1 66 ? -17.567 -8.061 20.960 1.00 41.74 100 LEU C CA 1
ATOM 1735 C C . LEU C 1 66 ? -17.685 -7.525 22.363 1.00 42.93 100 LEU C C 1
ATOM 1736 O O . LEU C 1 66 ? -17.200 -8.166 23.300 1.00 42.96 100 LEU C O 1
ATOM 1741 N N . HIS C 1 67 ? -18.421 -6.424 22.530 1.00 44.78 101 HIS C N 1
ATOM 1742 C CA . HIS C 1 67 ? -18.805 -5.946 23.869 1.00 46.02 101 HIS C CA 1
ATOM 1743 C C . HIS C 1 67 ? -19.319 -7.047 24.819 1.00 45.77 101 HIS C C 1
ATOM 1744 O O . HIS C 1 67 ? -18.895 -7.115 25.963 1.00 47.20 101 HIS C O 1
ATOM 1751 N N . ALA C 1 68 ? -20.211 -7.922 24.361 1.00 44.51 102 ALA C N 1
ATOM 1752 C CA . ALA C 1 68 ? -20.704 -8.980 25.232 1.00 43.60 102 ALA C CA 1
ATOM 1753 C C . ALA C 1 68 ? -19.659 -10.022 25.599 1.00 43.08 102 ALA C C 1
ATOM 1754 O O . ALA C 1 68 ? -19.663 -10.527 26.723 1.00 42.38 102 ALA C O 1
ATOM 1756 N N . LEU C 1 69 ? -18.817 -10.411 24.647 1.00 43.37 103 LEU C N 1
ATOM 1757 C CA . LEU C 1 69 ? -17.783 -11.434 24.938 1.00 44.00 103 LEU C CA 1
ATOM 1758 C C . LEU C 1 69 ? -16.848 -10.976 26.065 1.00 45.18 103 LEU C C 1
ATOM 1759 O O . LEU C 1 69 ? -16.435 -11.808 26.862 1.00 45.10 103 LEU C O 1
ATOM 1764 N N . SER C 1 70 ? -16.570 -9.664 26.165 1.00 46.75 104 SER C N 1
ATOM 1765 C CA . SER C 1 70 ? -15.661 -9.187 27.233 1.00 48.78 104 SER C CA 1
ATOM 1766 C C . SER C 1 70 ? -16.363 -8.972 28.535 1.00 50.21 104 SER C C 1
ATOM 1767 O O . SER C 1 70 ? -15.731 -8.677 29.545 1.00 51.66 104 SER C O 1
ATOM 1770 N N . GLN C 1 71 ? -17.685 -9.096 28.522 1.00 52.00 105 GLN C N 1
ATOM 1771 C CA . GLN C 1 71 ? -18.490 -8.774 29.706 1.00 53.74 105 GLN C CA 1
ATOM 1772 C C . GLN C 1 71 ? -18.001 -9.486 30.987 1.00 53.58 105 GLN C C 1
ATOM 1773 O O . GLN C 1 71 ? -18.112 -8.886 32.040 1.00 54.57 105 GLN C O 1
ATOM 1779 N N . PRO C 1 72 ? -17.526 -10.776 30.909 1.00 52.65 106 PRO C N 1
ATOM 1780 C CA . PRO C 1 72 ? -17.031 -11.396 32.158 1.00 52.39 106 PRO C CA 1
ATOM 1781 C C . PRO C 1 72 ? -15.888 -10.601 32.844 1.00 53.36 106 PRO C C 1
ATOM 1782 O O . PRO C 1 72 ? -15.667 -10.700 34.066 1.00 53.72 106 PRO C O 1
ATOM 1786 N N . LEU C 1 73 ? -15.220 -9.762 32.079 1.00 53.84 107 LEU C N 1
ATOM 1787 C CA . LEU C 1 73 ? -14.104 -9.007 32.610 1.00 55.74 107 LEU C CA 1
ATOM 1788 C C . LEU C 1 73 ? -14.634 -7.836 33.467 1.00 57.11 107 LEU C C 1
ATOM 1789 O O . LEU C 1 73 ? -14.202 -7.582 34.621 1.00 55.63 107 LEU C O 1
ATOM 1794 N N . THR C 1 74 ? -15.587 -7.139 32.868 1.00 58.27 108 THR C N 1
ATOM 1795 C CA . THR C 1 74 ? -16.256 -5.992 33.461 1.00 60.71 108 THR C CA 1
ATOM 1796 C C . THR C 1 74 ? -16.938 -6.407 34.766 1.00 61.03 108 THR C C 1
ATOM 1797 O O . THR C 1 74 ? -16.774 -5.723 35.765 1.00 61.34 108 THR C O 1
ATOM 1801 N N . ASP C 1 75 ? -17.620 -7.559 34.754 1.00 60.87 109 ASP C N 1
ATOM 1802 C CA . ASP C 1 75 ? -18.220 -8.189 35.959 1.00 62.55 109 ASP C CA 1
ATOM 1803 C C . ASP C 1 75 ? -17.168 -8.408 37.086 1.00 62.05 109 ASP C C 1
ATOM 1804 O O . ASP C 1 75 ? -17.376 -7.973 38.245 1.00 62.32 109 ASP C O 1
ATOM 1809 N N . LEU C 1 76 ? -16.073 -9.111 36.735 1.00 59.15 110 LEU C N 1
ATOM 1810 C CA . LEU C 1 76 ? -14.924 -9.238 37.591 1.00 58.37 110 LEU C CA 1
ATOM 1811 C C . LEU C 1 76 ? -14.419 -7.893 38.102 1.00 58.90 110 LEU C C 1
ATOM 1812 O O . LEU C 1 76 ? -14.358 -7.674 39.310 1.00 58.86 110 LEU C O 1
ATOM 1817 N N . SER C 1 77 ? -14.026 -7.015 37.176 1.00 58.35 111 SER C N 1
ATOM 1818 C CA . SER C 1 77 ? -13.750 -5.632 37.511 1.00 60.04 111 SER C CA 1
ATOM 1819 C C . SER C 1 77 ? -14.680 -5.041 38.587 1.00 61.47 111 SER C C 1
ATOM 1820 O O . SER C 1 77 ? -14.174 -4.485 39.588 1.00 60.67 111 SER C O 1
ATOM 1823 N N . THR C 1 78 ? -16.004 -5.165 38.402 1.00 61.15 112 THR C N 1
ATOM 1824 C CA . THR C 1 78 ? -16.946 -4.600 39.367 1.00 63.49 112 THR C CA 1
ATOM 1825 C C . THR C 1 78 ? -17.112 -5.376 40.666 1.00 64.66 112 THR C C 1
ATOM 1826 O O . THR C 1 78 ? -17.326 -4.759 41.685 1.00 65.89 112 THR C O 1
ATOM 1830 N N . ARG C 1 79 ? -17.056 -6.710 40.629 1.00 64.91 113 ARG C N 1
ATOM 1831 C CA . ARG C 1 79 ? -17.109 -7.532 41.859 1.00 67.20 113 ARG C CA 1
ATOM 1832 C C . ARG C 1 79 ? -15.885 -7.236 42.727 1.00 67.69 113 ARG C C 1
ATOM 1833 O O . ARG C 1 79 ? -15.918 -7.305 43.981 1.00 67.46 113 ARG C O 1
ATOM 1841 N N . CYS C 1 80 ? -14.816 -6.871 42.035 1.00 68.35 114 CYS C N 1
ATOM 1842 C CA . CYS C 1 80 ? -13.531 -6.551 42.671 1.00 70.57 114 CYS C CA 1
ATOM 1843 C C . CYS C 1 80 ? -13.125 -5.098 42.419 1.00 73.78 114 CYS C C 1
ATOM 1844 O O . CYS C 1 80 ? -12.438 -4.492 43.250 1.00 75.38 114 CYS C O 1
ATOM 1847 N N . SER C 1 81 ? -13.530 -4.586 41.244 1.00 75.72 115 SER C N 1
ATOM 1848 C CA . SER C 1 81 ? -13.070 -3.316 40.648 1.00 79.31 115 SER C CA 1
ATOM 1849 C C . SER C 1 81 ? -11.548 -3.045 40.589 1.00 81.06 115 SER C C 1
ATOM 1850 O O . SER C 1 81 ? -11.003 -2.290 41.393 1.00 83.18 115 SER C O 1
ATOM 1853 N N . LEU C 1 82 ? -10.889 -3.694 39.641 1.00 81.22 116 LEU C N 1
ATOM 1854 C CA . LEU C 1 82 ? -9.582 -3.273 39.185 1.00 83.04 116 LEU C CA 1
ATOM 1855 C C . LEU C 1 82 ? -9.773 -2.817 37.749 1.00 83.32 116 LEU C C 1
ATOM 1856 O O . LEU C 1 82 ? -8.775 -2.588 37.043 1.00 83.40 116 LEU C O 1
ATOM 1861 N N . PRO C 1 83 ? -11.054 -2.626 37.331 1.00 83.60 117 PRO C N 1
ATOM 1862 C CA . PRO C 1 83 ? -11.562 -2.999 35.999 1.00 82.66 117 PRO C CA 1
ATOM 1863 C C . PRO C 1 83 ? -10.521 -3.264 34.906 1.00 81.82 117 PRO C C 1
ATOM 1864 O O . PRO C 1 83 ? -10.844 -3.099 33.715 1.00 81.64 117 PRO C O 1
ATOM 1868 N N . ILE C 1 84 ? -9.321 -3.695 35.321 1.00 81.07 118 ILE C N 1
ATOM 1869 C CA . ILE C 1 84 ? -8.214 -3.999 34.439 1.00 80.25 118 ILE C CA 1
ATOM 1870 C C . ILE C 1 84 ? -8.647 -4.694 33.152 1.00 78.39 118 ILE C C 1
ATOM 1871 O O . ILE C 1 84 ? -9.613 -5.459 33.142 1.00 77.55 118 ILE C O 1
ATOM 1876 N N . SER C 1 85 ? -7.956 -4.402 32.061 1.00 77.77 119 SER C N 1
ATOM 1877 C CA . SER C 1 85 ? -8.384 -4.860 30.744 1.00 75.90 119 SER C CA 1
ATOM 1878 C C . SER C 1 85 ? -7.457 -5.974 30.262 1.00 74.24 119 SER C C 1
ATOM 1879 O O . SER C 1 85 ? -6.498 -6.312 30.960 1.00 74.14 119 SER C O 1
ATOM 1882 N N . GLY C 1 86 ? -7.763 -6.546 29.088 1.00 73.00 120 GLY C N 1
ATOM 1883 C CA . GLY C 1 86 ? -6.848 -7.455 28.347 1.00 70.96 120 GLY C CA 1
ATOM 1884 C C . GLY C 1 86 ? -5.474 -6.803 28.215 1.00 71.65 120 GLY C C 1
ATOM 1885 O O . GLY C 1 86 ? -4.428 -7.452 28.398 1.00 72.26 120 GLY C O 1
ATOM 1886 N N . LEU C 1 87 ? -5.489 -5.505 27.927 1.00 71.30 121 LEU C N 1
ATOM 1887 C CA . LEU C 1 87 ? -4.300 -4.660 27.913 1.00 72.39 121 LEU C CA 1
ATOM 1888 C C . LEU C 1 87 ? -3.484 -4.719 29.205 1.00 72.81 121 LEU C C 1
ATOM 1889 O O . LEU C 1 87 ? -2.260 -4.861 29.166 1.00 73.94 121 LEU C O 1
ATOM 1894 N N . GLN C 1 88 ? -4.159 -4.587 30.349 1.00 72.07 122 GLN C N 1
ATOM 1895 C CA . GLN C 1 88 ? -3.482 -4.580 31.653 1.00 72.57 122 GLN C CA 1
ATOM 1896 C C . GLN C 1 88 ? -2.824 -5.953 31.806 1.00 71.45 122 GLN C C 1
ATOM 1897 O O . GLN C 1 88 ? -1.690 -6.078 32.288 1.00 71.90 122 GLN C O 1
ATOM 1903 N N . ALA C 1 89 ? -3.568 -6.969 31.370 1.00 69.71 123 ALA C N 1
ATOM 1904 C CA . ALA C 1 89 ? -3.130 -8.351 31.330 1.00 69.02 123 ALA C CA 1
ATOM 1905 C C . ALA C 1 89 ? -1.900 -8.466 30.428 1.00 69.82 123 ALA C C 1
ATOM 1906 O O . ALA C 1 89 ? -0.892 -9.088 30.812 1.00 70.36 123 ALA C O 1
ATOM 1908 N N . ILE C 1 90 ? -1.964 -7.851 29.245 1.00 69.20 124 ILE C N 1
ATOM 1909 C CA . ILE C 1 90 ? -0.801 -7.856 28.363 1.00 70.09 124 ILE C CA 1
ATOM 1910 C C . ILE C 1 90 ? 0.351 -7.067 28.987 1.00 71.56 124 ILE C C 1
ATOM 1911 O O . ILE C 1 90 ? 1.524 -7.475 28.921 1.00 72.72 124 ILE C O 1
ATOM 1916 N N . GLY C 1 91 ? 0.002 -5.943 29.610 1.00 71.49 125 GLY C N 1
ATOM 1917 C CA . GLY C 1 91 ? 0.950 -5.161 30.398 1.00 72.92 125 GLY C CA 1
ATOM 1918 C C . GLY C 1 91 ? 1.754 -6.026 31.357 1.00 72.90 125 GLY C C 1
ATOM 1919 O O . GLY C 1 91 ? 2.991 -6.041 31.319 1.00 74.34 125 GLY C O 1
ATOM 1920 N N . LEU C 1 92 ? 1.045 -6.754 32.216 1.00 71.04 126 LEU C N 1
ATOM 1921 C CA . LEU C 1 92 ? 1.672 -7.635 33.201 1.00 71.17 126 LEU C CA 1
ATOM 1922 C C . LEU C 1 92 ? 2.554 -8.731 32.586 1.00 71.76 126 LEU C C 1
ATOM 1923 O O . LEU C 1 92 ? 3.572 -9.110 33.165 1.00 71.93 126 LEU C O 1
ATOM 1928 N N . MET C 1 93 ? 2.141 -9.253 31.431 1.00 71.62 127 MET C N 1
ATOM 1929 C CA . MET C 1 93 ? 2.941 -10.256 30.730 1.00 73.26 127 MET C CA 1
ATOM 1930 C C . MET C 1 93 ? 4.265 -9.611 30.333 1.00 74.77 127 MET C C 1
ATOM 1931 O O . MET C 1 93 ? 5.347 -10.069 30.752 1.00 76.03 127 MET C O 1
ATOM 1936 N N . GLN C 1 94 ? 4.168 -8.510 29.585 1.00 74.23 128 GLN C N 1
ATOM 1937 C CA . GLN C 1 94 ? 5.351 -7.704 29.230 1.00 75.49 128 GLN C CA 1
ATOM 1938 C C . GLN C 1 94 ? 6.187 -7.415 30.441 1.00 74.63 128 GLN C C 1
ATOM 1939 O O . GLN C 1 94 ? 7.415 -7.439 30.340 1.00 77.08 128 GLN C O 1
ATOM 1945 N N . ALA C 1 95 ? 5.545 -7.162 31.584 1.00 69.59 129 ALA C N 1
ATOM 1946 C CA . ALA C 1 95 ? 6.278 -6.885 32.844 1.00 67.67 129 ALA C CA 1
ATOM 1947 C C . ALA C 1 95 ? 7.147 -8.070 33.355 1.00 65.73 129 ALA C C 1
ATOM 1948 O O . ALA C 1 95 ? 8.305 -7.878 33.792 1.00 66.86 129 ALA C O 1
ATOM 1950 N N . VAL C 1 96 ? 6.571 -9.281 33.299 1.00 60.67 130 VAL C N 1
ATOM 1951 C CA . VAL C 1 96 ? 7.296 -10.520 33.526 1.00 59.16 130 VAL 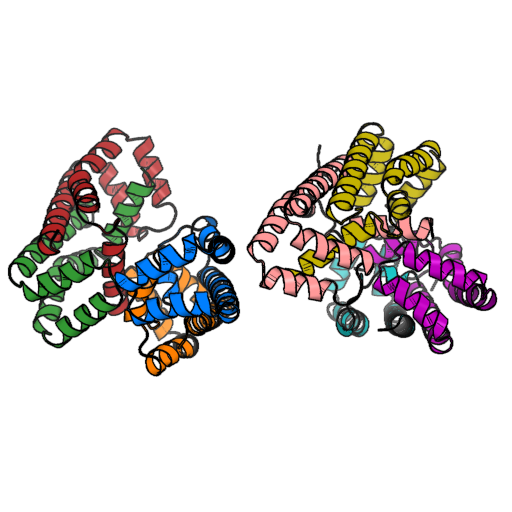C CA 1
ATOM 1952 C C . VAL C 1 96 ? 8.497 -10.674 32.534 1.00 60.46 130 VAL C C 1
ATOM 1953 O O . VAL C 1 96 ? 9.678 -10.766 32.999 1.00 63.31 130 VAL C O 1
ATOM 1957 N N . GLN C 1 97 ? 8.218 -10.688 31.215 1.00 58.20 131 GLN C N 1
ATOM 1958 C CA . GLN C 1 97 ? 9.282 -10.808 30.200 1.00 60.36 131 GLN C CA 1
ATOM 1959 C C . GLN C 1 97 ? 10.391 -9.853 30.578 1.00 61.25 131 GLN C C 1
ATOM 1960 O O . GLN C 1 97 ? 11.465 -10.323 30.895 1.00 64.86 131 GLN C O 1
ATOM 1966 N N . GLY C 1 98 ? 10.124 -8.546 30.641 1.00 60.20 132 GLY C N 1
ATOM 1967 C CA . GLY C 1 98 ? 11.153 -7.557 31.066 1.00 62.48 132 GLY C CA 1
ATOM 1968 C C . GLY C 1 98 ? 11.917 -7.921 32.333 1.00 63.16 132 GLY C C 1
ATOM 1969 O O . GLY C 1 98 ? 13.107 -7.550 32.489 1.00 68.20 132 GLY C O 1
ATOM 1970 N N . ALA C 1 99 ? 11.260 -8.637 33.252 1.00 61.14 133 ALA C N 1
ATOM 1971 C CA . ALA C 1 99 ? 11.927 -9.051 34.521 1.00 62.57 133 ALA C CA 1
ATOM 1972 C C . ALA C 1 99 ? 12.878 -10.241 34.272 1.00 64.47 133 ALA C C 1
ATOM 1973 O O . ALA C 1 99 ? 13.991 -10.335 34.851 1.00 66.63 133 ALA C O 1
ATOM 1975 N N . ARG C 1 100 ? 12.396 -11.134 33.396 1.00 63.22 134 ARG C N 1
ATOM 1976 C CA . ARG C 1 100 ? 13.127 -12.282 32.885 1.00 64.57 134 ARG C CA 1
ATOM 1977 C C . ARG C 1 100 ? 14.395 -11.836 32.198 1.00 67.72 134 ARG C C 1
ATOM 1978 O O . ARG C 1 100 ? 15.510 -12.031 32.733 1.00 72.07 134 ARG C O 1
ATOM 1980 N N . CYS D 1 6 ? -2.222 -18.363 11.766 1.00 65.16 40 CYS D N 1
ATOM 1981 C CA . CYS D 1 6 ? -1.826 -17.107 12.444 1.00 62.83 40 CYS D CA 1
ATOM 1982 C C . CYS D 1 6 ? -3.033 -16.207 12.425 1.00 59.06 40 CYS D C 1
ATOM 1983 O O . CYS D 1 6 ? -2.919 -14.996 12.670 1.00 58.85 40 CYS D O 1
ATOM 1986 N N . ALA D 1 7 ? -4.179 -16.799 12.097 1.00 54.43 41 ALA D N 1
ATOM 1987 C CA . ALA D 1 7 ? -5.436 -16.109 12.183 1.00 49.58 41 ALA D CA 1
ATOM 1988 C C . ALA D 1 7 ? -5.670 -15.587 13.595 1.00 44.14 41 ALA D C 1
ATOM 1989 O O . ALA D 1 7 ? -5.338 -16.248 14.565 1.00 40.79 41 ALA D O 1
ATOM 1991 N N . ALA D 1 8 ? -6.258 -14.390 13.669 1.00 42.00 42 ALA D N 1
ATOM 1992 C CA . ALA D 1 8 ? -6.820 -13.826 14.894 1.00 38.97 42 ALA D CA 1
ATOM 1993 C C . ALA D 1 8 ? -7.543 -14.868 15.751 1.00 37.86 42 ALA D C 1
ATOM 1994 O O . ALA D 1 8 ? -7.372 -14.904 16.946 1.00 37.09 42 ALA D O 1
ATOM 1996 N N . SER D 1 9 ? -8.351 -15.736 15.151 1.00 39.77 43 SER D N 1
ATOM 1997 C CA . SER D 1 9 ? -9.075 -16.737 15.964 1.00 39.79 43 SER D CA 1
ATOM 1998 C C . SER D 1 9 ? -8.126 -17.695 16.685 1.00 39.94 43 SER D C 1
ATOM 1999 O O . SER D 1 9 ? -8.335 -17.974 17.860 1.00 39.02 43 SER D O 1
ATOM 2002 N N . GLU D 1 10 ? -7.070 -18.163 15.998 1.00 42.55 44 GLU D N 1
ATOM 2003 C CA . GLU D 1 10 ? -6.025 -18.972 16.616 1.00 42.94 44 GLU D CA 1
ATOM 2004 C C . GLU D 1 10 ? -5.116 -18.196 17.597 1.00 41.94 44 GLU D C 1
ATOM 2005 O O . GLU D 1 10 ? -4.743 -18.723 18.659 1.00 41.82 44 GLU D O 1
ATOM 2011 N N . VAL D 1 11 ? -4.765 -16.951 17.330 1.00 41.60 45 VAL D N 1
ATOM 2012 C CA . VAL D 1 11 ? -4.065 -16.282 18.407 1.00 41.52 45 VAL D CA 1
ATOM 2013 C C . VAL D 1 11 ? -4.948 -16.137 19.624 1.00 40.51 45 VAL D C 1
ATOM 2014 O O . VAL D 1 11 ? -4.527 -16.415 20.757 1.00 41.34 45 VAL D O 1
ATOM 2018 N N . ALA D 1 12 ? -6.207 -15.780 19.406 1.00 40.43 46 ALA D N 1
ATOM 2019 C CA . ALA D 1 12 ? -7.128 -15.698 20.519 1.00 39.73 46 ALA D CA 1
ATOM 2020 C C . ALA D 1 12 ? -7.260 -17.002 21.277 1.00 40.49 46 ALA D C 1
ATOM 2021 O O . ALA D 1 12 ? -7.344 -16.995 22.514 1.00 41.16 46 ALA D O 1
ATOM 2023 N N . ARG D 1 13 ? -7.295 -18.129 20.580 1.00 42.06 47 ARG D N 1
ATOM 2024 C CA . ARG D 1 13 ? -7.377 -19.421 21.287 1.00 42.96 47 ARG D CA 1
ATOM 2025 C C . ARG D 1 13 ? -6.112 -19.746 22.047 1.00 41.84 47 ARG D C 1
ATOM 2026 O O . ARG D 1 13 ? -6.183 -20.202 23.183 1.00 41.45 47 ARG D O 1
ATOM 2034 N N . THR D 1 14 ? -4.959 -19.524 21.431 1.00 42.28 48 THR D N 1
ATOM 2035 C CA . THR D 1 14 ? -3.679 -19.682 22.121 1.00 41.94 48 THR D CA 1
ATOM 2036 C C . THR D 1 14 ? -3.653 -18.765 23.361 1.00 40.79 48 THR D C 1
ATOM 2037 O O . THR D 1 14 ? -3.347 -19.225 24.482 1.00 39.86 48 THR D O 1
ATOM 2041 N N . VAL D 1 15 ? -4.004 -17.487 23.170 1.00 39.65 49 VAL D N 1
ATOM 2042 C CA . VAL D 1 15 ? -3.951 -16.574 24.294 1.00 39.26 49 VAL D CA 1
ATOM 2043 C C . VAL D 1 15 ? -4.912 -17.164 25.321 1.00 40.12 49 VAL D C 1
ATOM 2044 O O . VAL D 1 15 ? -4.650 -17.159 26.547 1.00 40.96 49 VAL D O 1
ATOM 2048 N N . GLY D 1 16 ? -5.997 -17.747 24.821 1.00 40.72 50 GLY D N 1
ATOM 2049 C CA . GLY D 1 16 ? -7.011 -18.314 25.702 1.00 40.57 50 GLY D CA 1
ATOM 2050 C C . GLY D 1 16 ? -6.424 -19.412 26.543 1.00 41.89 50 GLY D C 1
ATOM 2051 O O . GLY D 1 16 ? -6.674 -19.476 27.730 1.00 43.22 50 GLY D O 1
ATOM 2052 N N . SER D 1 17 ? -5.637 -20.307 25.966 1.00 42.78 51 SER D N 1
ATOM 2053 C CA . SER D 1 17 ? -5.339 -21.462 26.761 1.00 43.49 51 SER D CA 1
ATOM 2054 C C . SER D 1 17 ? -4.126 -21.262 27.673 1.00 42.95 51 SER D C 1
ATOM 2055 O O . SER D 1 17 ? -4.018 -21.895 28.754 1.00 43.35 51 SER D O 1
ATOM 2058 N N . VAL D 1 18 ? -3.229 -20.395 27.222 1.00 42.36 52 VAL D N 1
ATOM 2059 C CA . VAL D 1 18 ? -2.079 -19.957 27.994 1.00 41.96 52 VAL D CA 1
ATOM 2060 C C . VAL D 1 18 ? -2.570 -19.248 29.227 1.00 41.39 52 VAL D C 1
ATOM 2061 O O . VAL D 1 18 ? -2.316 -19.708 30.316 1.00 43.86 52 VAL D O 1
ATOM 2065 N N . ALA D 1 19 ? -3.350 -18.190 29.064 1.00 41.03 53 ALA D N 1
ATOM 2066 C CA . ALA D 1 19 ? -3.959 -17.473 30.189 1.00 39.98 53 ALA D CA 1
ATOM 2067 C C . ALA D 1 19 ? -4.681 -18.376 31.212 1.00 41.49 53 ALA D C 1
ATOM 2068 O O . ALA D 1 19 ? -4.573 -18.167 32.420 1.00 42.81 53 ALA D O 1
ATOM 2070 N N . LYS D 1 20 ? -5.412 -19.380 30.749 1.00 42.95 54 LYS D N 1
ATOM 2071 C CA . LYS D 1 20 ? -6.064 -20.296 31.672 1.00 44.12 54 LYS D CA 1
ATOM 2072 C C . LYS D 1 20 ? -5.027 -21.166 32.427 1.00 45.05 54 LYS D C 1
ATOM 2073 O O . LYS D 1 20 ? -5.225 -21.512 33.646 1.00 46.66 54 LYS D O 1
ATOM 2079 N N . SER D 1 21 ? -3.924 -21.514 31.758 1.00 43.97 55 SER D N 1
ATOM 2080 C CA . SER D 1 21 ? -2.941 -22.386 32.436 1.00 45.67 55 SER D CA 1
ATOM 2081 C C . SER D 1 21 ? -2.147 -21.589 33.495 1.00 44.34 55 SER D C 1
ATOM 2082 O O . SER D 1 21 ? -1.788 -22.083 34.554 1.00 45.99 55 SER D O 1
ATOM 2085 N N . MET D 1 22 ? -1.893 -20.338 33.196 1.00 42.48 56 MET D N 1
ATOM 2086 C CA . MET D 1 22 ? -1.379 -19.413 34.164 1.00 42.09 56 MET D CA 1
ATOM 2087 C C . MET D 1 22 ? -2.290 -19.302 35.369 1.00 41.51 56 MET D C 1
ATOM 2088 O O . MET D 1 22 ? -1.825 -19.287 36.507 1.00 42.36 56 MET D O 1
ATOM 2093 N N . GLY D 1 23 ? -3.594 -19.198 35.123 1.00 40.60 57 GLY D N 1
ATOM 2094 C CA . GLY D 1 23 ? -4.553 -19.126 36.214 1.00 40.15 57 GLY D CA 1
ATOM 2095 C C . GLY D 1 23 ? -4.472 -20.353 37.119 1.00 40.82 57 GLY D C 1
ATOM 2096 O O . GLY D 1 23 ? -4.224 -20.208 38.286 1.00 41.09 57 GLY D O 1
ATOM 2097 N N . ASP D 1 24 ? -4.684 -21.549 36.570 1.00 42.15 58 ASP D N 1
ATOM 2098 C CA . ASP D 1 24 ? -4.563 -22.786 37.313 1.00 43.81 58 ASP D CA 1
ATOM 2099 C C . ASP D 1 24 ? -3.239 -22.801 38.055 1.00 43.37 58 ASP D C 1
ATOM 2100 O O . ASP D 1 24 ? -3.193 -23.192 39.233 1.00 44.85 58 ASP D O 1
ATOM 2105 N N . TYR D 1 25 ? -2.166 -22.381 37.387 1.00 41.67 59 TYR D N 1
ATOM 2106 C CA . TYR D 1 25 ? -0.867 -22.328 38.045 1.00 42.38 59 TYR D CA 1
ATOM 2107 C C . TYR D 1 25 ? -0.837 -21.435 39.274 1.00 42.65 59 TYR D C 1
ATOM 2108 O O . TYR D 1 25 ? -0.483 -21.870 40.342 1.00 44.64 59 TYR D O 1
ATOM 2117 N N . LEU D 1 26 ? -1.169 -20.163 39.094 1.00 42.88 60 LEU D N 1
ATOM 2118 C CA . LEU D 1 26 ? -1.292 -19.201 40.187 1.00 42.10 60 LEU D CA 1
ATOM 2119 C C . LEU D 1 26 ? -2.198 -19.713 41.295 1.00 43.83 60 LEU D C 1
ATOM 2120 O O . LEU D 1 26 ? -1.922 -19.509 42.471 1.00 44.41 60 LEU D O 1
ATOM 2125 N N . ASP D 1 27 ? -3.248 -20.414 40.910 1.00 45.46 61 ASP D N 1
ATOM 2126 C CA . ASP D 1 27 ? -4.215 -20.912 41.865 1.00 48.34 61 ASP D CA 1
ATOM 2127 C C . ASP D 1 27 ? -3.587 -21.846 42.862 1.00 49.12 61 ASP D C 1
ATOM 2128 O O . ASP D 1 27 ? -3.957 -21.846 44.038 1.00 51.38 61 ASP D O 1
ATOM 2133 N N . SER D 1 28 ? -2.629 -22.633 42.398 1.00 48.44 62 SER D N 1
ATOM 2134 C CA . SER D 1 28 ? -1.909 -23.551 43.256 1.00 50.02 62 SER D CA 1
ATOM 2135 C C . SER D 1 28 ? -0.567 -22.962 43.783 1.00 48.34 62 SER D C 1
ATOM 2136 O O . SER D 1 28 ? 0.203 -23.647 44.431 1.00 49.80 62 SER D O 1
ATOM 2139 N N . HIS D 1 29 ? -0.295 -21.688 43.502 1.00 45.21 63 HIS D N 1
ATOM 2140 C CA . HIS D 1 29 ? 0.909 -21.025 44.016 1.00 42.58 63 HIS D CA 1
ATOM 2141 C C . HIS D 1 29 ? 0.556 -19.713 44.671 1.00 42.14 63 HIS D C 1
ATOM 2142 O O . HIS D 1 29 ? 0.883 -18.634 44.181 1.00 41.15 63 HIS D O 1
ATOM 2149 N N . PRO D 1 30 ? -0.106 -19.816 45.837 1.00 43.67 64 PRO D N 1
ATOM 2150 C CA . PRO D 1 30 ? -0.776 -18.708 46.483 1.00 43.30 64 PRO D CA 1
ATOM 2151 C C . PRO D 1 30 ? 0.130 -17.522 46.561 1.00 43.58 64 PRO D C 1
ATOM 2152 O O . PRO D 1 30 ? -0.301 -16.393 46.309 1.00 44.27 64 PRO D O 1
ATOM 2156 N N . GLU D 1 31 ? 1.398 -17.763 46.866 1.00 44.17 65 GLU D N 1
ATOM 2157 C CA . GLU D 1 31 ? 2.322 -16.655 47.093 1.00 43.64 65 GLU D CA 1
ATOM 2158 C C . GLU D 1 31 ? 2.667 -15.908 45.781 1.00 41.53 65 GLU D C 1
ATOM 2159 O O . GLU D 1 31 ? 2.655 -14.652 45.711 1.00 41.03 65 GLU D O 1
ATOM 2165 N N . THR D 1 32 ? 2.903 -16.679 44.731 1.00 39.03 66 THR D N 1
ATOM 2166 C CA . THR D 1 32 ? 3.028 -16.048 43.431 1.00 37.59 66 THR D CA 1
ATOM 2167 C C . THR D 1 32 ? 1.696 -15.379 43.061 1.00 36.19 66 THR D C 1
ATOM 2168 O O . THR D 1 32 ? 1.650 -14.381 42.353 1.00 34.17 66 THR D O 1
ATOM 2172 N N . ASN D 1 33 ? 0.616 -15.960 43.545 1.00 36.35 67 ASN D N 1
ATOM 2173 C CA . ASN D 1 33 ? -0.713 -15.441 43.218 1.00 37.10 67 ASN D CA 1
ATOM 2174 C C . ASN D 1 33 ? -0.909 -14.008 43.718 1.00 37.33 67 ASN D C 1
ATOM 2175 O O . ASN D 1 33 ? -1.346 -13.131 42.956 1.00 36.05 67 ASN D O 1
ATOM 2180 N N . GLN D 1 34 ? -0.480 -13.782 44.954 1.00 39.05 68 GLN D N 1
ATOM 2181 C CA . GLN D 1 34 ? -0.598 -12.491 45.615 1.00 41.42 68 GLN D CA 1
ATOM 2182 C C . GLN D 1 34 ? 0.427 -11.452 45.076 1.00 42.43 68 GLN D C 1
ATOM 2183 O O . GLN D 1 34 ? 0.099 -10.271 44.936 1.00 45.10 68 GLN D O 1
ATOM 2189 N N . VAL D 1 35 ? 1.639 -11.853 44.716 1.00 41.84 69 VAL D N 1
ATOM 2190 C CA . VAL D 1 35 ? 2.553 -10.903 44.118 1.00 41.95 69 VAL D CA 1
ATOM 2191 C C . VAL D 1 35 ? 1.865 -10.351 42.851 1.00 42.05 69 VAL D C 1
ATOM 2192 O O . VAL D 1 35 ? 1.771 -9.086 42.667 1.00 43.17 69 VAL D O 1
ATOM 2196 N N . MET D 1 36 ? 1.332 -11.255 42.008 1.00 40.11 70 MET D N 1
ATOM 2197 C CA . MET D 1 36 ? 0.681 -10.830 40.749 1.00 39.73 70 MET D CA 1
ATOM 2198 C C . MET D 1 36 ? -0.521 -9.977 41.036 1.00 39.70 70 MET D C 1
ATOM 2199 O O . MET D 1 36 ? -0.774 -8.992 40.373 1.00 41.42 70 MET D O 1
ATOM 2204 N N . THR D 1 37 ? -1.235 -10.325 42.083 1.00 39.66 71 THR D N 1
ATOM 2205 C CA . THR D 1 37 ? -2.431 -9.658 42.435 1.00 39.13 71 THR D CA 1
ATOM 2206 C C . THR D 1 37 ? -2.105 -8.210 42.810 1.00 40.85 71 THR D C 1
ATOM 2207 O O . THR D 1 37 ? -2.755 -7.248 42.325 1.00 42.17 71 THR D O 1
ATOM 2211 N N . ALA D 1 38 ? -1.076 -8.030 43.633 1.00 40.04 72 ALA D N 1
ATOM 2212 C CA . ALA D 1 38 ? -0.663 -6.674 44.008 1.00 40.89 72 ALA D CA 1
ATOM 2213 C C . ALA D 1 38 ? -0.236 -5.843 42.756 1.00 40.91 72 ALA D C 1
ATOM 2214 O O . ALA D 1 38 ? -0.568 -4.631 42.631 1.00 42.69 72 ALA D O 1
ATOM 2216 N N . VAL D 1 39 ? 0.451 -6.477 41.807 1.00 38.75 73 VAL D N 1
ATOM 2217 C CA . VAL D 1 39 ? 0.821 -5.739 40.617 1.00 38.76 73 VAL D CA 1
ATOM 2218 C C . VAL D 1 39 ? -0.404 -5.175 39.872 1.00 39.40 73 VAL D C 1
ATOM 2219 O O . VAL D 1 39 ? -0.432 -3.982 39.603 1.00 40.53 73 VAL D O 1
ATOM 2223 N N . LEU D 1 40 ? -1.405 -6.016 39.568 1.00 38.32 74 LEU D N 1
ATOM 2224 C CA . LEU D 1 40 ? -2.715 -5.531 39.004 1.00 38.24 74 LEU D CA 1
ATOM 2225 C C . LEU D 1 40 ? -3.368 -4.390 39.793 1.00 40.86 74 LEU D C 1
ATOM 2226 O O . LEU D 1 40 ? -3.820 -3.421 39.215 1.00 42.11 74 LEU D O 1
ATOM 2231 N N . GLN D 1 41 ? -3.397 -4.498 41.112 1.00 43.04 75 GLN D N 1
ATOM 2232 C CA . GLN D 1 41 ? -4.007 -3.464 41.937 1.00 46.27 75 GLN D CA 1
ATOM 2233 C C . GLN D 1 41 ? -3.167 -2.204 41.840 1.00 49.47 75 GLN D C 1
ATOM 2234 O O . GLN D 1 41 ? -3.722 -1.127 41.862 1.00 52.98 75 GLN D O 1
ATOM 2240 N N . GLN D 1 42 ? -1.856 -2.324 41.688 1.00 50.84 76 GLN D N 1
ATOM 2241 C CA . GLN D 1 42 ? -1.017 -1.133 41.447 1.00 55.18 76 GLN D CA 1
ATOM 2242 C C . GLN D 1 42 ? -1.274 -0.666 40.036 1.00 55.73 76 GLN D C 1
ATOM 2243 O O . GLN D 1 42 ? -0.642 0.291 39.591 1.00 59.32 76 GLN D O 1
ATOM 2249 N N . GLN D 1 43 ? -2.188 -1.322 39.329 1.00 53.64 77 GLN D N 1
ATOM 2250 C CA . GLN D 1 43 ? -2.436 -1.018 37.933 1.00 54.54 77 GLN D CA 1
ATOM 2251 C C . GLN D 1 43 ? -1.191 -1.250 37.078 1.00 54.66 77 GLN D C 1
ATOM 2252 O O . GLN D 1 43 ? -1.059 -0.702 35.980 1.00 54.24 77 GLN D O 1
ATOM 2258 N N . VAL D 1 44 ? -0.269 -2.071 37.587 1.00 54.56 78 VAL D N 1
ATOM 2259 C CA . VAL D 1 44 ? 0.921 -2.477 36.827 1.00 55.89 78 VAL D CA 1
ATOM 2260 C C . VAL D 1 44 ? 1.854 -1.274 36.587 1.00 59.65 78 VAL D C 1
ATOM 2261 O O . VAL D 1 44 ? 2.383 -1.091 35.488 1.00 60.11 78 VAL D O 1
ATOM 2265 N N . GLY D 1 45 ? 2.030 -0.454 37.613 1.00 62.68 79 GLY D N 1
ATOM 2266 C CA . GLY D 1 45 ? 2.828 0.733 37.477 1.00 68.46 79 GLY D CA 1
ATOM 2267 C C . GLY D 1 45 ? 4.223 0.515 38.028 1.00 70.98 79 GLY D C 1
ATOM 2268 O O . GLY D 1 45 ? 4.751 -0.578 37.912 1.00 69.05 79 GLY D O 1
ATOM 2269 N N . PRO D 1 46 ? 4.824 1.573 38.612 1.00 75.66 80 PRO D N 1
ATOM 2270 C CA . PRO D 1 46 ? 6.071 1.654 39.358 1.00 77.59 80 PRO D CA 1
ATOM 2271 C C . PRO D 1 46 ? 7.067 0.492 39.437 1.00 75.46 80 PRO D C 1
ATOM 2272 O O . PRO D 1 46 ? 7.542 -0.005 38.418 1.00 75.17 80 PRO D O 1
ATOM 2276 N N . GLY D 1 47 ? 7.462 0.117 40.639 1.00 74.76 81 GLY D N 1
ATOM 2277 C CA . GLY D 1 47 ? 8.301 -1.071 40.767 1.00 73.58 81 GLY D CA 1
ATOM 2278 C C . GLY D 1 47 ? 7.434 -2.325 40.676 1.00 69.55 81 GLY D C 1
ATOM 2279 O O . GLY D 1 47 ? 7.477 -3.159 41.560 1.00 68.34 81 GLY D O 1
ATOM 2280 N N . SER D 1 48 ? 6.606 -2.426 39.642 1.00 67.87 82 SER D N 1
ATOM 2281 C CA . SER D 1 48 ? 5.855 -3.635 39.442 1.00 65.78 82 SER D CA 1
ATOM 2282 C C . SER D 1 48 ? 6.798 -4.596 38.712 1.00 65.32 82 SER D C 1
ATOM 2283 O O . SER D 1 48 ? 6.833 -5.785 39.013 1.00 64.70 82 SER D O 1
ATOM 2286 N N . VAL D 1 49 ? 7.635 -4.063 37.828 1.00 66.93 83 VAL D N 1
ATOM 2287 C CA . VAL D 1 49 ? 8.782 -4.833 37.308 1.00 67.28 83 VAL D CA 1
ATOM 2288 C C . VAL D 1 49 ? 9.736 -5.240 38.434 1.00 68.11 83 VAL D C 1
ATOM 2289 O O . VAL D 1 49 ? 10.192 -6.374 38.478 1.00 67.46 83 VAL D O 1
ATOM 2293 N N . ALA D 1 50 ? 10.010 -4.308 39.345 1.00 69.62 84 ALA D N 1
ATOM 2294 C CA . ALA D 1 50 ? 11.002 -4.533 40.369 1.00 70.54 84 ALA D CA 1
ATOM 2295 C C . ALA D 1 50 ? 10.521 -5.587 41.346 1.00 67.74 84 ALA D C 1
ATOM 2296 O O . ALA D 1 50 ? 11.271 -6.498 41.686 1.00 69.00 84 ALA D O 1
ATOM 2298 N N . SER D 1 51 ? 9.279 -5.504 41.786 1.00 64.91 85 SER D N 1
ATOM 2299 C CA . SER D 1 51 ? 8.845 -6.473 42.772 1.00 63.15 85 SER D CA 1
ATOM 2300 C C . SER D 1 51 ? 8.734 -7.860 42.150 1.00 60.81 85 SER D C 1
ATOM 2301 O O . SER D 1 51 ? 8.739 -8.845 42.880 1.00 60.08 85 SER D O 1
ATOM 2304 N N . LEU D 1 52 ? 8.637 -7.911 40.814 1.00 59.57 86 LEU D N 1
ATOM 2305 C CA . LEU D 1 52 ? 8.515 -9.150 40.089 1.00 57.17 86 LEU D CA 1
ATOM 2306 C C . LEU D 1 52 ? 9.863 -9.833 40.082 1.00 59.31 86 LEU D C 1
ATOM 2307 O O . LEU D 1 52 ? 9.935 -11.059 40.379 1.00 57.70 86 LEU D O 1
ATOM 2312 N N . LYS D 1 53 ? 10.926 -9.049 39.798 1.00 61.52 87 LYS D N 1
ATOM 2313 C CA . LYS D 1 53 ? 12.289 -9.558 39.848 1.00 63.79 87 LYS D CA 1
ATOM 2314 C C . LYS D 1 53 ? 12.605 -10.088 41.247 1.00 63.84 87 LYS D C 1
ATOM 2315 O O . LYS D 1 53 ? 13.266 -11.127 41.374 1.00 64.68 87 LYS D O 1
ATOM 2321 N N . ALA D 1 54 ? 12.156 -9.365 42.283 1.00 62.99 88 ALA D N 1
ATOM 2322 C CA . ALA D 1 54 ? 12.505 -9.712 43.655 1.00 63.48 88 ALA D CA 1
ATOM 2323 C C . ALA D 1 54 ? 11.876 -11.055 43.976 1.00 61.39 88 ALA D C 1
ATOM 2324 O O . ALA D 1 54 ? 12.447 -11.893 44.680 1.00 63.18 88 ALA D O 1
ATOM 2326 N N . HIS D 1 55 ? 10.720 -11.291 43.395 1.00 58.59 89 HIS D N 1
ATOM 2327 C CA . HIS D 1 55 ? 10.041 -12.526 43.653 1.00 56.56 89 HIS D CA 1
ATOM 2328 C C . HIS D 1 55 ? 10.616 -13.710 42.840 1.00 57.32 89 HIS D C 1
ATOM 2329 O O . HIS D 1 55 ? 10.593 -14.855 43.316 1.00 57.58 89 HIS D O 1
ATOM 2336 N N . PHE D 1 56 ? 11.099 -13.422 41.629 1.00 57.43 90 PHE D N 1
ATOM 2337 C CA . PHE D 1 56 ? 11.702 -14.404 40.757 1.00 59.08 90 PHE D CA 1
ATOM 2338 C C . PHE D 1 56 ? 13.131 -14.799 41.180 1.00 63.10 90 PHE D C 1
ATOM 2339 O O . PHE D 1 56 ? 13.612 -15.840 40.734 1.00 63.73 90 PHE D O 1
ATOM 2347 N N . GLU D 1 57 ? 13.807 -13.957 41.979 1.00 65.28 91 GLU D N 1
ATOM 2348 C CA . GLU D 1 57 ? 15.187 -14.207 42.393 1.00 69.63 91 GLU D CA 1
ATOM 2349 C C . GLU D 1 57 ? 15.146 -15.182 43.547 1.00 68.69 91 GLU D C 1
ATOM 2350 O O . GLU D 1 57 ? 16.105 -15.953 43.792 1.00 71.54 91 GLU D O 1
ATOM 2356 N N . ALA D 1 58 ? 14.031 -15.107 44.261 1.00 65.12 92 ALA D N 1
ATOM 2357 C CA . ALA D 1 58 ? 13.798 -15.911 45.438 1.00 63.51 92 ALA D CA 1
ATOM 2358 C C . ALA D 1 58 ? 13.138 -17.210 45.001 1.00 60.89 92 ALA D C 1
ATOM 2359 O O . ALA D 1 58 ? 13.242 -18.231 45.709 1.00 62.24 92 ALA D O 1
ATOM 2361 N N . ASN D 1 59 ? 12.471 -17.145 43.836 1.00 56.49 93 ASN D N 1
ATOM 2362 C CA . ASN D 1 59 ? 11.696 -18.238 43.292 1.00 53.29 93 ASN D CA 1
ATOM 2363 C C . ASN D 1 59 ? 11.980 -18.516 41.802 1.00 52.48 93 ASN D C 1
ATOM 2364 O O . ASN D 1 59 ? 11.122 -18.263 40.947 1.00 51.11 93 ASN D O 1
ATOM 2369 N N . PRO D 1 60 ? 13.193 -19.029 41.482 1.00 53.18 94 PRO D N 1
ATOM 2370 C CA . PRO D 1 60 ? 13.547 -19.478 40.158 1.00 53.40 94 PRO D CA 1
ATOM 2371 C C . PRO D 1 60 ? 12.640 -20.570 39.566 1.00 52.45 94 PRO D C 1
ATOM 2372 O O . PRO D 1 60 ? 12.440 -20.606 38.330 1.00 52.50 94 PRO D O 1
ATOM 2376 N N . LYS D 1 61 ? 12.114 -21.476 40.390 1.00 51.54 95 LYS D N 1
ATOM 2377 C CA . LYS D 1 61 ? 11.263 -22.515 39.796 1.00 50.81 95 LYS D CA 1
ATOM 2378 C C . LYS D 1 61 ? 9.901 -21.939 39.344 1.00 48.00 95 LYS D C 1
ATOM 2379 O O . LYS D 1 61 ? 9.393 -22.275 38.267 1.00 48.18 95 LYS D O 1
ATOM 2385 N N . VAL D 1 62 ? 9.304 -21.061 40.140 1.00 46.40 96 VAL D N 1
ATOM 2386 C CA . VAL D 1 62 ? 8.177 -20.356 39.604 1.00 44.41 96 VAL D CA 1
ATOM 2387 C C . VAL D 1 62 ? 8.548 -19.523 38.375 1.00 45.02 96 VAL D C 1
ATOM 2388 O O . VAL D 1 62 ? 7.811 -19.550 37.395 1.00 45.22 96 VAL D O 1
ATOM 2392 N N . ALA D 1 63 ? 9.666 -18.806 38.393 1.00 46.57 97 ALA D N 1
ATOM 2393 C CA . ALA D 1 63 ? 10.041 -18.020 37.196 1.00 47.58 97 ALA D CA 1
ATOM 2394 C C . ALA D 1 63 ? 10.024 -18.971 36.005 1.00 48.53 97 ALA D C 1
ATOM 2395 O O . ALA D 1 63 ? 9.406 -18.711 34.977 1.00 48.45 97 ALA D O 1
ATOM 2397 N N . SER D 1 64 ? 10.629 -20.117 36.180 1.00 50.84 98 SER D N 1
ATOM 2398 C CA . SER D 1 64 ? 10.768 -21.008 35.043 1.00 53.67 98 SER D CA 1
ATOM 2399 C C . SER D 1 64 ? 9.483 -21.713 34.698 1.00 52.02 98 SER D C 1
ATOM 2400 O O . SER D 1 64 ? 9.207 -21.920 33.539 1.00 53.32 98 SER D O 1
ATOM 2403 N N . ASP D 1 65 ? 8.696 -22.095 35.693 1.00 51.14 99 ASP D N 1
ATOM 2404 C CA . ASP D 1 65 ? 7.384 -22.657 35.401 1.00 50.49 99 ASP D CA 1
ATOM 2405 C C . ASP D 1 65 ? 6.536 -21.702 34.532 1.00 49.01 99 ASP D C 1
ATOM 2406 O O . ASP D 1 65 ? 5.868 -22.146 33.577 1.00 49.46 99 ASP D O 1
ATOM 2411 N N . LEU D 1 66 ? 6.575 -20.400 34.835 1.00 47.86 100 LEU D N 1
ATOM 2412 C CA . LEU D 1 66 ? 5.679 -19.443 34.124 1.00 46.79 100 LEU D CA 1
ATOM 2413 C C . LEU D 1 66 ? 6.136 -19.239 32.670 1.00 48.57 100 LEU D C 1
ATOM 2414 O O . LEU D 1 66 ? 5.276 -19.178 31.795 1.00 47.99 100 LEU D O 1
ATOM 2419 N N . HIS D 1 67 ? 7.461 -19.187 32.435 1.00 50.65 101 HIS D N 1
ATOM 2420 C CA . HIS D 1 67 ? 8.029 -19.117 31.102 1.00 53.89 101 HIS D CA 1
ATOM 2421 C C . HIS D 1 67 ? 7.543 -20.311 30.268 1.00 55.16 101 HIS D C 1
ATOM 2422 O O . HIS D 1 67 ? 7.151 -20.146 29.097 1.00 55.75 101 HIS D O 1
ATOM 2429 N N . ALA D 1 68 ? 7.566 -21.512 30.839 1.00 56.09 102 ALA D N 1
ATOM 2430 C CA . ALA D 1 68 ? 7.228 -22.682 30.027 1.00 57.40 102 ALA D CA 1
ATOM 2431 C C . ALA D 1 68 ? 5.781 -22.523 29.646 1.00 55.59 102 ALA D C 1
ATOM 2432 O O . ALA D 1 68 ? 5.436 -22.655 28.485 1.00 57.43 102 ALA D O 1
ATOM 2434 N N . LEU D 1 69 ? 4.929 -22.170 30.598 1.00 53.85 103 LEU D N 1
ATOM 2435 C CA . LEU D 1 69 ? 3.506 -22.010 30.297 1.00 51.48 103 LEU D CA 1
ATOM 2436 C C . LEU D 1 69 ? 3.229 -20.934 29.252 1.00 50.78 103 LEU D C 1
ATOM 2437 O O . LEU D 1 69 ? 2.254 -21.026 28.521 1.00 51.12 103 LEU D O 1
ATOM 2442 N N . SER D 1 70 ? 4.090 -19.946 29.155 1.00 50.98 104 SER D N 1
ATOM 2443 C CA . SER D 1 70 ? 3.920 -18.873 28.204 1.00 52.30 104 SER D CA 1
ATOM 2444 C C . SER D 1 70 ? 4.544 -19.198 26.797 1.00 56.01 104 SER D C 1
ATOM 2445 O O . SER D 1 70 ? 4.312 -18.499 25.779 1.00 55.45 104 SER D O 1
ATOM 2448 N N . GLN D 1 71 ? 5.325 -20.272 26.731 1.00 60.05 105 GLN D N 1
ATOM 2449 C CA . GLN D 1 71 ? 5.870 -20.722 25.435 1.00 64.27 105 GLN D CA 1
ATOM 2450 C C . GLN D 1 71 ? 4.918 -20.651 24.214 1.00 63.47 105 GLN D C 1
ATOM 2451 O O . GLN D 1 71 ? 5.243 -19.989 23.232 1.00 64.42 105 GLN D O 1
ATOM 2457 N N . PRO D 1 72 ? 3.766 -21.342 24.262 1.00 62.62 106 PRO D N 1
ATOM 2458 C CA . PRO D 1 72 ? 2.903 -21.339 23.069 1.00 63.25 106 PRO D CA 1
ATOM 2459 C C . PRO D 1 72 ? 2.731 -19.929 22.529 1.00 62.44 106 PRO D C 1
ATOM 2460 O O . PRO D 1 72 ? 2.811 -19.694 21.326 1.00 63.69 106 PRO D O 1
ATOM 2464 N N . LEU D 1 73 ? 2.538 -18.983 23.439 1.00 61.10 107 LEU D N 1
ATOM 2465 C CA . LEU D 1 73 ? 2.359 -17.614 23.045 1.00 61.15 107 LEU D CA 1
ATOM 2466 C C . LEU D 1 73 ? 3.564 -16.956 22.392 1.00 63.69 107 LEU D C 1
ATOM 2467 O O . LEU D 1 73 ? 3.404 -16.339 21.352 1.00 64.79 107 LEU D O 1
ATOM 2472 N N . THR D 1 74 ? 4.750 -17.077 22.975 1.00 65.81 108 THR D N 1
ATOM 2473 C CA . THR D 1 74 ? 5.957 -16.543 22.352 1.00 69.37 108 THR D CA 1
ATOM 2474 C C . THR D 1 74 ? 6.332 -17.329 21.084 1.00 72.21 108 THR D C 1
ATOM 2475 O O . THR D 1 74 ? 6.863 -16.765 20.125 1.00 74.31 108 THR D O 1
ATOM 2479 N N . ASP D 1 75 ? 6.044 -18.627 21.075 1.00 72.71 109 ASP D N 1
ATOM 2480 C CA . ASP D 1 75 ? 6.160 -19.443 19.871 1.00 75.62 109 ASP D CA 1
ATOM 2481 C C . ASP D 1 75 ? 5.287 -18.932 18.720 1.00 75.74 109 ASP D C 1
ATOM 2482 O O . ASP D 1 75 ? 5.773 -18.711 17.609 1.00 77.37 109 ASP D O 1
ATOM 2487 N N . LEU D 1 76 ? 3.997 -18.737 18.979 1.00 73.69 110 LEU D N 1
ATOM 2488 C CA . LEU D 1 76 ? 3.126 -18.142 17.961 1.00 74.26 110 LEU D CA 1
ATOM 2489 C C . LEU D 1 76 ? 3.646 -16.762 17.595 1.00 75.32 110 LEU D C 1
ATOM 2490 O O . LEU D 1 76 ? 3.716 -16.423 16.416 1.00 77.31 110 LEU D O 1
ATOM 2495 N N . SER D 1 77 ? 4.048 -15.985 18.602 1.00 74.81 111 SER D N 1
ATOM 2496 C CA . SER D 1 77 ? 4.549 -14.634 18.355 1.00 76.53 111 SER D CA 1
ATOM 2497 C C . SER D 1 77 ? 5.678 -14.609 17.338 1.00 79.64 111 SER D C 1
ATOM 2498 O O . SER D 1 77 ? 5.676 -13.741 16.464 1.00 80.63 111 SER D O 1
ATOM 2501 N N . THR D 1 78 ? 6.608 -15.562 17.430 1.00 81.44 112 THR D N 1
ATOM 2502 C CA . THR D 1 78 ? 7.626 -15.718 16.382 1.00 85.52 112 THR D CA 1
ATOM 2503 C C . THR D 1 78 ? 7.052 -16.283 15.075 1.00 87.22 112 THR D C 1
ATOM 2504 O O . THR D 1 78 ? 7.227 -15.673 14.022 1.00 89.41 112 THR D O 1
ATOM 2508 N N . ARG D 1 79 ? 6.362 -17.426 15.143 1.00 86.62 113 ARG D N 1
ATOM 2509 C CA . ARG D 1 79 ? 5.792 -18.074 13.953 1.00 89.04 113 ARG D CA 1
ATOM 2510 C C . ARG D 1 79 ? 5.104 -17.110 13.019 1.00 88.84 113 ARG D C 1
ATOM 2511 O O . ARG D 1 79 ? 5.135 -17.309 11.819 1.00 91.34 113 ARG D O 1
ATOM 2519 N N . CYS D 1 80 ? 4.493 -16.067 13.574 1.00 86.21 114 CYS D N 1
ATOM 2520 C CA . CYS D 1 80 ? 3.724 -15.103 12.801 1.00 86.00 114 CYS D CA 1
ATOM 2521 C C . CYS D 1 80 ? 4.292 -13.691 12.771 1.00 88.28 114 CYS D C 1
ATOM 2522 O O . CYS D 1 80 ? 5.112 -13.353 11.930 1.00 92.11 114 CYS D O 1
ATOM 2525 N N . SER D 1 81 ? 3.895 -12.875 13.727 1.00 87.65 115 SER D N 1
ATOM 2526 C CA . SER D 1 81 ? 4.496 -11.575 13.904 1.00 89.89 115 SER D CA 1
ATOM 2527 C C . SER D 1 81 ? 4.123 -10.908 15.228 1.00 88.48 115 SER D C 1
ATOM 2528 O O . SER D 1 81 ? 3.594 -11.523 16.180 1.00 85.67 115 SER D O 1
ATOM 2531 N N . LEU D 1 82 ? 4.445 -9.626 15.286 1.00 91.09 116 LEU D N 1
ATOM 2532 C CA . LEU D 1 82 ? 3.804 -8.749 16.218 1.00 90.37 116 LEU D CA 1
ATOM 2533 C C . LEU D 1 82 ? 4.349 -8.926 17.605 1.00 89.73 116 LEU D C 1
ATOM 2534 O O . LEU D 1 82 ? 3.544 -8.976 18.528 1.00 87.15 116 LEU D O 1
ATOM 2539 N N . PRO D 1 83 ? 5.582 -9.169 17.861 1.00 92.43 117 PRO D N 1
ATOM 2540 C CA . PRO D 1 83 ? 6.510 -8.822 18.937 1.00 93.22 117 PRO D CA 1
ATOM 2541 C C . PRO D 1 83 ? 5.753 -8.280 20.155 1.00 91.13 117 PRO D C 1
ATOM 2542 O O . PRO D 1 83 ? 6.343 -7.586 21.018 1.00 91.90 117 PRO D O 1
ATOM 2546 N N . ILE D 1 84 ? 4.458 -8.653 20.189 1.00 88.71 118 ILE D N 1
ATOM 2547 C CA . ILE D 1 84 ? 3.504 -8.480 21.293 1.00 86.05 118 ILE D CA 1
ATOM 2548 C C . ILE D 1 84 ? 3.053 -7.025 21.520 1.00 86.01 118 ILE D C 1
ATOM 2549 O O . ILE D 1 84 ? 2.120 -6.789 22.277 1.00 84.68 118 ILE D O 1
ATOM 2554 N N . SER D 1 85 ? 3.691 -6.077 20.832 1.00 87.89 119 SER D N 1
ATOM 2555 C CA . SER D 1 85 ? 3.322 -4.661 20.862 1.00 88.30 119 SER D CA 1
ATOM 2556 C C . SER D 1 85 ? 2.092 -4.431 19.994 1.00 88.03 119 SER D C 1
ATOM 2557 O O . SER D 1 85 ? 1.459 -3.377 20.091 1.00 88.70 119 SER D O 1
ATOM 2560 N N . GLY D 1 86 ? 1.792 -5.407 19.129 1.00 87.14 120 GLY D N 1
ATOM 2561 C CA . GLY D 1 86 ? 0.680 -5.322 18.184 1.00 86.95 120 GLY D CA 1
ATOM 2562 C C . GLY D 1 86 ? -0.655 -5.758 18.783 1.00 84.52 120 GLY D C 1
ATOM 2563 O O . GLY D 1 86 ? -1.703 -5.196 18.470 1.00 84.48 120 GLY D O 1
ATOM 2564 N N . LEU D 1 87 ? -0.615 -6.766 19.646 1.00 82.32 121 LEU D N 1
ATOM 2565 C CA . LEU D 1 87 ? -1.714 -7.022 20.543 1.00 80.44 121 LEU D CA 1
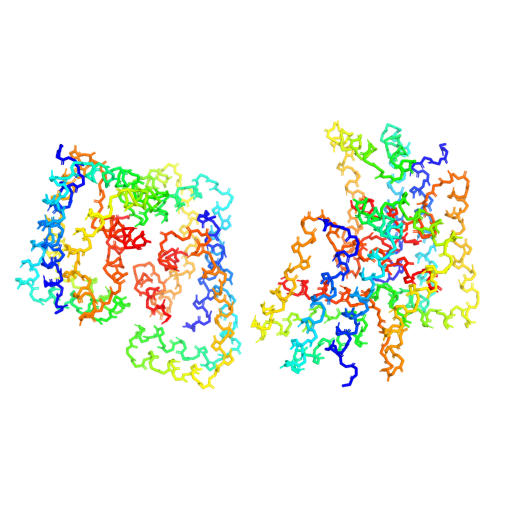ATOM 2566 C C . LEU D 1 87 ? -1.928 -5.813 21.469 1.00 80.54 121 LEU D C 1
ATOM 2567 O O . LEU D 1 87 ? -3.073 -5.446 21.747 1.00 79.93 121 LEU D O 1
ATOM 2572 N N . GLN D 1 88 ? -0.822 -5.198 21.927 1.00 81.14 122 GLN D N 1
ATOM 2573 C CA . GLN D 1 88 ? -0.869 -3.977 22.732 1.00 81.54 122 GLN D CA 1
ATOM 2574 C C . GLN D 1 88 ? -1.599 -2.887 21.990 1.00 83.38 122 GLN D C 1
ATOM 2575 O O . GLN D 1 88 ? -2.525 -2.256 22.531 1.00 83.42 122 GLN D O 1
ATOM 2581 N N . ALA D 1 89 ? -1.179 -2.708 20.735 1.00 84.51 123 ALA D N 1
ATOM 2582 C CA . ALA D 1 89 ? -1.698 -1.677 19.861 1.00 86.13 123 ALA D CA 1
ATOM 2583 C C . ALA D 1 89 ? -3.210 -1.776 19.687 1.00 85.42 123 ALA D C 1
ATOM 2584 O O . ALA D 1 89 ? -3.892 -0.747 19.667 1.00 86.17 123 ALA D O 1
ATOM 2586 N N . ILE D 1 90 ? -3.725 -3.006 19.584 1.00 69.75 124 ILE D N 1
ATOM 2587 C CA . ILE D 1 90 ? -5.166 -3.229 19.436 1.00 86.01 124 ILE D CA 1
ATOM 2588 C C . ILE D 1 90 ? -5.840 -2.852 20.743 1.00 75.90 124 ILE D C 1
ATOM 2589 O O . ILE D 1 90 ? -6.892 -2.208 20.743 1.00 83.25 124 ILE D O 1
ATOM 2594 N N . GLY D 1 91 ? -5.200 -3.263 21.838 1.00 81.09 125 GLY D N 1
ATOM 2595 C CA . GLY D 1 91 ? -5.659 -2.979 23.189 1.00 80.68 125 GLY D CA 1
ATOM 2596 C C . GLY D 1 91 ? -5.649 -1.487 23.447 1.00 83.36 125 GLY D C 1
ATOM 2597 O O . GLY D 1 91 ? -6.537 -0.952 24.118 1.00 84.46 125 GLY D O 1
ATOM 2598 N N . LEU D 1 92 ? -4.647 -0.806 22.908 1.00 84.75 126 LEU D N 1
ATOM 2599 C CA . LEU D 1 92 ? -4.558 0.631 23.063 1.00 87.36 126 LEU D CA 1
ATOM 2600 C C . LEU D 1 92 ? -5.718 1.335 22.371 1.00 88.79 126 LEU D C 1
ATOM 2601 O O . LEU D 1 92 ? -6.198 2.343 22.869 1.00 90.93 126 LEU D O 1
ATOM 2606 N N . MET D 1 93 ? -6.159 0.797 21.233 1.00 87.30 127 MET D N 1
ATOM 2607 C CA . MET D 1 93 ? -7.256 1.373 20.438 1.00 88.04 127 MET D CA 1
ATOM 2608 C C . MET D 1 93 ? -8.605 1.165 21.077 1.00 85.70 127 MET D C 1
ATOM 2609 O O . MET D 1 93 ? -9.472 2.042 21.032 1.00 88.12 127 MET D O 1
ATOM 2614 N N . GLN D 1 94 ? -8.777 -0.029 21.632 1.00 80.13 128 GLN D N 1
ATOM 2615 C CA . GLN D 1 94 ? -9.941 -0.364 22.416 1.00 77.10 128 GLN D CA 1
ATOM 2616 C C . GLN D 1 94 ? -10.007 0.628 23.601 1.00 75.62 128 GLN D C 1
ATOM 2617 O O . GLN D 1 94 ? -11.002 1.349 23.783 1.00 78.21 128 GLN D O 1
ATOM 2623 N N . ALA D 1 95 ? -8.917 0.732 24.345 1.00 70.41 129 ALA D N 1
ATOM 2624 C CA . ALA D 1 95 ? -8.845 1.664 25.486 1.00 68.30 129 ALA D CA 1
ATOM 2625 C C . ALA D 1 95 ? -9.167 3.115 25.156 1.00 70.32 129 ALA D C 1
ATOM 2626 O O . ALA D 1 95 ? -9.744 3.792 26.002 1.00 74.04 129 ALA D O 1
ATOM 2628 N N . VAL D 1 96 ? -8.835 3.598 23.947 1.00 68.75 130 VAL D N 1
ATOM 2629 C CA . VAL D 1 96 ? -9.031 5.008 23.585 1.00 70.43 130 VAL D CA 1
ATOM 2630 C C . VAL D 1 96 ? -10.447 5.179 23.038 1.00 72.22 130 VAL D C 1
ATOM 2631 O O . VAL D 1 96 ? -11.001 6.321 22.946 1.00 75.16 130 VAL D O 1
ATOM 2635 N N . GLN D 1 97 ? -11.041 4.051 22.629 1.00 69.13 131 GLN D N 1
ATOM 2636 C CA . GLN D 1 97 ? -12.443 4.098 22.153 1.00 70.34 131 GLN D CA 1
ATOM 2637 C C . GLN D 1 97 ? -13.351 4.149 23.383 1.00 69.40 131 GLN D C 1
ATOM 2638 O O . GLN D 1 97 ? -14.271 4.965 23.451 1.00 72.99 131 GLN D O 1
ATOM 2644 N N . GLY D 1 98 ? -13.024 3.295 24.369 1.00 65.82 132 GLY D N 1
ATOM 2645 C CA . GLY D 1 98 ? -13.599 3.370 25.729 1.00 65.49 132 GLY D CA 1
ATOM 2646 C C . GLY D 1 98 ? -13.518 4.796 26.281 1.00 68.79 132 GLY D C 1
ATOM 2647 O O . GLY D 1 98 ? -14.556 5.505 26.423 1.00 71.87 132 GLY D O 1
ATOM 2648 N N . ALA D 1 99 ? -12.278 5.235 26.560 1.00 67.48 133 ALA D N 1
ATOM 2649 C CA . ALA D 1 99 ? -12.063 6.659 26.889 1.00 71.61 133 ALA D CA 1
ATOM 2650 C C . ALA D 1 99 ? -12.947 7.548 26.026 1.00 75.14 133 ALA D C 1
ATOM 2651 O O . ALA D 1 99 ? -13.625 8.444 26.535 1.00 80.98 133 ALA D O 1
ATOM 2653 N N . ASP E 1 4 ? 31.572 59.485 53.082 1.00 62.22 38 ASP E N 1
ATOM 2654 C CA . ASP E 1 4 ? 31.470 57.993 52.944 1.00 61.16 38 ASP E CA 1
ATOM 2655 C C . ASP E 1 4 ? 32.738 57.436 52.303 1.00 60.07 38 ASP E C 1
ATOM 2656 O O . ASP E 1 4 ? 33.016 57.654 51.133 1.00 60.15 38 ASP E O 1
ATOM 2661 N N . PRO E 1 5 ? 33.494 56.676 53.071 1.00 59.79 39 PRO E N 1
ATOM 2662 C CA . PRO E 1 5 ? 34.885 56.405 52.693 1.00 59.22 39 PRO E CA 1
ATOM 2663 C C . PRO E 1 5 ? 35.127 55.837 51.256 1.00 57.70 39 PRO E C 1
ATOM 2664 O O . PRO E 1 5 ? 35.364 56.521 50.235 1.00 56.99 39 PRO E O 1
ATOM 2668 N N . CYS E 1 6 ? 35.015 54.530 51.267 1.00 56.44 40 CYS E N 1
ATOM 2669 C CA . CYS E 1 6 ? 35.544 53.587 50.380 1.00 53.41 40 CYS E CA 1
ATOM 2670 C C . CYS E 1 6 ? 34.302 52.693 50.500 1.00 50.28 40 CYS E C 1
ATOM 2671 O O . CYS E 1 6 ? 34.358 51.462 50.464 1.00 49.83 40 CYS E O 1
ATOM 2674 N N . ALA E 1 7 ? 33.175 53.372 50.693 1.00 45.99 41 ALA E N 1
ATOM 2675 C CA . ALA E 1 7 ? 31.888 52.740 50.725 1.00 43.32 41 ALA E CA 1
ATOM 2676 C C . ALA E 1 7 ? 31.570 52.245 49.333 1.00 41.07 41 ALA E C 1
ATOM 2677 O O . ALA E 1 7 ? 31.954 52.901 48.343 1.00 41.64 41 ALA E O 1
ATOM 2679 N N . ALA E 1 8 ? 30.838 51.134 49.238 1.00 39.17 42 ALA E N 1
ATOM 2680 C CA . ALA E 1 8 ? 30.313 50.651 47.910 1.00 36.75 42 ALA E CA 1
ATOM 2681 C C . ALA E 1 8 ? 29.621 51.712 47.046 1.00 34.98 42 ALA E C 1
ATOM 2682 O O . ALA E 1 8 ? 29.724 51.674 45.837 1.00 34.87 42 ALA E O 1
ATOM 2684 N N . SER E 1 9 ? 28.881 52.633 47.634 1.00 34.52 43 SER E N 1
ATOM 2685 C CA . SER E 1 9 ? 28.307 53.742 46.826 1.00 35.28 43 SER E CA 1
ATOM 2686 C C . SER E 1 9 ? 29.410 54.574 46.164 1.00 34.80 43 SER E C 1
ATOM 2687 O O . SER E 1 9 ? 29.334 54.883 44.990 1.00 33.88 43 SER E O 1
ATOM 2690 N N . GLU E 1 10 ? 30.449 54.923 46.910 1.00 35.76 44 GLU E N 1
ATOM 2691 C CA . GLU E 1 10 ? 31.569 55.620 46.250 1.00 37.44 44 GLU E CA 1
ATOM 2692 C C . GLU E 1 10 ? 32.339 54.799 45.219 1.00 36.28 44 GLU E C 1
ATOM 2693 O O . GLU E 1 10 ? 32.756 55.367 44.183 1.00 36.87 44 GLU E O 1
ATOM 2699 N N . VAL E 1 11 ? 32.453 53.490 45.416 1.00 35.52 45 VAL E N 1
ATOM 2700 C CA . VAL E 1 11 ? 33.122 52.692 44.374 1.00 35.36 45 VAL E CA 1
ATOM 2701 C C . VAL E 1 11 ? 32.215 52.619 43.182 1.00 35.23 45 VAL E C 1
ATOM 2702 O O . VAL E 1 11 ? 32.634 52.853 42.052 1.00 36.35 45 VAL E O 1
ATOM 2706 N N . ALA E 1 12 ? 30.944 52.390 43.413 1.00 35.46 46 ALA E N 1
ATOM 2707 C CA . ALA E 1 12 ? 30.048 52.402 42.279 1.00 36.35 46 ALA E CA 1
ATOM 2708 C C . ALA E 1 12 ? 30.057 53.766 41.592 1.00 36.12 46 ALA E C 1
ATOM 2709 O O . ALA E 1 12 ? 30.222 53.817 40.410 1.00 36.84 46 ALA E O 1
ATOM 2711 N N . ARG E 1 13 ? 29.957 54.867 42.310 1.00 36.67 47 ARG E N 1
ATOM 2712 C CA . ARG E 1 13 ? 29.970 56.202 41.608 1.00 38.16 47 ARG E CA 1
ATOM 2713 C C . ARG E 1 13 ? 31.263 56.431 40.832 1.00 38.67 47 ARG E C 1
ATOM 2714 O O . ARG E 1 13 ? 31.244 56.981 39.732 1.00 39.05 47 ARG E O 1
ATOM 2722 N N . THR E 1 14 ? 32.388 55.995 41.422 1.00 38.88 48 THR E N 1
ATOM 2723 C CA . THR E 1 14 ? 33.684 56.186 40.786 1.00 37.94 48 THR E CA 1
ATOM 2724 C C . THR E 1 14 ? 33.785 55.254 39.556 1.00 38.50 48 THR E C 1
ATOM 2725 O O . THR E 1 14 ? 34.288 55.680 38.503 1.00 39.59 48 THR E O 1
ATOM 2729 N N . VAL E 1 15 ? 33.291 54.004 39.649 1.00 37.52 49 VAL E N 1
ATOM 2730 C CA . VAL E 1 15 ? 33.242 53.159 38.450 1.00 35.89 49 VAL E CA 1
ATOM 2731 C C . VAL E 1 15 ? 32.368 53.854 37.423 1.00 36.66 49 VAL E C 1
ATOM 2732 O O . VAL E 1 15 ? 32.576 53.681 36.232 1.00 37.99 49 VAL E O 1
ATOM 2736 N N . GLY E 1 16 ? 31.424 54.670 37.891 1.00 35.87 50 GLY E N 1
ATOM 2737 C CA . GLY E 1 16 ? 30.345 55.163 37.064 1.00 35.84 50 GLY E CA 1
ATOM 2738 C C . GLY E 1 16 ? 30.838 56.337 36.314 1.00 37.04 50 GLY E C 1
ATOM 2739 O O . GLY E 1 16 ? 30.588 56.432 35.139 1.00 38.66 50 GLY E O 1
ATOM 2740 N N . SER E 1 17 ? 31.620 57.214 36.936 1.00 37.25 51 SER E N 1
ATOM 2741 C CA . SER E 1 17 ? 32.095 58.346 36.158 1.00 39.43 51 SER E CA 1
ATOM 2742 C C . SER E 1 17 ? 33.250 58.006 35.255 1.00 39.20 51 SER E C 1
ATOM 2743 O O . SER E 1 17 ? 33.357 58.586 34.184 1.00 41.13 51 SER E O 1
ATOM 2746 N N . VAL E 1 18 ? 34.086 57.045 35.638 1.00 37.76 52 VAL E N 1
ATOM 2747 C CA . VAL E 1 18 ? 35.212 56.670 34.788 1.00 37.37 52 VAL E CA 1
ATOM 2748 C C . VAL E 1 18 ? 34.751 56.117 33.440 1.00 37.66 52 VAL E C 1
ATOM 2749 O O . VAL E 1 18 ? 35.067 56.705 32.391 1.00 39.29 52 VAL E O 1
ATOM 2753 N N . ALA E 1 19 ? 33.949 55.055 33.496 1.00 37.11 53 ALA E N 1
ATOM 2754 C CA . ALA E 1 19 ? 33.272 54.403 32.376 1.00 37.58 53 ALA E CA 1
ATOM 2755 C C . ALA E 1 19 ? 32.477 55.376 31.542 1.00 40.35 53 ALA E C 1
ATOM 2756 O O . ALA E 1 19 ? 32.407 55.261 30.315 1.00 43.12 53 ALA E O 1
ATOM 2758 N N . LYS E 1 20 ? 31.833 56.316 32.217 1.00 41.46 54 LYS E N 1
ATOM 2759 C CA . LYS E 1 20 ? 31.193 57.431 31.553 1.00 43.91 54 LYS E CA 1
ATOM 2760 C C . LYS E 1 20 ? 32.245 58.155 30.741 1.00 43.98 54 LYS E C 1
ATOM 2761 O O . LYS E 1 20 ? 32.152 58.215 29.485 1.00 45.64 54 LYS E O 1
ATOM 2767 N N . SER E 1 21 ? 33.267 58.661 31.422 1.00 42.30 55 SER E N 1
ATOM 2768 C CA . SER E 1 21 ? 34.218 59.464 30.696 1.00 44.35 55 SER E CA 1
ATOM 2769 C C . SER E 1 21 ? 34.953 58.660 29.594 1.00 43.84 55 SER E C 1
ATOM 2770 O O . SER E 1 21 ? 35.271 59.187 28.538 1.00 44.03 55 SER E O 1
ATOM 2773 N N . MET E 1 22 ? 35.083 57.363 29.796 1.00 43.83 56 MET E N 1
ATOM 2774 C CA . MET E 1 22 ? 35.587 56.486 28.716 1.00 45.15 56 MET E CA 1
ATOM 2775 C C . MET E 1 22 ? 34.630 56.424 27.510 1.00 45.05 56 MET E C 1
ATOM 2776 O O . MET E 1 22 ? 35.039 56.720 26.379 1.00 45.09 56 MET E O 1
ATOM 2781 N N . GLY E 1 23 ? 33.365 56.052 27.761 1.00 44.54 57 GLY E N 1
ATOM 2782 C CA . GLY E 1 23 ? 32.296 56.138 26.745 1.00 44.71 57 GLY E CA 1
ATOM 2783 C C . GLY E 1 23 ? 32.343 57.395 25.893 1.00 45.58 57 GLY E C 1
ATOM 2784 O O . GLY E 1 23 ? 32.396 57.323 24.643 1.00 45.71 57 GLY E O 1
ATOM 2785 N N . ASP E 1 24 ? 32.348 58.553 26.555 1.00 45.37 58 ASP E N 1
ATOM 2786 C CA . ASP E 1 24 ? 32.389 59.824 25.813 1.00 47.35 58 ASP E CA 1
ATOM 2787 C C . ASP E 1 24 ? 33.656 59.947 24.973 1.00 46.81 58 ASP E C 1
ATOM 2788 O O . ASP E 1 24 ? 33.588 60.304 23.781 1.00 48.34 58 ASP E O 1
ATOM 2793 N N . TYR E 1 25 ? 34.793 59.615 25.582 1.00 43.91 59 TYR E N 1
ATOM 2794 C CA . TYR E 1 25 ? 36.013 59.700 24.885 1.00 44.32 59 TYR E CA 1
ATOM 2795 C C . TYR E 1 25 ? 35.969 58.837 23.646 1.00 44.77 59 TYR E C 1
ATOM 2796 O O . TYR E 1 25 ? 36.381 59.271 22.590 1.00 47.46 59 TYR E O 1
ATOM 2805 N N . LEU E 1 26 ? 35.480 57.614 23.769 1.00 43.82 60 LEU E N 1
ATOM 2806 C CA . LEU E 1 26 ? 35.436 56.695 22.658 1.00 43.73 60 LEU E CA 1
ATOM 2807 C C . LEU E 1 26 ? 34.439 57.146 21.644 1.00 46.54 60 LEU E C 1
ATOM 2808 O O . LEU E 1 26 ? 34.610 56.954 20.465 1.00 47.93 60 LEU E O 1
ATOM 2813 N N . ASP E 1 27 ? 33.368 57.753 22.074 1.00 49.13 61 ASP E N 1
ATOM 2814 C CA . ASP E 1 27 ? 32.423 58.213 21.087 1.00 52.69 61 ASP E CA 1
ATOM 2815 C C . ASP E 1 27 ? 33.080 59.237 20.131 1.00 53.59 61 ASP E C 1
ATOM 2816 O O . ASP E 1 27 ? 32.933 59.126 18.914 1.00 56.61 61 ASP E O 1
ATOM 2821 N N . SER E 1 28 ? 33.818 60.198 20.676 1.00 51.90 62 SER E N 1
ATOM 2822 C CA . SER E 1 28 ? 34.415 61.252 19.894 1.00 53.04 62 SER E CA 1
ATOM 2823 C C . SER E 1 28 ? 35.719 60.823 19.244 1.00 52.28 62 SER E C 1
ATOM 2824 O O . SER E 1 28 ? 36.266 61.575 18.410 1.00 53.46 62 SER E O 1
ATOM 2827 N N . HIS E 1 29 ? 36.206 59.625 19.591 1.00 49.84 63 HIS E N 1
ATOM 2828 C CA . HIS E 1 29 ? 37.406 59.073 18.956 1.00 48.33 63 HIS E CA 1
ATOM 2829 C C . HIS E 1 29 ? 37.104 57.789 18.209 1.00 48.69 63 HIS E C 1
ATOM 2830 O O . HIS E 1 29 ? 37.484 56.690 18.678 1.00 47.33 63 HIS E O 1
ATOM 2837 N N . PRO E 1 30 ? 36.420 57.920 17.030 1.00 50.66 64 PRO E N 1
ATOM 2838 C CA . PRO E 1 30 ? 35.842 56.746 16.305 1.00 51.26 64 PRO E CA 1
ATOM 2839 C C . PRO E 1 30 ? 36.796 55.595 15.947 1.00 49.65 64 PRO E C 1
ATOM 2840 O O . PRO E 1 30 ? 36.401 54.434 16.004 1.00 50.21 64 PRO E O 1
ATOM 2844 N N . GLU E 1 31 ? 38.035 55.892 15.602 1.00 49.10 65 GLU E N 1
ATOM 2845 C CA . GLU E 1 31 ? 38.953 54.780 15.255 1.00 47.47 65 GLU E CA 1
ATOM 2846 C C . GLU E 1 31 ? 39.299 53.971 16.498 1.00 45.12 65 GLU E C 1
ATOM 2847 O O . GLU E 1 31 ? 39.306 52.734 16.475 1.00 44.95 65 GLU E O 1
ATOM 2853 N N . THR E 1 32 ? 39.555 54.695 17.587 1.00 43.35 66 THR E N 1
ATOM 2854 C CA . THR E 1 32 ? 39.848 54.099 18.846 1.00 41.56 66 THR E CA 1
ATOM 2855 C C . THR E 1 32 ? 38.627 53.389 19.338 1.00 41.80 66 THR E C 1
ATOM 2856 O O . THR E 1 32 ? 38.749 52.339 19.934 1.00 42.13 66 THR E O 1
ATOM 2860 N N . ASN E 1 33 ? 37.453 53.962 19.129 1.00 42.84 67 ASN E N 1
ATOM 2861 C CA . ASN E 1 33 ? 36.225 53.249 19.468 1.00 43.89 67 ASN E CA 1
ATOM 2862 C C . ASN E 1 33 ? 36.236 51.885 18.779 1.00 44.58 67 ASN E C 1
ATOM 2863 O O . ASN E 1 33 ? 36.004 50.882 19.433 1.00 44.41 67 ASN E O 1
ATOM 2868 N N . GLN E 1 34 ? 36.552 51.873 17.479 1.00 45.83 68 GLN E N 1
ATOM 2869 C CA . GLN E 1 34 ? 36.613 50.653 16.685 1.00 47.73 68 GLN E CA 1
ATOM 2870 C C . GLN E 1 34 ? 37.606 49.653 17.218 1.00 47.34 68 GLN E C 1
ATOM 2871 O O . GLN E 1 34 ? 37.352 48.455 17.129 1.00 48.37 68 GLN E O 1
ATOM 2877 N N . VAL E 1 35 ? 38.736 50.139 17.756 1.00 46.51 69 VAL E N 1
ATOM 2878 C CA . VAL E 1 35 ? 39.842 49.267 18.189 1.00 45.61 69 VAL E CA 1
ATOM 2879 C C . VAL E 1 35 ? 39.474 48.625 19.516 1.00 46.55 69 VAL E C 1
ATOM 2880 O O . VAL E 1 35 ? 39.793 47.466 19.720 1.00 47.18 69 VAL E O 1
ATOM 2884 N N . MET E 1 36 ? 38.757 49.356 20.392 1.00 46.71 70 MET E N 1
ATOM 2885 C CA . MET E 1 36 ? 38.267 48.777 21.614 1.00 47.46 70 MET E CA 1
ATOM 2886 C C . MET E 1 36 ? 37.088 47.849 21.355 1.00 49.31 70 MET E C 1
ATOM 2887 O O . MET E 1 36 ? 36.931 46.831 22.040 1.00 49.24 70 MET E O 1
ATOM 2892 N N . THR E 1 37 ? 36.235 48.201 20.399 1.00 50.98 71 THR E N 1
ATOM 2893 C CA . THR E 1 37 ? 35.106 47.359 20.115 1.00 53.13 71 THR E CA 1
ATOM 2894 C C . THR E 1 37 ? 35.719 45.997 19.745 1.00 55.35 71 THR E C 1
ATOM 2895 O O . THR E 1 37 ? 35.473 45.002 20.432 1.00 56.16 71 THR E O 1
ATOM 2899 N N . ALA E 1 38 ? 36.559 45.968 18.706 1.00 56.25 72 ALA E N 1
ATOM 2900 C CA . ALA E 1 38 ? 37.228 44.720 18.273 1.00 57.57 72 ALA E CA 1
ATOM 2901 C C . ALA E 1 38 ? 37.850 43.895 19.438 1.00 57.61 72 ALA E C 1
ATOM 2902 O O . ALA E 1 38 ? 37.722 42.665 19.466 1.00 58.98 72 ALA E O 1
ATOM 2904 N N . VAL E 1 39 ? 38.471 44.559 20.413 1.00 55.84 73 VAL E N 1
ATOM 2905 C CA . VAL E 1 39 ? 38.946 43.838 21.587 1.00 56.79 73 VAL E CA 1
ATOM 2906 C C . VAL E 1 39 ? 37.758 43.158 22.311 1.00 59.53 73 VAL E C 1
ATOM 2907 O O . VAL E 1 39 ? 37.845 41.965 22.609 1.00 61.26 73 VAL E O 1
ATOM 2911 N N . LEU E 1 40 ? 36.681 43.920 22.585 1.00 59.73 74 LEU E N 1
ATOM 2912 C CA . LEU E 1 40 ? 35.483 43.418 23.247 1.00 61.99 74 LEU E CA 1
ATOM 2913 C C . LEU E 1 40 ? 34.812 42.228 22.493 1.00 65.59 74 LEU E C 1
ATOM 2914 O O . LEU E 1 40 ? 34.607 41.173 23.086 1.00 66.20 74 LEU E O 1
ATOM 2919 N N . GLN E 1 41 ? 34.486 42.416 21.213 1.00 67.55 75 GLN E N 1
ATOM 2920 C CA . GLN E 1 41 ? 33.965 41.361 20.347 1.00 71.70 75 GLN E CA 1
ATOM 2921 C C . GLN E 1 41 ? 34.831 40.111 20.147 1.00 74.07 75 GLN E C 1
ATOM 2922 O O . GLN E 1 41 ? 34.417 39.203 19.418 1.00 77.29 75 GLN E O 1
ATOM 2928 N N . GLN E 1 42 ? 35.997 40.059 20.792 1.00 73.46 76 GLN E N 1
ATOM 2929 C CA . GLN E 1 42 ? 36.961 38.961 20.637 1.00 75.52 76 GLN E CA 1
ATOM 2930 C C . GLN E 1 42 ? 37.606 38.520 21.975 1.00 76.07 76 GLN E C 1
ATOM 2931 O O . GLN E 1 42 ? 38.621 37.793 21.978 1.00 77.38 76 GLN E O 1
ATOM 2937 N N . GLN E 1 43 ? 37.049 38.949 23.106 1.00 75.65 77 GLN E N 1
ATOM 2938 C CA . GLN E 1 43 ? 37.545 38.460 24.415 1.00 76.41 77 GLN E CA 1
ATOM 2939 C C . GLN E 1 43 ? 39.068 38.738 24.612 1.00 75.46 77 GLN E C 1
ATOM 2940 O O . GLN E 1 43 ? 39.783 37.968 25.281 1.00 76.30 77 GLN E O 1
ATOM 2946 N N . VAL E 1 44 ? 39.555 39.829 24.028 1.00 73.60 78 VAL E N 1
ATOM 2947 C CA . VAL E 1 44 ? 40.962 40.198 24.120 1.00 72.65 78 VAL E CA 1
ATOM 2948 C C . VAL E 1 44 ? 41.885 39.108 23.519 1.00 75.56 78 VAL E C 1
ATOM 2949 O O . VAL E 1 44 ? 42.924 38.719 24.106 1.00 76.25 78 VAL E O 1
ATOM 2953 N N . GLY E 1 45 ? 41.520 38.622 22.336 1.00 76.76 79 GLY E N 1
ATOM 2954 C CA . GLY E 1 45 ? 42.425 37.795 21.555 1.00 78.40 79 GLY E CA 1
ATOM 2955 C C . GLY E 1 45 ? 43.757 38.501 21.344 1.00 77.14 79 GLY E C 1
ATOM 2956 O O . GLY E 1 45 ? 43.831 39.745 21.428 1.00 75.20 79 GLY E O 1
ATOM 2957 N N . PRO E 1 46 ? 44.819 37.721 21.059 1.00 78.28 80 PRO E N 1
ATOM 2958 C CA . PRO E 1 46 ? 46.165 38.238 20.857 1.00 76.53 80 PRO E CA 1
ATOM 2959 C C . PRO E 1 46 ? 46.252 39.021 19.543 1.00 74.82 80 PRO E C 1
ATOM 2960 O O . PRO E 1 46 ? 47.198 39.803 19.347 1.00 73.27 80 PRO E O 1
ATOM 2964 N N . GLY E 1 47 ? 45.278 38.798 18.656 1.00 74.46 81 GLY E N 1
ATOM 2965 C CA . GLY E 1 47 ? 45.175 39.527 17.390 1.00 71.83 81 GLY E CA 1
ATOM 2966 C C . GLY E 1 47 ? 44.744 40.964 17.682 1.00 67.70 81 GLY E C 1
ATOM 2967 O O . GLY E 1 47 ? 45.325 41.926 17.146 1.00 65.61 81 GLY E O 1
ATOM 2968 N N . SER E 1 48 ? 43.745 41.102 18.556 1.00 64.66 82 SER E N 1
ATOM 2969 C CA . SER E 1 48 ? 43.142 42.402 18.809 1.00 61.53 82 SER E CA 1
ATOM 2970 C C . SER E 1 48 ? 43.997 43.249 19.787 1.00 59.53 82 SER E C 1
ATOM 2971 O O . SER E 1 48 ? 43.836 44.436 19.855 1.00 58.70 82 SER E O 1
ATOM 2974 N N . VAL E 1 49 ? 44.879 42.603 20.539 1.00 59.62 83 VAL E N 1
ATOM 2975 C CA . VAL E 1 49 ? 45.863 43.232 21.394 1.00 58.10 83 VAL E CA 1
ATOM 2976 C C . VAL E 1 49 ? 47.036 43.790 20.527 1.00 58.21 83 VAL E C 1
ATOM 2977 O O . VAL E 1 49 ? 47.511 44.946 20.718 1.00 56.65 83 VAL E O 1
ATOM 2981 N N . ALA E 1 50 ? 47.466 43.015 19.530 1.00 58.77 84 ALA E N 1
ATOM 2982 C CA . ALA E 1 50 ? 48.506 43.490 18.661 1.00 58.03 84 ALA E CA 1
ATOM 2983 C C . ALA E 1 50 ? 48.050 44.764 17.982 1.00 56.74 84 ALA E C 1
ATOM 2984 O O . ALA E 1 50 ? 48.873 45.651 17.697 1.00 56.49 84 ALA E O 1
ATOM 2986 N N . SER E 1 51 ? 46.754 44.870 17.718 1.00 55.90 85 SER E N 1
ATOM 2987 C CA . SER E 1 51 ? 46.277 46.022 16.972 1.00 54.51 85 SER E CA 1
ATOM 2988 C C . SER E 1 51 ? 45.961 47.154 17.945 1.00 51.53 85 SER E C 1
ATOM 2989 O O . SER E 1 51 ? 46.071 48.339 17.612 1.00 51.11 85 SER E O 1
ATOM 2992 N N . LEU E 1 52 ? 45.640 46.797 19.173 1.00 49.50 86 LEU E N 1
ATOM 2993 C CA . LEU E 1 52 ? 45.524 47.836 20.201 1.00 47.91 86 LEU E CA 1
ATOM 2994 C C . LEU E 1 52 ? 46.922 48.459 20.445 1.00 46.29 86 LEU E C 1
ATOM 2995 O O . LEU E 1 52 ? 47.067 49.685 20.505 1.00 44.81 86 LEU E O 1
ATOM 3000 N N . LYS E 1 53 ? 47.931 47.575 20.537 1.00 46.80 87 LYS E N 1
ATOM 3001 C CA . LYS E 1 53 ? 49.303 47.925 20.827 1.00 45.71 87 LYS E CA 1
ATOM 3002 C C . LYS E 1 53 ? 49.806 48.900 19.747 1.00 44.72 87 LYS E C 1
ATOM 3003 O O . LYS E 1 53 ? 50.281 50.018 20.077 1.00 44.77 87 LYS E O 1
ATOM 3009 N N . ALA E 1 54 ? 49.623 48.523 18.484 1.00 42.57 88 ALA E N 1
ATOM 3010 C CA . ALA E 1 54 ? 49.986 49.377 17.371 1.00 41.55 88 ALA E CA 1
ATOM 3011 C C . ALA E 1 54 ? 49.206 50.698 17.410 1.00 40.91 88 ALA E C 1
ATOM 3012 O O . ALA E 1 54 ? 49.743 51.751 17.046 1.00 41.07 88 ALA E O 1
ATOM 3014 N N . HIS E 1 55 ? 47.939 50.641 17.808 1.00 39.49 89 HIS E N 1
ATOM 3015 C CA . HIS E 1 55 ? 47.206 51.842 17.946 1.00 38.94 89 HIS E CA 1
ATOM 3016 C C . HIS E 1 55 ? 47.799 52.807 19.010 1.00 39.47 89 HIS E C 1
ATOM 3017 O O . HIS E 1 55 ? 47.944 54.019 18.738 1.00 38.91 89 HIS E O 1
ATOM 3024 N N . PHE E 1 56 ? 48.063 52.295 20.223 1.00 39.43 90 PHE E N 1
ATOM 3025 C CA . PHE E 1 56 ? 48.602 53.164 21.277 1.00 40.57 90 PHE E CA 1
ATOM 3026 C C . PHE E 1 56 ? 49.980 53.689 20.873 1.00 41.65 90 PHE E C 1
ATOM 3027 O O . PHE E 1 56 ? 50.284 54.890 21.059 1.00 42.65 90 PHE E O 1
ATOM 3035 N N . GLU E 1 57 ? 50.776 52.816 20.254 1.00 41.57 91 GLU E N 1
ATOM 3036 C CA . GLU E 1 57 ? 52.089 53.201 19.746 1.00 42.95 91 GLU E CA 1
ATOM 3037 C C . GLU E 1 57 ? 52.046 54.381 18.766 1.00 42.35 91 GLU E C 1
ATOM 3038 O O . GLU E 1 57 ? 52.863 55.279 18.847 1.00 42.11 91 GLU E O 1
ATOM 3044 N N . ALA E 1 58 ? 51.073 54.352 17.853 1.00 41.60 92 ALA E N 1
ATOM 3045 C CA . ALA E 1 58 ? 50.928 55.393 16.841 1.00 40.25 92 ALA E CA 1
ATOM 3046 C C . ALA E 1 58 ? 50.076 56.597 17.352 1.00 39.26 92 ALA E C 1
ATOM 3047 O O . ALA E 1 58 ? 50.046 57.690 16.727 1.00 40.27 92 ALA E O 1
ATOM 3049 N N . ASN E 1 59 ? 49.426 56.424 18.494 1.00 37.14 93 ASN E N 1
ATOM 3050 C CA . ASN E 1 59 ? 48.523 57.449 18.993 1.00 36.48 93 ASN E CA 1
ATOM 3051 C C . ASN E 1 59 ? 48.804 57.673 20.448 1.00 36.30 93 ASN E C 1
ATOM 3052 O O . ASN E 1 59 ? 47.969 57.460 21.284 1.00 36.49 93 ASN E O 1
ATOM 3057 N N . PRO E 1 60 ? 50.017 58.137 20.758 1.00 37.63 94 PRO E N 1
ATOM 3058 C CA . PRO E 1 60 ? 50.371 58.232 22.171 1.00 37.17 94 PRO E CA 1
ATOM 3059 C C . PRO E 1 60 ? 49.427 59.120 22.960 1.00 37.48 94 PRO E C 1
ATOM 3060 O O . PRO E 1 60 ? 49.281 58.940 24.129 1.00 39.12 94 PRO E O 1
ATOM 3064 N N . LYS E 1 61 ? 48.702 60.016 22.332 1.00 39.60 95 LYS E N 1
ATOM 3065 C CA . LYS E 1 61 ? 47.821 60.902 23.107 1.00 40.43 95 LYS E CA 1
ATOM 3066 C C . LYS E 1 61 ? 46.600 60.204 23.604 1.00 40.18 95 LYS E C 1
ATOM 3067 O O . LYS E 1 61 ? 46.198 60.456 24.755 1.00 41.43 95 LYS E O 1
ATOM 3073 N N . VAL E 1 62 ? 46.015 59.302 22.804 1.00 39.44 96 VAL E N 1
ATOM 3074 C CA . VAL E 1 62 ? 44.836 58.596 23.293 1.00 39.43 96 VAL E CA 1
ATOM 3075 C C . VAL E 1 62 ? 45.211 57.610 24.388 1.00 39.31 96 VAL E C 1
ATOM 3076 O O . VAL E 1 62 ? 44.475 57.481 25.356 1.00 40.82 96 VAL E O 1
ATOM 3080 N N . ALA E 1 63 ? 46.369 56.953 24.289 1.00 39.19 97 ALA E N 1
ATOM 3081 C CA . ALA E 1 63 ? 46.845 56.013 25.343 1.00 38.16 97 ALA E CA 1
ATOM 3082 C C . ALA E 1 63 ? 46.904 56.771 26.637 1.00 38.63 97 ALA E C 1
ATOM 3083 O O . ALA E 1 63 ? 46.420 56.307 27.668 1.00 38.14 97 ALA E O 1
ATOM 3085 N N . SER E 1 64 ? 47.441 57.989 26.566 1.00 40.35 98 SER E N 1
ATOM 3086 C CA . SER E 1 64 ? 47.607 58.751 27.763 1.00 41.54 98 SER E CA 1
ATOM 3087 C C . SER E 1 64 ? 46.306 59.439 28.148 1.00 42.31 98 SER E C 1
ATOM 3088 O O . SER E 1 64 ? 45.927 59.376 29.315 1.00 43.67 98 SER E O 1
ATOM 3091 N N . ASP E 1 65 ? 45.548 60.019 27.213 1.00 42.69 99 ASP E N 1
ATOM 3092 C CA . ASP E 1 65 ? 44.160 60.402 27.599 1.00 42.82 99 ASP E CA 1
ATOM 3093 C C . ASP E 1 65 ? 43.411 59.249 28.269 1.00 42.65 99 ASP E C 1
ATOM 3094 O O . ASP E 1 65 ? 42.794 59.474 29.293 1.00 44.48 99 ASP E O 1
ATOM 3099 N N . LEU E 1 66 ? 43.439 58.012 27.740 1.00 42.63 100 LEU E N 1
ATOM 3100 C CA . LEU E 1 66 ? 42.582 56.940 28.370 1.00 41.83 100 LEU E CA 1
ATOM 3101 C C . LEU E 1 66 ? 43.120 56.564 29.743 1.00 42.46 100 LEU E C 1
ATOM 3102 O O . LEU E 1 66 ? 42.366 56.343 30.665 1.00 42.20 100 LEU E O 1
ATOM 3107 N N . HIS E 1 67 ? 44.444 56.527 29.873 1.00 44.10 101 HIS E N 1
ATOM 3108 C CA . HIS E 1 67 ? 45.066 56.308 31.149 1.00 45.18 101 HIS E CA 1
ATOM 3109 C C . HIS E 1 67 ? 44.651 57.424 32.100 1.00 45.22 101 HIS E C 1
ATOM 3110 O O . HIS E 1 67 ? 44.152 57.168 33.215 1.00 45.35 101 HIS E O 1
ATOM 3117 N N . ALA E 1 68 ? 44.768 58.666 31.679 1.00 45.61 102 ALA E N 1
ATOM 3118 C CA . ALA E 1 68 ? 44.328 59.716 32.612 1.00 47.46 102 ALA E CA 1
ATOM 3119 C C . ALA E 1 68 ? 42.885 59.466 33.089 1.00 47.40 102 ALA E C 1
ATOM 3120 O O . ALA E 1 68 ? 42.605 59.485 34.290 1.00 47.69 102 ALA E O 1
ATOM 3122 N N . LEU E 1 69 ? 41.984 59.140 32.159 1.00 47.79 103 LEU E N 1
ATOM 3123 C CA . LEU E 1 69 ? 40.602 58.863 32.543 1.00 47.91 103 LEU E CA 1
ATOM 3124 C C . LEU E 1 69 ? 40.453 57.713 33.556 1.00 47.80 103 LEU E C 1
ATOM 3125 O O . LEU E 1 69 ? 39.470 57.631 34.292 1.00 47.48 103 LEU E O 1
ATOM 3130 N N . SER E 1 70 ? 41.420 56.822 33.614 1.00 49.17 104 SER E N 1
ATOM 3131 C CA . SER E 1 70 ? 41.197 55.652 34.440 1.00 50.85 104 SER E CA 1
ATOM 3132 C C . SER E 1 70 ? 41.873 55.798 35.802 1.00 52.63 104 SER E C 1
ATOM 3133 O O . SER E 1 70 ? 41.717 54.958 36.691 1.00 53.06 104 SER E O 1
ATOM 3136 N N . GLN E 1 71 ? 42.567 56.916 35.975 1.00 55.21 105 GLN E N 1
ATOM 3137 C CA . GLN E 1 71 ? 43.182 57.257 37.252 1.00 57.12 105 GLN E CA 1
ATOM 3138 C C . GLN E 1 71 ? 42.227 57.302 38.434 1.00 56.04 105 GLN E C 1
ATOM 3139 O O . GLN E 1 71 ? 42.599 56.811 39.506 1.00 56.64 105 GLN E O 1
ATOM 3145 N N . PRO E 1 72 ? 41.012 57.887 38.267 1.00 54.47 106 PRO E N 1
ATOM 3146 C CA . PRO E 1 72 ? 40.236 57.994 39.503 1.00 53.79 106 PRO E CA 1
ATOM 3147 C C . PRO E 1 72 ? 39.969 56.630 40.116 1.00 53.07 106 PRO E C 1
ATOM 3148 O O . PRO E 1 72 ? 39.878 56.515 41.315 1.00 53.80 106 PRO E O 1
ATOM 3152 N N . LEU E 1 73 ? 39.988 55.591 39.312 1.00 53.12 107 LEU E N 1
ATOM 3153 C CA . LEU E 1 73 ? 39.667 54.260 39.806 1.00 53.62 107 LEU E CA 1
ATOM 3154 C C . LEU E 1 73 ? 40.865 53.584 40.431 1.00 55.23 107 LEU E C 1
ATOM 3155 O O . LEU E 1 73 ? 40.741 52.772 41.362 1.00 55.58 107 LEU E O 1
ATOM 3160 N N . THR E 1 74 ? 42.037 53.948 39.950 1.00 56.67 108 THR E N 1
ATOM 3161 C CA . THR E 1 74 ? 43.251 53.419 40.519 1.00 58.45 108 THR E CA 1
ATOM 3162 C C . THR E 1 74 ? 43.497 54.144 41.854 1.00 59.29 108 THR E C 1
ATOM 3163 O O . THR E 1 74 ? 43.718 53.515 42.891 1.00 60.07 108 THR E O 1
ATOM 3167 N N . ASP E 1 75 ? 43.419 55.470 41.835 1.00 60.08 109 ASP E N 1
ATOM 3168 C CA . ASP E 1 75 ? 43.481 56.263 43.063 1.00 61.60 109 ASP E CA 1
ATOM 3169 C C . ASP E 1 75 ? 42.611 55.578 44.112 1.00 61.31 109 ASP E C 1
ATOM 3170 O O . ASP E 1 75 ? 43.071 55.290 45.214 1.00 63.29 109 ASP E O 1
ATOM 3175 N N . LEU E 1 76 ? 41.354 55.303 43.770 1.00 59.72 110 LEU E N 1
ATOM 3176 C CA . LEU E 1 76 ? 40.416 54.839 44.789 1.00 59.18 110 LEU E CA 1
ATOM 3177 C C . LEU E 1 76 ? 40.865 53.571 45.458 1.00 59.33 110 LEU E C 1
ATOM 3178 O O . LEU E 1 76 ? 40.847 53.491 46.670 1.00 59.18 110 LEU E O 1
ATOM 3183 N N . SER E 1 77 ? 41.305 52.606 44.663 1.00 59.81 111 SER E N 1
ATOM 3184 C CA . SER E 1 77 ? 41.611 51.305 45.199 1.00 61.51 111 SER E CA 1
ATOM 3185 C C . SER E 1 77 ? 42.886 51.440 46.013 1.00 64.32 111 SER E C 1
ATOM 3186 O O . SER E 1 77 ? 43.028 50.805 47.029 1.00 64.73 111 SER E O 1
ATOM 3189 N N . THR E 1 78 ? 43.779 52.323 45.573 1.00 66.17 112 THR E N 1
ATOM 3190 C CA . THR E 1 78 ? 44.983 52.674 46.318 1.00 69.31 112 THR E CA 1
ATOM 3191 C C . THR E 1 78 ? 44.655 53.334 47.668 1.00 70.47 112 THR E C 1
ATOM 3192 O O . THR E 1 78 ? 45.184 52.921 48.697 1.00 72.04 112 THR E O 1
ATOM 3196 N N . ARG E 1 79 ? 43.770 54.331 47.656 1.00 70.25 113 ARG E N 1
ATOM 3197 C CA . ARG E 1 79 ? 43.255 54.988 48.871 1.00 71.54 113 ARG E CA 1
ATOM 3198 C C . ARG E 1 79 ? 42.592 54.012 49.816 1.00 70.35 113 ARG E C 1
ATOM 3199 O O . ARG E 1 79 ? 42.583 54.244 51.019 1.00 71.08 113 ARG E O 1
ATOM 3207 N N . CYS E 1 80 ? 41.978 52.964 49.272 1.00 68.10 114 CYS E N 1
ATOM 3208 C CA . CYS E 1 80 ? 41.044 52.153 50.052 1.00 66.99 114 CYS E CA 1
ATOM 3209 C C . CYS E 1 80 ? 41.518 50.750 50.190 1.00 68.01 114 CYS E C 1
ATOM 3210 O O . CYS E 1 80 ? 41.064 50.034 51.077 1.00 68.74 114 CYS E O 1
ATOM 3213 N N . SER E 1 81 ? 42.453 50.360 49.321 1.00 68.11 115 SER E N 1
ATOM 3214 C CA . SER E 1 81 ? 42.929 48.968 49.255 1.00 68.93 115 SER E CA 1
ATOM 3215 C C . SER E 1 81 ? 41.660 48.122 49.033 1.00 67.04 115 SER E C 1
ATOM 3216 O O . SER E 1 81 ? 41.303 47.227 49.796 1.00 67.58 115 SER E O 1
ATOM 3219 N N . LEU E 1 82 ? 40.928 48.512 48.006 1.00 65.10 116 LEU E N 1
ATOM 3220 C CA . LEU E 1 82 ? 39.804 47.757 47.531 1.00 64.95 116 LEU E CA 1
ATOM 3221 C C . LEU E 1 82 ? 40.225 47.279 46.157 1.00 65.53 116 LEU E C 1
ATOM 3222 O O . LEU E 1 82 ? 40.813 48.038 45.386 1.00 64.62 116 LEU E O 1
ATOM 3227 N N . PRO E 1 83 ? 39.940 46.009 45.855 1.00 67.26 117 PRO E N 1
ATOM 3228 C CA . PRO E 1 83 ? 40.323 45.469 44.584 1.00 68.43 117 PRO E CA 1
ATOM 3229 C C . PRO E 1 83 ? 39.276 45.847 43.508 1.00 67.44 117 PRO E C 1
ATOM 3230 O O . PRO E 1 83 ? 38.474 45.001 43.093 1.00 66.32 117 PRO E O 1
ATOM 3234 N N . ILE E 1 84 ? 39.298 47.119 43.095 1.00 67.81 118 ILE E N 1
ATOM 3235 C CA . ILE E 1 84 ? 38.449 47.613 42.017 1.00 68.37 118 ILE E CA 1
ATOM 3236 C C . ILE E 1 84 ? 39.178 47.984 40.750 1.00 69.82 118 ILE E C 1
ATOM 3237 O O . ILE E 1 84 ? 38.522 48.226 39.740 1.00 69.70 118 ILE E O 1
ATOM 3242 N N . SER E 1 85 ? 40.502 48.100 40.806 1.00 72.30 119 SER E N 1
ATOM 3243 C CA . SER E 1 85 ? 41.308 48.332 39.599 1.00 73.93 119 SER E CA 1
ATOM 3244 C C . SER E 1 85 ? 42.185 47.104 39.320 1.00 76.61 119 SER E C 1
ATOM 3245 O O . SER E 1 85 ? 42.070 46.082 40.024 1.00 78.25 119 SER E O 1
ATOM 3248 N N . GLY E 1 86 ? 43.071 47.222 38.324 1.00 77.83 120 GLY E N 1
ATOM 3249 C CA . GLY E 1 86 ? 44.039 46.182 37.985 1.00 79.89 120 GLY E CA 1
ATOM 3250 C C . GLY E 1 86 ? 43.419 44.826 37.697 1.00 81.10 120 GLY E C 1
ATOM 3251 O O . GLY E 1 86 ? 42.232 44.711 37.362 1.00 80.30 120 GLY E O 1
ATOM 3252 N N . LEU E 1 87 ? 44.223 43.784 37.848 1.00 83.31 121 LEU E N 1
ATOM 3253 C CA . LEU E 1 87 ? 43.735 42.447 37.617 1.00 84.63 121 LEU E CA 1
ATOM 3254 C C . LEU E 1 87 ? 42.750 42.048 38.743 1.00 85.31 121 LEU E C 1
ATOM 3255 O O . LEU E 1 87 ? 41.914 41.157 38.554 1.00 86.07 121 LEU E O 1
ATOM 3260 N N . GLN E 1 88 ? 42.845 42.715 39.899 1.00 85.03 122 GLN E N 1
ATOM 3261 C CA . GLN E 1 88 ? 41.910 42.504 41.029 1.00 84.99 122 GLN E CA 1
ATOM 3262 C C . GLN E 1 88 ? 40.447 42.791 40.615 1.00 82.64 122 GLN E C 1
ATOM 3263 O O . GLN E 1 88 ? 39.504 42.045 40.952 1.00 82.49 122 GLN E O 1
ATOM 3269 N N . ALA E 1 89 ? 40.270 43.888 39.884 1.00 80.27 123 ALA E N 1
ATOM 3270 C CA . ALA E 1 89 ? 38.977 44.255 39.329 1.00 78.27 123 ALA E CA 1
ATOM 3271 C C . ALA E 1 89 ? 38.292 43.071 38.617 1.00 78.78 123 ALA E C 1
ATOM 3272 O O . ALA E 1 89 ? 37.106 42.804 38.856 1.00 78.86 123 ALA E O 1
ATOM 3274 N N . ILE E 1 90 ? 39.031 42.367 37.752 1.00 78.93 124 ILE E N 1
ATOM 3275 C CA . ILE E 1 90 ? 38.486 41.200 37.021 1.00 79.24 124 ILE E CA 1
ATOM 3276 C C . ILE E 1 90 ? 37.844 40.158 37.952 1.00 80.27 124 ILE E C 1
ATOM 3277 O O . ILE E 1 90 ? 36.716 39.674 37.717 1.00 80.36 124 ILE E O 1
ATOM 3282 N N . GLY E 1 91 ? 38.568 39.815 39.006 1.00 80.98 125 GLY E N 1
ATOM 3283 C CA . GLY E 1 91 ? 38.055 38.908 40.016 1.00 82.21 125 GLY E CA 1
ATOM 3284 C C . GLY E 1 91 ? 36.796 39.477 40.619 1.00 80.79 125 GLY E C 1
ATOM 3285 O O . GLY E 1 91 ? 35.826 38.753 40.819 1.00 81.23 125 GLY E O 1
ATOM 3286 N N . LEU E 1 92 ? 36.817 40.786 40.884 1.00 79.70 126 LEU E N 1
ATOM 3287 C CA . LEU E 1 92 ? 35.684 41.493 41.504 1.00 79.02 126 LEU E CA 1
ATOM 3288 C C . LEU E 1 92 ? 34.377 41.386 40.693 1.00 79.28 126 LEU E C 1
ATOM 3289 O O . LEU E 1 92 ? 33.317 41.147 41.261 1.00 78.97 126 LEU E O 1
ATOM 3294 N N . MET E 1 93 ? 34.467 41.562 39.376 1.00 80.09 127 MET E N 1
ATOM 3295 C CA . MET E 1 93 ? 33.296 41.483 38.485 1.00 81.35 127 MET E CA 1
ATOM 3296 C C . MET E 1 93 ? 32.650 40.105 38.457 1.00 83.44 127 MET E C 1
ATOM 3297 O O . MET E 1 93 ? 31.426 39.989 38.436 1.00 83.76 127 MET E O 1
ATOM 3302 N N . GLN E 1 94 ? 33.461 39.056 38.453 1.00 85.41 128 GLN E N 1
ATOM 3303 C CA . GLN E 1 94 ? 32.923 37.711 38.502 1.00 88.56 128 GLN E CA 1
ATOM 3304 C C . GLN E 1 94 ? 31.921 37.574 39.646 1.00 89.13 128 GLN E C 1
ATOM 3305 O O . GLN E 1 94 ? 30.860 36.971 39.477 1.00 91.00 128 GLN E O 1
ATOM 3311 N N . ALA E 1 95 ? 32.250 38.156 40.795 1.00 87.87 129 ALA E N 1
ATOM 3312 C CA . ALA E 1 95 ? 31.424 38.035 41.984 1.00 88.31 129 ALA E CA 1
ATOM 3313 C C . ALA E 1 95 ? 30.102 38.808 41.921 1.00 87.25 129 ALA E C 1
ATOM 3314 O O . ALA E 1 95 ? 29.051 38.275 42.297 1.00 88.49 129 ALA E O 1
ATOM 3316 N N . VAL E 1 96 ? 30.153 40.061 41.466 1.00 85.36 130 VAL E N 1
ATOM 3317 C CA . VAL E 1 96 ? 28.950 40.845 41.153 1.00 84.41 130 VAL E CA 1
ATOM 3318 C C . VAL E 1 96 ? 27.905 40.035 40.362 1.00 86.42 130 VAL E C 1
ATOM 3319 O O . VAL E 1 96 ? 26.708 40.164 40.617 1.00 86.43 130 VAL E O 1
ATOM 3323 N N . GLN E 1 97 ? 28.356 39.219 39.399 1.00 88.04 131 GLN E N 1
ATOM 3324 C CA . GLN E 1 97 ? 27.463 38.308 38.673 1.00 90.32 131 GLN E CA 1
ATOM 3325 C C . GLN E 1 97 ? 27.026 37.089 39.539 1.00 92.46 131 GLN E C 1
ATOM 3326 O O . GLN E 1 97 ? 26.351 37.214 40.588 1.00 91.38 131 GLN E O 1
ATOM 3328 N N . PRO F 1 5 ? 46.700 21.783 7.954 1.00 70.03 39 PRO G N 1
ATOM 3329 C CA . PRO F 1 5 ? 47.419 23.021 8.289 1.00 68.78 39 PRO G CA 1
ATOM 3330 C C . PRO F 1 5 ? 47.616 23.184 9.798 1.00 66.09 39 PRO G C 1
ATOM 3331 O O . PRO F 1 5 ? 47.923 22.218 10.515 1.00 66.11 39 PRO G O 1
ATOM 3335 N N . CYS F 1 6 ? 47.490 24.417 10.265 1.00 62.95 40 CYS G N 1
ATOM 3336 C CA . CYS F 1 6 ? 47.012 24.571 11.609 1.00 59.16 40 CYS G CA 1
ATOM 3337 C C . CYS F 1 6 ? 45.503 24.862 11.460 1.00 55.84 40 CYS G C 1
ATOM 3338 O O . CYS F 1 6 ? 45.018 26.008 11.539 1.00 55.91 40 CYS G O 1
ATOM 3341 N N . ALA F 1 7 ? 44.803 23.778 11.171 1.00 51.37 41 ALA G N 1
ATOM 3342 C CA . ALA F 1 7 ? 43.385 23.717 11.310 1.00 49.44 41 ALA G CA 1
ATOM 3343 C C . ALA F 1 7 ? 42.971 23.567 12.761 1.00 47.05 41 ALA G C 1
ATOM 3344 O O . ALA F 1 7 ? 43.809 23.287 13.638 1.00 45.89 41 ALA G O 1
ATOM 3346 N N . ALA F 1 8 ? 41.661 23.702 12.984 1.00 45.65 42 ALA G N 1
ATOM 3347 C CA . ALA F 1 8 ? 41.049 23.588 14.319 1.00 43.60 42 ALA G CA 1
ATOM 3348 C C . ALA F 1 8 ? 41.357 22.253 14.992 1.00 42.88 42 ALA G C 1
ATOM 3349 O O . ALA F 1 8 ? 41.568 22.214 16.185 1.00 41.60 42 ALA G O 1
ATOM 3351 N N . SER F 1 9 ? 41.408 21.164 14.228 1.00 43.95 43 SER G N 1
ATOM 3352 C CA . SER F 1 9 ? 41.796 19.876 14.813 1.00 43.78 43 SER G CA 1
ATOM 3353 C C . SER F 1 9 ? 43.162 20.009 15.433 1.00 42.60 43 SER G C 1
ATOM 3354 O O . SER F 1 9 ? 43.401 19.478 16.473 1.00 43.61 43 SER G O 1
ATOM 3357 N N . GLU F 1 10 ? 44.070 20.736 14.807 1.00 42.57 44 GLU G N 1
ATOM 3358 C CA . GLU F 1 10 ? 45.427 20.849 15.358 1.00 41.36 44 GLU G CA 1
ATOM 3359 C C . GLU F 1 10 ? 45.518 21.790 16.556 1.00 39.08 44 GLU G C 1
ATOM 3360 O O . GLU F 1 10 ? 46.287 21.549 17.516 1.00 38.34 44 GLU G O 1
ATOM 3366 N N . VAL F 1 11 ? 44.724 22.842 16.567 1.00 38.23 45 VAL G N 1
ATOM 3367 C CA . VAL F 1 11 ? 44.721 23.660 17.768 1.00 37.26 45 VAL G CA 1
ATOM 3368 C C . VAL F 1 11 ? 44.125 22.935 18.980 1.00 37.19 45 VAL G C 1
ATOM 3369 O O . VAL F 1 11 ? 44.755 22.904 20.024 1.00 37.28 45 VAL G O 1
ATOM 3373 N N . ALA F 1 12 ? 43.009 22.245 18.798 1.00 37.10 46 ALA G N 1
ATOM 3374 C CA . ALA F 1 12 ? 42.415 21.433 19.836 1.00 38.05 46 ALA G CA 1
ATOM 3375 C C . ALA F 1 12 ? 43.456 20.455 20.400 1.00 39.81 46 ALA G C 1
ATOM 3376 O O . ALA F 1 12 ? 43.652 20.394 21.628 1.00 40.01 46 ALA G O 1
ATOM 3378 N N . ARG F 1 13 ? 44.148 19.724 19.514 1.00 40.52 47 ARG G N 1
ATOM 3379 C CA . ARG F 1 13 ? 45.226 18.862 19.928 1.00 41.49 47 ARG G CA 1
ATOM 3380 C C . ARG F 1 13 ? 46.290 19.627 20.695 1.00 40.78 47 ARG G C 1
ATOM 3381 O O . ARG F 1 13 ? 46.754 19.168 21.714 1.00 41.28 47 ARG G O 1
ATOM 3389 N N . THR F 1 14 ? 46.635 20.826 20.251 1.00 39.77 48 THR G N 1
ATOM 3390 C CA . THR F 1 14 ? 47.701 21.503 20.906 1.00 39.27 48 THR G CA 1
ATOM 3391 C C . THR F 1 14 ? 47.300 21.934 22.299 1.00 39.53 48 THR G C 1
ATOM 3392 O O . THR F 1 14 ? 48.041 21.692 23.279 1.00 40.50 48 THR G O 1
ATOM 3396 N N . VAL F 1 15 ? 46.150 22.606 22.375 1.00 38.72 49 VAL G N 1
ATOM 3397 C CA . VAL F 1 15 ? 45.507 22.919 23.631 1.00 37.71 49 VAL G CA 1
ATOM 3398 C C . VAL F 1 15 ? 45.472 21.655 24.483 1.00 38.17 49 VAL G C 1
ATOM 3399 O O . VAL F 1 15 ? 45.657 21.716 25.692 1.00 38.57 49 VAL G O 1
ATOM 3403 N N . GLY F 1 16 ? 45.195 20.526 23.852 1.00 38.31 50 GLY G N 1
ATOM 3404 C CA . GLY F 1 16 ? 45.059 19.294 24.590 1.00 38.82 50 GLY G CA 1
ATOM 3405 C C . GLY F 1 16 ? 46.355 18.962 25.285 1.00 38.74 50 GLY G C 1
ATOM 3406 O O . GLY F 1 16 ? 46.354 18.551 26.437 1.00 39.37 50 GLY G O 1
ATOM 3407 N N . SER F 1 17 ? 47.478 19.136 24.619 1.00 37.98 51 SER G N 1
ATOM 3408 C CA . SER F 1 17 ? 48.627 18.594 25.240 1.00 39.21 51 SER G CA 1
ATOM 3409 C C . SER F 1 17 ? 49.291 19.635 26.156 1.00 37.89 51 SER G C 1
ATOM 3410 O O . SER F 1 17 ? 49.960 19.301 27.147 1.00 38.92 51 SER G O 1
ATOM 3413 N N . VAL F 1 18 ? 48.986 20.894 25.901 1.00 36.25 52 VAL G N 1
ATOM 3414 C CA . VAL F 1 18 ? 49.308 21.935 26.832 1.00 35.00 52 VAL G CA 1
ATOM 3415 C C . VAL F 1 18 ? 48.555 21.770 28.129 1.00 36.33 52 VAL G C 1
ATOM 3416 O O . VAL F 1 18 ? 49.160 21.881 29.208 1.00 39.52 52 VAL G O 1
ATOM 3420 N N . ALA F 1 19 ? 47.270 21.481 28.061 1.00 36.00 53 ALA G N 1
ATOM 3421 C CA . ALA F 1 19 ? 46.487 21.278 29.283 1.00 36.64 53 ALA G CA 1
ATOM 3422 C C . ALA F 1 19 ? 46.919 20.028 30.065 1.00 37.88 53 ALA G C 1
ATOM 3423 O O . ALA F 1 19 ? 47.027 20.022 31.286 1.00 39.01 53 ALA G O 1
ATOM 3425 N N . LYS F 1 20 ? 47.144 18.935 29.374 1.00 39.11 54 LYS G N 1
ATOM 3426 C CA . LYS F 1 20 ? 47.588 17.770 30.084 1.00 40.64 54 LYS G CA 1
ATOM 3427 C C . LYS F 1 20 ? 48.948 18.066 30.707 1.00 40.86 54 LYS G C 1
ATOM 3428 O O . LYS F 1 20 ? 49.204 17.707 31.822 1.00 41.71 54 LYS G O 1
ATOM 3434 N N . SER F 1 21 ? 49.811 18.799 30.034 1.00 40.75 55 SER G N 1
ATOM 3435 C CA . SER F 1 21 ? 51.092 18.924 30.633 1.00 41.71 55 SER G CA 1
ATOM 3436 C C . SER F 1 21 ? 51.015 19.981 31.732 1.00 41.84 55 SER G C 1
ATOM 3437 O O . SER F 1 21 ? 51.723 19.883 32.751 1.00 43.09 55 SER G O 1
ATOM 3440 N N . MET F 1 22 ? 50.080 20.916 31.612 1.00 40.89 56 MET G N 1
ATOM 3441 C CA . MET F 1 22 ? 49.801 21.773 32.776 1.00 42.11 56 MET G CA 1
ATOM 3442 C C . MET F 1 22 ? 49.233 21.031 33.983 1.00 40.81 56 MET G C 1
ATOM 3443 O O . MET F 1 22 ? 49.593 21.330 35.147 1.00 40.15 56 MET G O 1
ATOM 3448 N N . GLY F 1 23 ? 48.421 20.006 33.721 1.00 40.03 57 GLY G N 1
ATOM 3449 C CA . GLY F 1 23 ? 47.969 19.115 34.799 1.00 39.45 57 GLY G CA 1
ATOM 3450 C C . GLY F 1 23 ? 49.136 18.374 35.473 1.00 40.27 57 GLY G C 1
ATOM 3451 O O . GLY F 1 23 ? 49.229 18.335 36.709 1.00 40.91 57 GLY G O 1
ATOM 3452 N N . ASP F 1 24 ? 50.044 17.791 34.678 1.00 39.66 58 ASP G N 1
ATOM 3453 C CA . ASP F 1 24 ? 51.210 17.132 35.242 1.00 40.13 58 ASP G CA 1
ATOM 3454 C C . ASP F 1 24 ? 52.089 18.150 36.036 1.00 39.45 58 ASP G C 1
ATOM 3455 O O . ASP F 1 24 ? 52.706 17.785 37.031 1.00 40.66 58 ASP G O 1
ATOM 3460 N N . TYR F 1 25 ? 52.144 19.416 35.609 1.00 37.07 59 TYR G N 1
ATOM 3461 C CA . TYR F 1 25 ? 52.939 20.381 36.301 1.00 36.08 59 TYR G CA 1
ATOM 3462 C C . TYR F 1 25 ? 52.307 20.623 37.645 1.00 36.81 59 TYR G C 1
ATOM 3463 O O . TYR F 1 25 ? 52.966 20.556 38.657 1.00 38.59 59 TYR G O 1
ATOM 3472 N N . LEU F 1 26 ? 51.016 20.898 37.670 1.00 37.89 60 LEU G N 1
ATOM 3473 C CA . LEU F 1 26 ? 50.311 21.226 38.936 1.00 38.23 60 LEU G CA 1
ATOM 3474 C C . LEU F 1 26 ? 50.365 20.038 39.857 1.00 39.54 60 LEU G C 1
ATOM 3475 O O . LEU F 1 26 ? 50.429 20.160 41.100 1.00 39.66 60 LEU G O 1
ATOM 3480 N N . ASP F 1 27 ? 50.357 18.868 39.253 1.00 40.56 61 ASP G N 1
ATOM 3481 C CA . ASP F 1 27 ? 50.397 17.688 40.090 1.00 43.77 61 ASP G CA 1
ATOM 3482 C C . ASP F 1 27 ? 51.766 17.517 40.802 1.00 43.88 61 ASP G C 1
ATOM 3483 O O . ASP F 1 27 ? 51.841 16.946 41.914 1.00 43.68 61 ASP G O 1
ATOM 3488 N N . SER F 1 28 ? 52.832 18.032 40.160 1.00 43.32 62 SER G N 1
ATOM 3489 C CA . SER F 1 28 ? 54.162 18.014 40.778 1.00 43.41 62 SER G CA 1
ATOM 3490 C C . SER F 1 28 ? 54.425 19.200 41.617 1.00 43.30 62 SER G C 1
ATOM 3491 O O . SER F 1 28 ? 55.472 19.242 42.246 1.00 45.38 62 SER G O 1
ATOM 3494 N N . HIS F 1 29 ? 53.545 20.177 41.607 1.00 41.97 63 HIS G N 1
ATOM 3495 C CA . HIS F 1 29 ? 53.803 21.401 42.349 1.00 42.71 63 HIS G CA 1
ATOM 3496 C C . HIS F 1 29 ? 52.570 21.793 43.151 1.00 44.31 63 HIS G C 1
ATOM 3497 O O . HIS F 1 29 ? 51.894 22.793 42.802 1.00 44.97 63 HIS G O 1
ATOM 3504 N N . PRO F 1 30 ? 52.296 21.060 44.252 1.00 45.34 64 PRO G N 1
ATOM 3505 C CA . PRO F 1 30 ? 51.078 21.121 45.101 1.00 47.01 64 PRO G CA 1
ATOM 3506 C C . PRO F 1 30 ? 50.780 22.494 45.701 1.00 48.86 64 PRO G C 1
ATOM 3507 O O . PRO F 1 30 ? 49.612 22.809 46.008 1.00 50.96 64 PRO G O 1
ATOM 3511 N N . GLU F 1 31 ? 51.786 23.330 45.832 1.00 49.46 65 GLU G N 1
ATOM 3512 C CA . GLU F 1 31 ? 51.540 24.676 46.332 1.00 52.44 65 GLU G CA 1
ATOM 3513 C C . GLU F 1 31 ? 50.961 25.519 45.227 1.00 51.65 65 GLU G C 1
ATOM 3514 O O . GLU F 1 31 ? 50.058 26.333 45.467 1.00 54.65 65 GLU G O 1
ATOM 3520 N N . THR F 1 32 ? 51.459 25.319 44.013 1.00 49.33 66 THR G N 1
ATOM 3521 C CA . THR F 1 32 ? 50.856 25.918 42.830 1.00 47.62 66 THR G CA 1
ATOM 3522 C C . THR F 1 32 ? 49.475 25.285 42.559 1.00 47.11 66 THR G C 1
ATOM 3523 O O . THR F 1 32 ? 48.510 25.972 42.244 1.00 45.37 66 THR G O 1
ATOM 3527 N N . ASN F 1 33 ? 49.365 23.976 42.774 1.00 47.83 67 ASN G N 1
ATOM 3528 C CA . ASN F 1 33 ? 48.058 23.341 42.704 1.00 49.02 67 ASN G CA 1
ATOM 3529 C C . ASN F 1 33 ? 47.049 23.922 43.721 1.00 52.21 67 ASN G C 1
ATOM 3530 O O . ASN F 1 33 ? 45.847 24.137 43.386 1.00 52.34 67 ASN G O 1
ATOM 3535 N N . GLN F 1 34 ? 47.512 24.168 44.953 1.00 54.29 68 GLN G N 1
ATOM 3536 C CA . GLN F 1 34 ? 46.598 24.613 46.024 1.00 57.48 68 GLN G CA 1
ATOM 3537 C C . GLN F 1 34 ? 46.105 26.005 45.648 1.00 58.05 68 GLN G C 1
ATOM 3538 O O . GLN F 1 34 ? 44.905 26.234 45.580 1.00 59.19 68 GLN G O 1
ATOM 3544 N N . VAL F 1 35 ? 47.017 26.911 45.309 1.00 57.89 69 VAL G N 1
ATOM 3545 C CA . VAL F 1 35 ? 46.601 28.247 44.893 1.00 58.43 69 VAL G CA 1
ATOM 3546 C C . VAL F 1 35 ? 45.693 28.234 43.680 1.00 58.29 69 VAL G C 1
ATOM 3547 O O . VAL F 1 35 ? 44.756 29.030 43.593 1.00 60.24 69 VAL G O 1
ATOM 3551 N N . MET F 1 36 ? 45.961 27.363 42.717 1.00 57.21 70 MET G N 1
ATOM 3552 C CA . MET F 1 36 ? 45.115 27.341 41.528 1.00 56.99 70 MET G CA 1
ATOM 3553 C C . MET F 1 36 ? 43.735 26.761 41.804 1.00 57.54 70 MET G C 1
ATOM 3554 O O . MET F 1 36 ? 42.743 27.196 41.239 1.00 57.96 70 MET G O 1
ATOM 3559 N N . THR F 1 37 ? 43.690 25.787 42.689 1.00 58.47 71 THR G N 1
ATOM 3560 C CA . THR F 1 37 ? 42.452 25.158 43.089 1.00 60.29 71 THR G CA 1
ATOM 3561 C C . THR F 1 37 ? 41.573 26.138 43.873 1.00 62.79 71 THR G C 1
ATOM 3562 O O . THR F 1 37 ? 40.398 26.321 43.560 1.00 63.34 71 THR G O 1
ATOM 3566 N N . ALA F 1 38 ? 42.175 26.797 44.854 1.00 64.65 72 ALA G N 1
ATOM 3567 C CA . ALA F 1 38 ? 41.496 27.823 45.631 1.00 67.54 72 ALA G CA 1
ATOM 3568 C C . ALA F 1 38 ? 40.928 28.869 44.676 1.00 68.33 72 ALA G C 1
ATOM 3569 O O . ALA F 1 38 ? 39.735 29.181 44.766 1.00 70.51 72 ALA G O 1
ATOM 3571 N N . VAL F 1 39 ? 41.730 29.346 43.719 1.00 67.51 73 VAL G N 1
ATOM 3572 C CA . VAL F 1 39 ? 41.200 30.282 42.706 1.00 68.27 73 VAL G CA 1
ATOM 3573 C C . VAL F 1 39 ? 39.967 29.743 42.018 1.00 69.34 73 VAL G C 1
ATOM 3574 O O . VAL F 1 39 ? 39.043 30.509 41.788 1.00 71.36 73 VAL G O 1
ATOM 3578 N N . LEU F 1 40 ? 39.929 28.445 41.708 1.00 69.55 74 LEU G N 1
ATOM 3579 C CA . LEU F 1 40 ? 38.686 27.818 41.191 1.00 71.58 74 LEU G CA 1
ATOM 3580 C C . LEU F 1 40 ? 37.572 27.676 42.239 1.00 74.66 74 LEU G C 1
ATOM 3581 O O . LEU F 1 40 ? 36.411 27.929 41.925 1.00 76.52 74 LEU G O 1
ATOM 3586 N N . GLN F 1 41 ? 37.939 27.250 43.446 1.00 76.12 75 GLN G N 1
ATOM 3587 C CA . GLN F 1 41 ? 36.988 26.880 44.498 1.00 79.79 75 GLN G CA 1
ATOM 3588 C C . GLN F 1 41 ? 36.186 28.078 44.949 1.00 82.30 75 GLN G C 1
ATOM 3589 O O . GLN F 1 41 ? 34.989 27.978 45.197 1.00 84.95 75 GLN G O 1
ATOM 3595 N N . GLN F 1 42 ? 36.871 29.213 45.042 1.00 82.35 76 GLN G N 1
ATOM 3596 C CA . GLN F 1 42 ? 36.290 30.483 45.467 1.00 84.43 76 GLN G CA 1
ATOM 3597 C C . GLN F 1 42 ? 35.688 31.189 44.263 1.00 84.07 76 GLN G C 1
ATOM 3598 O O . GLN F 1 42 ? 35.030 32.219 44.397 1.00 86.25 76 GLN G O 1
ATOM 3604 N N . GLN F 1 43 ? 35.907 30.622 43.085 1.00 82.22 77 GLN G N 1
ATOM 3605 C CA . GLN F 1 43 ? 35.334 31.132 41.828 1.00 82.59 77 GLN G CA 1
ATOM 3606 C C . GLN F 1 43 ? 35.927 32.461 41.360 1.00 81.73 77 GLN G C 1
ATOM 3607 O O . GLN F 1 43 ? 35.210 33.399 41.068 1.00 82.57 77 GLN G O 1
ATOM 3613 N N . VAL F 1 44 ? 37.246 32.528 41.258 1.00 80.45 78 VAL G N 1
ATOM 3614 C CA . VAL F 1 44 ? 37.908 33.783 40.909 1.00 80.13 78 VAL G CA 1
ATOM 3615 C C . VAL F 1 44 ? 37.461 34.896 41.854 1.00 82.48 78 VAL G C 1
ATOM 3616 O O . VAL F 1 44 ? 37.099 35.985 41.427 1.00 83.70 78 VAL G O 1
ATOM 3620 N N . GLY F 1 45 ? 37.477 34.600 43.152 1.00 83.71 79 GLY G N 1
ATOM 3621 C CA . GLY F 1 45 ? 37.368 35.648 44.162 1.00 86.03 79 GLY G CA 1
ATOM 3622 C C . GLY F 1 45 ? 38.549 36.615 44.063 1.00 85.10 79 GLY G C 1
ATOM 3623 O O . GLY F 1 45 ? 39.671 36.220 43.673 1.00 82.88 79 GLY G O 1
ATOM 3624 N N . PRO F 1 46 ? 38.316 37.894 44.394 1.00 86.68 80 PRO G N 1
ATOM 3625 C CA . PRO F 1 46 ? 39.460 38.787 44.552 1.00 86.44 80 PRO G CA 1
ATOM 3626 C C . PRO F 1 46 ? 40.559 38.171 45.456 1.00 85.73 80 PRO G C 1
ATOM 3627 O O . PRO F 1 46 ? 41.743 38.146 45.077 1.00 83.63 80 PRO G O 1
ATOM 3631 N N . GLY F 1 47 ? 40.148 37.610 46.598 1.00 87.02 81 GLY G N 1
ATOM 3632 C CA . GLY F 1 47 ? 41.077 37.115 47.642 1.00 87.01 81 GLY G CA 1
ATOM 3633 C C . GLY F 1 47 ? 41.983 35.934 47.305 1.00 84.14 81 GLY G C 1
ATOM 3634 O O . GLY F 1 47 ? 42.861 35.553 48.101 1.00 84.29 81 GLY G O 1
ATOM 3635 N N . SER F 1 48 ? 41.739 35.366 46.131 1.00 81.38 82 SER G N 1
ATOM 3636 C CA . SER F 1 48 ? 42.441 34.238 45.567 1.00 77.98 82 SER G CA 1
ATOM 3637 C C . SER F 1 48 ? 43.322 34.724 44.396 1.00 75.32 82 SER G C 1
ATOM 3638 O O . SER F 1 48 ? 44.420 34.194 44.108 1.00 73.69 82 SER G O 1
ATOM 3641 N N . VAL F 1 49 ? 42.811 35.733 43.703 1.00 74.07 83 VAL G N 1
ATOM 3642 C CA . VAL F 1 49 ? 43.574 36.364 42.660 1.00 71.64 83 VAL G CA 1
ATOM 3643 C C . VAL F 1 49 ? 44.791 37.058 43.229 1.00 71.48 83 VAL G C 1
ATOM 3644 O O . VAL F 1 49 ? 45.844 37.048 42.605 1.00 70.55 83 VAL G O 1
ATOM 3648 N N . ALA F 1 50 ? 44.642 37.627 44.427 1.00 72.27 84 ALA G N 1
ATOM 3649 C CA . ALA F 1 50 ? 45.759 38.200 45.126 1.00 71.79 84 ALA G CA 1
ATOM 3650 C C . ALA F 1 50 ? 46.794 37.128 45.473 1.00 69.69 84 ALA G C 1
ATOM 3651 O O . ALA F 1 50 ? 47.990 37.375 45.355 1.00 68.96 84 ALA G O 1
ATOM 3653 N N . SER F 1 51 ? 46.344 35.946 45.900 1.00 68.57 85 SER G N 1
ATOM 3654 C CA . SER F 1 51 ? 47.294 34.902 46.356 1.00 67.99 85 SER G CA 1
ATOM 3655 C C . SER F 1 51 ? 47.991 34.286 45.185 1.00 65.14 85 SER G C 1
ATOM 3656 O O . SER F 1 51 ? 49.167 34.070 45.215 1.00 64.10 85 SER G O 1
ATOM 3659 N N . LEU F 1 52 ? 47.238 34.055 44.136 1.00 64.85 86 LEU G N 1
ATOM 3660 C CA . LEU F 1 52 ? 47.803 33.733 42.856 1.00 63.76 86 LEU G CA 1
ATOM 3661 C C . LEU F 1 52 ? 48.907 34.724 42.482 1.00 63.93 86 LEU G C 1
ATOM 3662 O O . LEU F 1 52 ? 49.992 34.296 42.118 1.00 62.92 86 LEU G O 1
ATOM 3667 N N . LYS F 1 53 ? 48.658 36.024 42.611 1.00 65.92 87 LYS G N 1
ATOM 3668 C CA . LYS F 1 53 ? 49.714 37.019 42.371 1.00 67.45 87 LYS G CA 1
ATOM 3669 C C . LYS F 1 53 ? 50.956 36.824 43.268 1.00 67.69 87 LYS G C 1
ATOM 3670 O O . LYS F 1 53 ? 52.070 36.735 42.748 1.00 67.13 87 LYS G O 1
ATOM 3676 N N . ALA F 1 54 ? 50.760 36.759 44.589 1.00 68.43 88 ALA G N 1
ATOM 3677 C CA . ALA F 1 54 ? 51.878 36.598 45.527 1.00 69.80 88 ALA G CA 1
ATOM 3678 C C . ALA F 1 54 ? 52.604 35.249 45.340 1.00 68.59 88 ALA G C 1
ATOM 3679 O O . ALA F 1 54 ? 53.782 35.085 45.715 1.00 69.31 88 ALA G O 1
ATOM 3681 N N . HIS F 1 55 ? 51.902 34.283 44.766 1.00 66.57 89 HIS G N 1
ATOM 3682 C CA . HIS F 1 55 ? 52.507 33.023 44.528 1.00 65.32 89 HIS G CA 1
ATOM 3683 C C . HIS F 1 55 ? 53.550 33.099 43.426 1.00 65.56 89 HIS G C 1
ATOM 3684 O O . HIS F 1 55 ? 54.649 32.559 43.560 1.00 65.51 89 HIS G O 1
ATOM 3691 N N . PHE F 1 56 ? 53.181 33.742 42.329 1.00 66.24 90 PHE G N 1
ATOM 3692 C CA . PHE F 1 56 ? 54.093 33.995 41.231 1.00 67.95 90 PHE G CA 1
ATOM 3693 C C . PHE F 1 56 ? 55.258 34.863 41.729 1.00 70.88 90 PHE G C 1
ATOM 3694 O O . PHE F 1 56 ? 56.427 34.463 41.668 1.00 72.02 90 PHE G O 1
ATOM 3702 N N . GLU F 1 57 ? 54.953 36.030 42.280 1.00 73.34 91 GLU G N 1
ATOM 3703 C CA . GLU F 1 57 ? 56.022 36.962 42.631 1.00 76.13 91 GLU G CA 1
ATOM 3704 C C . GLU F 1 57 ? 56.946 36.358 43.680 1.00 75.84 91 GLU G C 1
ATOM 3705 O O . GLU F 1 57 ? 58.017 36.885 43.911 1.00 78.89 91 GLU G O 1
ATOM 3711 N N . ALA F 1 58 ? 56.536 35.265 44.311 1.00 73.16 92 ALA G N 1
ATOM 3712 C CA . ALA F 1 58 ? 57.425 34.517 45.218 1.00 72.70 92 ALA G CA 1
ATOM 3713 C C . ALA F 1 58 ? 58.111 33.302 44.529 1.00 70.61 92 ALA G C 1
ATOM 3714 O O . ALA F 1 58 ? 59.131 32.770 44.987 1.00 71.41 92 ALA G O 1
ATOM 3716 N N . ASN F 1 59 ? 57.531 32.842 43.434 1.00 67.28 93 ASN G N 1
ATOM 3717 C CA . ASN F 1 59 ? 58.109 31.722 42.723 1.00 64.63 93 ASN G CA 1
ATOM 3718 C C . ASN F 1 59 ? 58.137 32.025 41.216 1.00 62.84 93 ASN G C 1
ATOM 3719 O O . ASN F 1 59 ? 57.287 31.534 40.484 1.00 59.86 93 ASN G O 1
ATOM 3724 N N . PRO F 1 60 ? 59.113 32.873 40.774 1.00 63.52 94 PRO G N 1
ATOM 3725 C CA . PRO F 1 60 ? 59.326 33.290 39.387 1.00 62.58 94 PRO G CA 1
ATOM 3726 C C . PRO F 1 60 ? 59.605 32.102 38.489 1.00 60.34 94 PRO G C 1
ATOM 3727 O O . PRO F 1 60 ? 59.274 32.141 37.307 1.00 59.61 94 PRO G O 1
ATOM 3731 N N . LYS F 1 61 ? 60.214 31.066 39.049 1.00 59.72 95 LYS G N 1
ATOM 3732 C CA . LYS F 1 61 ? 60.361 29.787 38.358 1.00 58.60 95 LYS G CA 1
ATOM 3733 C C . LYS F 1 61 ? 58.983 29.278 37.871 1.00 56.03 95 LYS G C 1
ATOM 3734 O O . LYS F 1 61 ? 58.826 28.866 36.694 1.00 54.64 95 LYS G O 1
ATOM 3740 N N . VAL F 1 62 ? 57.969 29.348 38.733 1.00 54.97 96 VAL G N 1
ATOM 3741 C CA . VAL F 1 62 ? 56.652 28.932 38.273 1.00 52.76 96 VAL G CA 1
ATOM 3742 C C . VAL F 1 62 ? 56.134 29.803 37.155 1.00 52.87 96 VAL G C 1
ATOM 3743 O O . VAL F 1 62 ? 55.562 29.272 36.208 1.00 52.99 96 VAL G O 1
ATOM 3747 N N . ALA F 1 63 ? 56.406 31.101 37.193 1.00 54.11 97 ALA G N 1
ATOM 3748 C CA . ALA F 1 63 ? 55.958 31.988 36.106 1.00 54.82 97 ALA G CA 1
ATOM 3749 C C . ALA F 1 63 ? 56.525 31.533 34.772 1.00 54.49 97 ALA G C 1
ATOM 3750 O O . ALA F 1 63 ? 55.766 31.192 33.857 1.00 55.39 97 ALA G O 1
ATOM 3752 N N . SER F 1 64 ? 57.852 31.487 34.668 1.00 54.40 98 SER G N 1
ATOM 3753 C CA . SER F 1 64 ? 58.488 31.057 33.431 1.00 52.59 98 SER G CA 1
ATOM 3754 C C . SER F 1 64 ? 58.232 29.566 33.067 1.00 51.03 98 SER G C 1
ATOM 3755 O O . SER F 1 64 ? 58.246 29.225 31.874 1.00 50.33 98 SER G O 1
ATOM 3758 N N . ASP F 1 65 ? 57.968 28.692 34.064 1.00 50.19 99 ASP G N 1
ATOM 3759 C CA . ASP F 1 65 ? 57.469 27.292 33.791 1.00 48.10 99 ASP G CA 1
ATOM 3760 C C . ASP F 1 65 ? 56.121 27.288 33.085 1.00 45.60 99 ASP G C 1
ATOM 3761 O O . ASP F 1 65 ? 55.945 26.645 32.065 1.00 43.04 99 ASP G O 1
ATOM 3766 N N . LEU F 1 66 ? 55.176 28.033 33.638 1.00 45.91 100 LEU G N 1
ATOM 3767 C CA . LEU F 1 66 ? 53.918 28.239 32.965 1.00 46.17 100 LEU G CA 1
ATOM 3768 C C . LEU F 1 66 ? 54.073 28.841 31.560 1.00 47.15 100 LEU G C 1
ATOM 3769 O O . LEU F 1 66 ? 53.533 28.267 30.610 1.00 46.40 100 LEU G O 1
ATOM 3774 N N . HIS F 1 67 ? 54.869 29.912 31.387 1.00 49.28 101 HIS G N 1
ATOM 3775 C CA . HIS F 1 67 ? 55.194 30.360 30.021 1.00 50.95 101 HIS G CA 1
ATOM 3776 C C . HIS F 1 67 ? 55.704 29.219 29.145 1.00 50.44 101 HIS G C 1
ATOM 3777 O O . HIS F 1 67 ? 55.330 29.133 27.983 1.00 51.13 101 HIS G O 1
ATOM 3784 N N . ALA F 1 68 ? 56.568 28.353 29.674 1.00 49.82 102 ALA G N 1
ATOM 3785 C CA . ALA F 1 68 ? 57.119 27.309 28.833 1.00 49.43 102 ALA G CA 1
ATOM 3786 C C . ALA F 1 68 ? 56.043 26.355 28.383 1.00 48.61 102 ALA G C 1
ATOM 3787 O O . ALA F 1 68 ? 55.977 26.023 27.204 1.00 48.33 102 ALA G O 1
ATOM 3789 N N . LEU F 1 69 ? 55.198 25.911 29.314 1.00 48.82 103 LEU G N 1
ATOM 3790 C CA . LEU F 1 69 ? 54.058 25.029 28.954 1.00 49.18 103 LEU G CA 1
ATOM 3791 C C . LEU F 1 69 ? 53.121 25.656 27.902 1.00 49.90 103 LEU G C 1
ATOM 3792 O O . LEU F 1 69 ? 52.615 24.935 27.064 1.00 49.57 103 LEU G O 1
ATOM 3797 N N . SER F 1 70 ? 52.867 26.971 27.936 1.00 51.41 104 SER G N 1
ATOM 3798 C CA . SER F 1 70 ? 51.919 27.512 26.904 1.00 53.75 104 SER G CA 1
ATOM 3799 C C . SER F 1 70 ? 52.506 27.609 25.522 1.00 55.03 104 SER G C 1
ATOM 3800 O O . SER F 1 70 ? 51.804 27.741 24.542 1.00 56.00 104 SER G O 1
ATOM 3803 N N . GLN F 1 71 ? 53.809 27.503 25.447 1.00 57.41 105 GLN G N 1
ATOM 3804 C CA . GLN F 1 71 ? 54.506 27.822 24.236 1.00 58.83 105 GLN G CA 1
ATOM 3805 C C . GLN F 1 71 ? 54.258 26.913 23.018 1.00 58.83 105 GLN G C 1
ATOM 3806 O O . GLN F 1 71 ? 54.530 27.359 21.906 1.00 59.60 105 GLN G O 1
ATOM 3812 N N . PRO F 1 72 ? 53.794 25.638 23.195 1.00 57.81 106 PRO G N 1
ATOM 3813 C CA . PRO F 1 72 ? 53.381 25.049 21.928 1.00 57.88 106 PRO G CA 1
ATOM 3814 C C . PRO F 1 72 ? 52.130 25.769 21.364 1.00 58.33 106 PRO G C 1
ATOM 3815 O O . PRO F 1 72 ? 51.866 25.754 20.171 1.00 58.61 106 PRO G O 1
ATOM 3819 N N . LEU F 1 73 ? 51.392 26.451 22.204 1.00 59.38 107 LEU G N 1
ATOM 3820 C CA . LEU F 1 73 ? 50.175 27.077 21.748 1.00 61.11 107 LEU G CA 1
ATOM 3821 C C . LEU F 1 73 ? 50.592 28.454 21.294 1.00 63.21 107 LEU G C 1
ATOM 3822 O O . LEU F 1 73 ? 50.757 28.728 20.084 1.00 63.35 107 LEU G O 1
ATOM 3827 N N . THR F 1 74 ? 50.756 29.320 22.303 1.00 64.65 108 THR G N 1
ATOM 3828 C CA . THR F 1 74 ? 51.302 30.682 22.158 1.00 66.47 108 THR G CA 1
ATOM 3829 C C . THR F 1 74 ? 52.746 30.300 21.787 1.00 67.23 108 THR G C 1
ATOM 3830 O O . THR F 1 74 ? 53.657 30.583 22.543 1.00 68.01 108 THR G O 1
ATOM 3834 N N . ASP F 1 75 ? 52.937 29.668 20.637 1.00 67.36 109 ASP G N 1
ATOM 3835 C CA . ASP F 1 75 ? 53.767 29.577 19.443 1.00 68.24 109 ASP G CA 1
ATOM 3836 C C . ASP F 1 75 ? 52.799 29.468 18.294 1.00 67.71 109 ASP G C 1
ATOM 3837 O O . ASP F 1 75 ? 52.662 30.434 17.507 1.00 68.52 109 ASP G O 1
ATOM 3842 N N . LEU F 1 76 ? 52.040 28.349 18.276 1.00 65.68 110 LEU G N 1
ATOM 3843 C CA . LEU F 1 76 ? 51.338 27.820 17.077 1.00 63.66 110 LEU G CA 1
ATOM 3844 C C . LEU F 1 76 ? 50.696 28.895 16.220 1.00 63.07 110 LEU G C 1
ATOM 3845 O O . LEU F 1 76 ? 50.694 28.782 14.984 1.00 62.89 110 LEU G O 1
ATOM 3850 N N . SER F 1 77 ? 50.149 29.917 16.883 1.00 61.44 111 SER G N 1
ATOM 3851 C CA . SER F 1 77 ? 49.754 31.162 16.209 1.00 61.45 111 SER G CA 1
ATOM 3852 C C . SER F 1 77 ? 50.755 31.594 15.130 1.00 61.87 111 SER G C 1
ATOM 3853 O O . SER F 1 77 ? 50.325 32.066 14.050 1.00 59.43 111 SER G O 1
ATOM 3856 N N . THR F 1 78 ? 52.061 31.403 15.449 1.00 62.04 112 THR G N 1
ATOM 3857 C CA . THR F 1 78 ? 53.191 31.905 14.655 1.00 64.19 112 THR G CA 1
ATOM 3858 C C . THR F 1 78 ? 53.439 31.129 13.373 1.00 65.22 112 THR G C 1
ATOM 3859 O O . THR F 1 78 ? 53.710 31.729 12.360 1.00 66.18 112 THR G O 1
ATOM 3863 N N . ARG F 1 79 ? 53.398 29.802 13.437 1.00 65.55 113 ARG G N 1
ATOM 3864 C CA . ARG F 1 79 ? 53.496 28.957 12.244 1.00 67.62 113 ARG G CA 1
ATOM 3865 C C . ARG F 1 79 ? 52.325 29.307 11.315 1.00 67.83 113 ARG G C 1
ATOM 3866 O O . ARG F 1 79 ? 52.396 29.184 10.058 1.00 68.39 113 ARG G O 1
ATOM 3874 N N . CYS F 1 80 ? 51.276 29.821 11.953 1.00 66.84 114 CYS G N 1
ATOM 3875 C CA . CYS F 1 80 ? 49.941 29.854 11.373 1.00 66.55 114 CYS G CA 1
ATOM 3876 C C . CYS F 1 80 ? 49.387 31.169 10.853 1.00 66.21 114 CYS G C 1
ATOM 3877 O O . CYS F 1 80 ? 48.408 31.148 10.093 1.00 65.51 114 CYS G O 1
ATOM 3880 N N . SER F 1 81 ? 49.980 32.293 11.283 1.00 65.96 115 SER G N 1
ATOM 3881 C CA . SER F 1 81 ? 49.363 33.628 11.169 1.00 65.12 115 SER G CA 1
ATOM 3882 C C . SER F 1 81 ? 47.901 33.462 11.584 1.00 64.18 115 SER G C 1
ATOM 3883 O O . SER F 1 81 ? 46.970 33.885 10.861 1.00 63.55 115 SER G O 1
ATOM 3886 N N . LEU F 1 82 ? 47.734 32.767 12.723 1.00 62.75 116 LEU G N 1
ATOM 3887 C CA . LEU F 1 82 ? 46.467 32.516 13.360 1.00 61.54 116 LEU G CA 1
ATOM 3888 C C . LEU F 1 82 ? 46.595 32.769 14.852 1.00 61.70 116 LEU G C 1
ATOM 3889 O O . LEU F 1 82 ? 46.819 31.831 15.629 1.00 60.59 116 LEU G O 1
ATOM 3894 N N . PRO F 1 83 ? 46.408 34.030 15.272 1.00 62.71 117 PRO G N 1
ATOM 3895 C CA . PRO F 1 83 ? 46.427 34.335 16.703 1.00 62.57 117 PRO G CA 1
ATOM 3896 C C . PRO F 1 83 ? 45.281 33.600 17.455 1.00 61.79 117 PRO G C 1
ATOM 3897 O O . PRO F 1 83 ? 44.138 33.588 17.012 1.00 61.00 117 PRO G O 1
ATOM 3901 N N . ILE F 1 84 ? 45.624 32.979 18.574 1.00 61.34 118 ILE G N 1
ATOM 3902 C CA . ILE F 1 84 ? 44.727 32.120 19.278 1.00 62.14 118 ILE G CA 1
ATOM 3903 C C . ILE F 1 84 ? 45.269 31.867 20.684 1.00 62.42 118 ILE G C 1
ATOM 3904 O O . ILE F 1 84 ? 46.488 31.847 20.909 1.00 62.41 118 ILE G O 1
ATOM 3909 N N . SER F 1 85 ? 44.357 31.715 21.640 1.00 62.73 119 SER G N 1
ATOM 3910 C CA . SER F 1 85 ? 44.758 31.338 22.984 1.00 62.58 119 SER G CA 1
ATOM 3911 C C . SER F 1 85 ? 43.820 30.283 23.539 1.00 61.94 119 SER G C 1
ATOM 3912 O O . SER F 1 85 ? 42.744 30.038 22.973 1.00 61.30 119 SER G O 1
ATOM 3915 N N . GLY F 1 86 ? 44.258 29.670 24.641 1.00 61.94 120 GLY G N 1
ATOM 3916 C CA . GLY F 1 86 ? 43.383 28.873 25.528 1.00 62.14 120 GLY G CA 1
ATOM 3917 C C . GLY F 1 86 ? 42.011 29.528 25.638 1.00 62.60 120 GLY G C 1
ATOM 3918 O O . GLY F 1 86 ? 40.992 28.868 25.385 1.00 63.45 120 GLY G O 1
ATOM 3919 N N . LEU F 1 87 ? 41.991 30.827 25.956 1.00 62.40 121 LEU G N 1
ATOM 3920 C CA . LEU F 1 87 ? 40.740 31.593 26.079 1.00 63.35 121 LEU G CA 1
ATOM 3921 C C . LEU F 1 87 ? 39.896 31.589 24.807 1.00 63.99 121 LEU G C 1
ATOM 3922 O O . LEU F 1 87 ? 38.678 31.555 24.877 1.00 65.06 121 LEU G O 1
ATOM 3927 N N . GLN F 1 88 ? 40.535 31.618 23.645 1.00 64.02 122 GLN G N 1
ATOM 3928 C CA . GLN F 1 88 ? 39.796 31.683 22.378 1.00 64.88 122 GLN G CA 1
ATOM 3929 C C . GLN F 1 88 ? 39.192 30.317 22.162 1.00 64.68 122 GLN G C 1
ATOM 3930 O O . GLN F 1 88 ? 38.057 30.187 21.680 1.00 64.79 122 GLN G O 1
ATOM 3936 N N . ALA F 1 89 ? 39.992 29.303 22.497 1.00 64.07 123 ALA G N 1
ATOM 3937 C CA . ALA F 1 89 ? 39.597 27.900 22.431 1.00 64.28 123 ALA G CA 1
ATOM 3938 C C . ALA F 1 89 ? 38.398 27.687 23.343 1.00 65.44 123 ALA G C 1
ATOM 3939 O O . ALA F 1 89 ? 37.350 27.215 22.892 1.00 66.12 123 ALA G O 1
ATOM 3941 N N . ILE F 1 90 ? 38.539 28.081 24.610 1.00 65.46 124 ILE G N 1
ATOM 3942 C CA . ILE F 1 90 ? 37.386 28.091 25.528 1.00 66.81 124 ILE G CA 1
ATOM 3943 C C . ILE F 1 90 ? 36.256 29.004 25.029 1.00 66.50 124 ILE G C 1
ATOM 3944 O O . ILE F 1 90 ? 35.080 28.663 25.144 1.00 67.18 124 ILE G O 1
ATOM 3949 N N . GLY F 1 91 ? 36.634 30.144 24.455 1.00 65.48 125 GLY G N 1
ATOM 3950 C CA . GLY F 1 91 ? 35.694 31.027 23.758 1.00 66.30 125 GLY G CA 1
ATOM 3951 C C . GLY F 1 91 ? 34.843 30.280 22.739 1.00 66.93 125 GLY G C 1
ATOM 3952 O O . GLY F 1 91 ? 33.623 30.450 22.701 1.00 67.82 125 GLY G O 1
ATOM 3953 N N . LEU F 1 92 ? 35.485 29.433 21.924 1.00 66.04 126 LEU G N 1
ATOM 3954 C CA . LEU F 1 92 ? 34.785 28.646 20.902 1.00 66.65 126 LEU G CA 1
ATOM 3955 C C . LEU F 1 92 ? 33.855 27.562 21.462 1.00 68.49 126 LEU G C 1
ATOM 3956 O O . LEU F 1 92 ? 32.777 27.333 20.915 1.00 68.21 126 LEU G O 1
ATOM 3961 N N . MET F 1 93 ? 34.284 26.879 22.524 1.00 69.70 127 MET G N 1
ATOM 3962 C CA . MET F 1 93 ? 33.438 25.822 23.079 1.00 73.29 127 MET G CA 1
ATOM 3963 C C . MET F 1 93 ? 32.167 26.485 23.645 1.00 75.41 127 MET G C 1
ATOM 3964 O O . MET F 1 93 ? 31.039 26.106 23.279 1.00 77.06 127 MET G O 1
ATOM 3969 N N . GLN F 1 94 ? 32.372 27.541 24.439 1.00 75.49 128 GLN G N 1
ATOM 3970 C CA . GLN F 1 94 ? 31.310 28.504 24.825 1.00 77.62 128 GLN G CA 1
ATOM 3971 C C . GLN F 1 94 ? 30.367 28.845 23.675 1.00 77.84 128 GLN G C 1
ATOM 3972 O O . GLN F 1 94 ? 29.152 28.870 23.870 1.00 80.57 128 GLN G O 1
ATOM 3978 N N . ALA F 1 95 ? 30.918 29.094 22.484 1.00 74.92 129 ALA G N 1
ATOM 3979 C CA . ALA F 1 95 ? 30.110 29.453 21.293 1.00 74.71 129 ALA G CA 1
ATOM 3980 C C . ALA F 1 95 ? 29.323 28.286 20.665 1.00 74.61 129 ALA G C 1
ATOM 3981 O O . ALA F 1 95 ? 28.194 28.478 20.189 1.00 76.85 129 ALA G O 1
ATOM 3983 N N . VAL F 1 96 ? 29.944 27.101 20.646 1.00 70.96 130 VAL G N 1
ATOM 3984 C CA . VAL F 1 96 ? 29.340 25.853 20.205 1.00 69.42 130 VAL G CA 1
ATOM 3985 C C . VAL F 1 96 ? 28.026 25.624 20.985 1.00 69.71 130 VAL G C 1
ATOM 3986 O O . VAL F 1 96 ? 26.937 25.350 20.365 1.00 71.66 130 VAL G O 1
ATOM 3990 N N . GLN F 1 97 ? 28.114 25.774 22.318 1.00 64.68 131 GLN G N 1
ATOM 3991 C CA . GLN F 1 97 ? 26.950 25.539 23.183 1.00 63.70 131 GLN G CA 1
ATOM 3992 C C . GLN F 1 97 ? 25.847 26.522 22.832 1.00 62.49 131 GLN G C 1
ATOM 3993 O O . GLN F 1 97 ? 24.697 26.110 22.635 1.00 66.14 131 GLN G O 1
ATOM 3999 N N . GLY F 1 98 ? 26.198 27.796 22.643 1.00 57.99 132 GLY G N 1
ATOM 4000 C CA . GLY F 1 98 ? 25.217 28.820 22.204 1.00 56.54 132 GLY G CA 1
ATOM 4001 C C . GLY F 1 98 ? 24.518 28.509 20.886 1.00 57.21 132 GLY G C 1
ATOM 4002 O O . GLY F 1 98 ? 23.328 28.930 20.625 1.00 59.61 132 GLY G O 1
ATOM 4003 N N . ALA F 1 99 ? 25.231 27.783 20.007 1.00 54.85 133 ALA G N 1
ATOM 4004 C CA . ALA F 1 99 ? 24.582 27.318 18.742 1.00 55.09 133 ALA G CA 1
ATOM 4005 C C . ALA F 1 99 ? 23.612 26.159 19.043 1.00 58.20 133 ALA G C 1
ATOM 4006 O O . ALA F 1 99 ? 22.483 26.051 18.480 1.00 60.72 133 ALA G O 1
ATOM 4008 N N . ARG F 1 100 ? 24.043 25.314 19.990 1.00 58.53 134 ARG G N 1
ATOM 4009 C CA . ARG F 1 100 ? 23.221 24.214 20.473 1.00 60.91 134 ARG G CA 1
ATOM 4010 C C . ARG F 1 100 ? 21.920 24.806 20.979 1.00 64.43 134 ARG G C 1
ATOM 4011 O O . ARG F 1 100 ? 20.839 24.327 20.606 1.00 68.55 134 ARG G O 1
ATOM 4013 N N . ARG F 1 101 ? 22.011 25.860 21.799 1.00 64.14 135 ARG G N 1
ATOM 4014 C CA . ARG F 1 101 ? 20.782 26.477 22.395 1.00 67.81 135 ARG G CA 1
ATOM 4015 C C . ARG F 1 101 ? 19.989 27.270 21.390 1.00 68.39 135 ARG G C 1
ATOM 4016 O O . ARG F 1 101 ? 19.220 26.689 20.635 1.00 72.17 135 ARG G O 1
ATOM 4018 N N . CYS G 1 6 ? 26.436 49.007 19.928 1.00 74.57 40 CYS F N 1
ATOM 4019 C CA . CYS G 1 6 ? 27.135 47.837 20.534 1.00 73.49 40 CYS F CA 1
ATOM 4020 C C . CYS G 1 6 ? 28.638 48.077 20.547 1.00 70.20 40 CYS F C 1
ATOM 4021 O O . CYS G 1 6 ? 29.450 47.167 20.769 1.00 69.61 40 CYS F O 1
ATOM 4024 N N . ALA G 1 7 ? 28.981 49.331 20.284 1.00 66.17 41 ALA F N 1
ATOM 4025 C CA . ALA G 1 7 ? 30.346 49.740 20.183 1.00 62.81 41 ALA F CA 1
ATOM 4026 C C . ALA G 1 7 ? 30.839 49.966 21.592 1.00 58.96 41 ALA F C 1
ATOM 4027 O O . ALA G 1 7 ? 30.062 50.338 22.503 1.00 57.73 41 ALA F O 1
ATOM 4029 N N . ALA G 1 8 ? 32.133 49.746 21.779 1.00 55.65 42 ALA F N 1
ATOM 4030 C CA . ALA G 1 8 ? 32.731 49.952 23.077 1.00 52.28 42 ALA F CA 1
ATOM 4031 C C . ALA G 1 8 ? 32.243 51.229 23.785 1.00 49.35 42 ALA F C 1
ATOM 4032 O O . ALA G 1 8 ? 31.989 51.216 24.985 1.00 48.41 42 ALA F O 1
ATOM 4034 N N . SER G 1 9 ? 32.092 52.311 23.033 1.00 47.66 43 SER F N 1
ATOM 4035 C CA . SER G 1 9 ? 31.617 53.574 23.565 1.00 44.71 43 SER F CA 1
ATOM 4036 C C . SER G 1 9 ? 30.291 53.422 24.205 1.00 43.63 43 SER F C 1
ATOM 4037 O O . SER G 1 9 ? 30.039 54.032 25.209 1.00 43.63 43 SER F O 1
ATOM 4040 N N . GLU G 1 10 ? 29.407 52.638 23.619 1.00 43.40 44 GLU F N 1
ATOM 4041 C CA . GLU G 1 10 ? 28.085 52.575 24.154 1.00 42.65 44 GLU F CA 1
ATOM 4042 C C . GLU G 1 10 ? 27.988 51.582 25.374 1.00 41.56 44 GLU F C 1
ATOM 4043 O O . GLU G 1 10 ? 27.173 51.838 26.321 1.00 41.04 44 GLU F O 1
ATOM 4049 N N . VAL G 1 11 ? 28.814 50.520 25.395 1.00 39.45 45 VAL F N 1
ATOM 4050 C CA . VAL G 1 11 ? 28.821 49.677 26.540 1.00 38.05 45 VAL F CA 1
ATOM 4051 C C . VAL G 1 11 ? 29.365 50.441 27.665 1.00 37.51 45 VAL F C 1
ATOM 4052 O O . VAL G 1 11 ? 28.790 50.440 28.747 1.00 38.77 45 VAL F O 1
ATOM 4056 N N . ALA G 1 12 ? 30.390 51.232 27.412 1.00 37.91 46 ALA F N 1
ATOM 4057 C CA . ALA G 1 12 ? 30.976 52.014 28.485 1.00 37.84 46 ALA F CA 1
ATOM 4058 C C . ALA G 1 12 ? 29.972 53.038 29.072 1.00 38.30 46 ALA F C 1
ATOM 4059 O O . ALA G 1 12 ? 29.980 53.323 30.293 1.00 39.49 46 ALA F O 1
ATOM 4061 N N . ARG G 1 13 ? 29.149 53.625 28.218 1.00 38.54 47 ARG F N 1
ATOM 4062 C CA . ARG G 1 13 ? 28.215 54.617 28.663 1.00 39.67 47 ARG F CA 1
ATOM 4063 C C . ARG G 1 13 ? 27.119 53.997 29.492 1.00 40.48 47 ARG F C 1
ATOM 4064 O O . ARG G 1 13 ? 26.822 54.536 30.572 1.00 39.18 47 ARG F O 1
ATOM 4072 N N . THR G 1 14 ? 26.535 52.872 28.996 1.00 40.96 48 THR F N 1
ATOM 4073 C CA . THR G 1 14 ? 25.554 52.134 29.752 1.00 41.46 48 THR F CA 1
ATOM 4074 C C . THR G 1 14 ? 26.047 51.721 31.122 1.00 41.35 48 THR F C 1
ATOM 4075 O O . THR G 1 14 ? 25.400 52.072 32.150 1.00 43.90 48 THR F O 1
ATOM 4079 N N . VAL G 1 15 ? 27.183 51.028 31.160 1.00 40.55 49 VAL F N 1
ATOM 4080 C CA . VAL G 1 15 ? 27.772 50.597 32.417 1.00 39.33 49 VAL F CA 1
ATOM 4081 C C . VAL G 1 15 ? 27.858 51.832 33.302 1.00 38.99 49 VAL F C 1
ATOM 4082 O O . VAL G 1 15 ? 27.512 51.773 34.478 1.00 39.63 49 VAL F O 1
ATOM 4086 N N . GLY G 1 16 ? 28.307 52.949 32.735 1.00 39.02 50 GLY F N 1
ATOM 4087 C CA . GLY G 1 16 ? 28.531 54.166 33.510 1.00 38.65 50 GLY F CA 1
ATOM 4088 C C . GLY G 1 16 ? 27.258 54.748 34.129 1.00 38.89 50 GLY F C 1
ATOM 4089 O O . GLY G 1 16 ? 27.281 55.182 35.305 1.00 41.10 50 GLY F O 1
ATOM 4090 N N . SER G 1 17 ? 26.150 54.776 33.395 1.00 36.85 51 SER F N 1
ATOM 4091 C CA . SER G 1 17 ? 24.939 55.307 33.979 1.00 36.89 51 SER F CA 1
ATOM 4092 C C . SER G 1 17 ? 24.367 54.265 34.976 1.00 35.07 51 SER F C 1
ATOM 4093 O O . SER G 1 17 ? 23.947 54.616 36.066 1.00 34.48 51 SER F O 1
ATOM 4096 N N . VAL G 1 18 ? 24.361 52.982 34.625 1.00 34.32 52 VAL F N 1
ATOM 4097 C CA . VAL G 1 18 ? 23.993 52.000 35.659 1.00 34.32 52 VAL F CA 1
ATOM 4098 C C . VAL G 1 18 ? 24.851 52.106 36.969 1.00 33.90 52 VAL F C 1
ATOM 4099 O O . VAL G 1 18 ? 24.307 52.317 38.050 1.00 36.12 52 VAL F O 1
ATOM 4103 N N . ALA G 1 19 ? 26.159 52.015 36.886 1.00 32.98 53 ALA F N 1
ATOM 4104 C CA . ALA G 1 19 ? 26.983 52.120 38.112 1.00 33.97 53 ALA F CA 1
ATOM 4105 C C . ALA G 1 19 ? 26.682 53.412 38.873 1.00 34.72 53 ALA F C 1
ATOM 4106 O O . ALA G 1 19 ? 26.607 53.395 40.099 1.00 35.72 53 ALA F O 1
ATOM 4108 N N . LYS G 1 20 ? 26.474 54.518 38.154 1.00 35.54 54 LYS F N 1
ATOM 4109 C CA . LYS G 1 20 ? 26.208 55.791 38.853 1.00 36.34 54 LYS F CA 1
ATOM 4110 C C . LYS G 1 20 ? 24.868 55.733 39.585 1.00 35.69 54 LYS F C 1
ATOM 4111 O O . LYS G 1 20 ? 24.715 56.206 40.759 1.00 35.52 54 LYS F O 1
ATOM 4117 N N . SER G 1 21 ? 23.881 55.160 38.901 1.00 34.66 55 SER F N 1
ATOM 4118 C CA . SER G 1 21 ? 22.575 55.110 39.524 1.00 35.40 55 SER F CA 1
ATOM 4119 C C . SER G 1 21 ? 22.617 54.165 40.715 1.00 34.24 55 SER F C 1
ATOM 4120 O O . SER G 1 21 ? 22.194 54.542 41.785 1.00 34.19 55 SER F O 1
ATOM 4123 N N . MET G 1 22 ? 23.261 52.993 40.581 1.00 34.89 56 MET F N 1
ATOM 4124 C CA . MET G 1 22 ? 23.429 52.075 41.735 1.00 35.30 56 MET F CA 1
ATOM 4125 C C . MET G 1 22 ? 24.142 52.844 42.859 1.00 34.95 56 MET F C 1
ATOM 4126 O O . MET G 1 22 ? 23.680 52.896 44.006 1.00 34.30 56 MET F O 1
ATOM 4131 N N . GLY G 1 23 ? 25.217 53.553 42.508 1.00 35.34 57 GLY F N 1
ATOM 4132 C CA . GLY G 1 23 ? 25.974 54.413 43.486 1.00 35.21 57 GLY F CA 1
ATOM 4133 C C . GLY G 1 23 ? 25.132 55.412 44.272 1.00 35.75 57 GLY F C 1
ATOM 4134 O O . GLY G 1 23 ? 25.151 55.425 45.489 1.00 36.50 57 GLY F O 1
ATOM 4135 N N . ASP G 1 24 ? 24.386 56.257 43.572 1.00 36.48 58 ASP F N 1
ATOM 4136 C CA . ASP G 1 24 ? 23.410 57.133 44.207 1.00 37.24 58 ASP F CA 1
ATOM 4137 C C . ASP G 1 24 ? 22.500 56.377 45.141 1.00 36.22 58 ASP F C 1
ATOM 4138 O O . ASP G 1 24 ? 22.383 56.719 46.319 1.00 37.58 58 ASP F O 1
ATOM 4143 N N . TYR G 1 25 ? 21.892 55.307 44.642 1.00 35.46 59 TYR F N 1
ATOM 4144 C CA . TYR G 1 25 ? 20.929 54.559 45.446 1.00 35.55 59 TYR F CA 1
ATOM 4145 C C . TYR G 1 25 ? 21.517 54.000 46.782 1.00 35.84 59 TYR F C 1
ATOM 4146 O O . TYR G 1 25 ? 20.908 54.104 47.901 1.00 36.38 59 TYR F O 1
ATOM 4155 N N . LEU G 1 26 ? 22.708 53.436 46.679 1.00 35.17 60 LEU F N 1
ATOM 4156 C CA . LEU G 1 26 ? 23.361 52.949 47.857 1.00 35.53 60 LEU F CA 1
ATOM 4157 C C . LEU G 1 26 ? 23.719 54.104 48.797 1.00 37.85 60 LEU F C 1
ATOM 4158 O O . LEU G 1 26 ? 23.498 54.016 50.027 1.00 38.53 60 LEU F O 1
ATOM 4163 N N . ASP G 1 27 ? 24.202 55.216 48.235 1.00 38.94 61 ASP F N 1
ATOM 4164 C CA . ASP G 1 27 ? 24.472 56.390 49.059 1.00 40.40 61 ASP F CA 1
ATOM 4165 C C . ASP G 1 27 ? 23.220 56.802 49.833 1.00 41.11 61 ASP F C 1
ATOM 4166 O O . ASP G 1 27 ? 23.296 57.233 51.013 1.00 41.81 61 ASP F O 1
ATOM 4171 N N . SER G 1 28 ? 22.062 56.714 49.183 1.00 40.59 62 SER F N 1
ATOM 4172 C CA . SER G 1 28 ? 20.840 57.135 49.902 1.00 41.47 62 SER F CA 1
ATOM 4173 C C . SER G 1 28 ? 20.353 56.069 50.898 1.00 39.90 62 SER F C 1
ATOM 4174 O O . SER G 1 28 ? 19.522 56.386 51.722 1.00 41.31 62 SER F O 1
ATOM 4177 N N . HIS G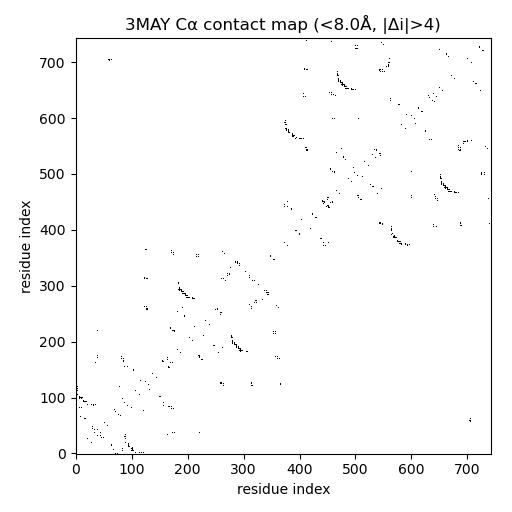 1 29 ? 20.873 54.826 50.806 1.00 37.67 63 HIS F N 1
ATOM 4178 C CA . HIS G 1 29 ? 20.412 53.681 51.610 1.00 35.90 63 HIS F CA 1
ATOM 4179 C C . HIS G 1 29 ? 21.592 53.060 52.412 1.00 36.78 63 HIS F C 1
ATOM 4180 O O . HIS G 1 29 ? 22.098 51.954 52.059 1.00 36.55 63 HIS F O 1
ATOM 4187 N N . PRO G 1 30 ? 22.017 53.747 53.501 1.00 37.38 64 PRO F N 1
ATOM 4188 C CA . PRO G 1 30 ? 23.154 53.362 54.358 1.00 37.25 64 PRO F CA 1
ATOM 4189 C C . PRO G 1 30 ? 23.133 51.960 54.882 1.00 37.24 64 PRO F C 1
ATOM 4190 O O . PRO G 1 30 ? 24.190 51.392 55.045 1.00 38.15 64 PRO F O 1
ATOM 4194 N N . GLU G 1 31 ? 21.969 51.370 55.121 1.00 37.64 65 GLU F N 1
ATOM 4195 C CA . GLU G 1 31 ? 21.975 49.965 55.547 1.00 38.66 65 GLU F CA 1
ATOM 4196 C C . GLU G 1 31 ? 22.493 49.078 54.443 1.00 37.56 65 GLU F C 1
ATOM 4197 O O . GLU G 1 31 ? 23.516 48.369 54.590 1.00 39.56 65 GLU F O 1
ATOM 4203 N N . THR G 1 32 ? 21.808 49.122 53.323 1.00 36.19 66 THR F N 1
ATOM 4204 C CA . THR G 1 32 ? 22.271 48.421 52.108 1.00 35.79 66 THR F CA 1
ATOM 4205 C C . THR G 1 32 ? 23.722 48.820 51.759 1.00 35.31 66 THR F C 1
ATOM 4206 O O . THR G 1 32 ? 24.611 47.991 51.548 1.00 36.40 66 THR F O 1
ATOM 4210 N N . ASN G 1 33 ? 23.996 50.099 51.753 1.00 35.08 67 ASN F N 1
ATOM 4211 C CA . ASN G 1 33 ? 25.371 50.539 51.461 1.00 35.54 67 ASN F CA 1
ATOM 4212 C C . ASN G 1 33 ? 26.377 49.811 52.395 1.00 36.20 67 ASN F C 1
ATOM 4213 O O . ASN G 1 33 ? 27.457 49.440 51.979 1.00 35.84 67 ASN F O 1
ATOM 4218 N N . GLN G 1 34 ? 25.988 49.616 53.655 1.00 38.39 68 GLN F N 1
ATOM 4219 C CA . GLN G 1 34 ? 26.861 48.983 54.686 1.00 39.84 68 GLN F CA 1
ATOM 4220 C C . GLN G 1 34 ? 27.067 47.477 54.386 1.00 39.79 68 GLN F C 1
ATOM 4221 O O . GLN G 1 34 ? 28.175 46.972 54.430 1.00 40.23 68 GLN F O 1
ATOM 4227 N N . VAL G 1 35 ? 25.987 46.788 54.017 1.00 39.34 69 VAL F N 1
ATOM 4228 C CA . VAL G 1 35 ? 26.068 45.373 53.643 1.00 38.46 69 VAL F CA 1
ATOM 4229 C C . VAL G 1 35 ? 26.896 45.190 52.357 1.00 39.80 69 VAL F C 1
ATOM 4230 O O . VAL G 1 35 ? 27.680 44.235 52.252 1.00 42.76 69 VAL F O 1
ATOM 4234 N N . MET G 1 36 ? 26.702 46.035 51.343 1.00 38.98 70 MET F N 1
ATOM 4235 C CA . MET G 1 36 ? 27.514 45.917 50.119 1.00 38.87 70 MET F CA 1
ATOM 4236 C C . MET G 1 36 ? 28.950 46.290 50.494 1.00 38.08 70 MET F C 1
ATOM 4237 O O . MET G 1 36 ? 29.891 45.718 49.982 1.00 39.33 70 MET F O 1
ATOM 4242 N N . THR G 1 37 ? 29.119 47.274 51.369 1.00 36.37 71 THR F N 1
ATOM 4243 C CA . THR G 1 37 ? 30.456 47.659 51.739 1.00 37.02 71 THR F CA 1
ATOM 4244 C C . THR G 1 37 ? 31.249 46.513 52.398 1.00 38.59 71 THR F C 1
ATOM 4245 O O . THR G 1 37 ? 32.373 46.272 52.000 1.00 39.10 71 THR F O 1
ATOM 4249 N N . ALA G 1 38 ? 30.642 45.814 53.361 1.00 39.67 72 ALA F N 1
ATOM 4250 C CA . ALA G 1 38 ? 31.240 44.659 54.032 1.00 42.97 72 ALA F CA 1
ATOM 4251 C C . ALA G 1 38 ? 31.541 43.564 53.026 1.00 44.87 72 ALA F C 1
ATOM 4252 O O . ALA G 1 38 ? 32.603 42.928 53.128 1.00 48.36 72 ALA F O 1
ATOM 4254 N N . VAL G 1 39 ? 30.695 43.381 52.012 1.00 43.74 73 VAL F N 1
ATOM 4255 C CA . VAL G 1 39 ? 31.067 42.445 50.930 1.00 45.68 73 VAL F CA 1
ATOM 4256 C C . VAL G 1 39 ? 32.364 42.810 50.182 1.00 46.63 73 VAL F C 1
ATOM 4257 O O . VAL G 1 39 ? 33.171 41.952 49.837 1.00 49.35 73 VAL F O 1
ATOM 4261 N N . LEU G 1 40 ? 32.567 44.088 49.917 1.00 46.12 74 LEU F N 1
ATOM 4262 C CA . LEU G 1 40 ? 33.755 44.531 49.201 1.00 46.86 74 LEU F CA 1
ATOM 4263 C C . LEU G 1 40 ? 35.009 44.497 50.057 1.00 48.50 74 LEU F C 1
ATOM 4264 O O . LEU G 1 40 ? 36.121 44.454 49.546 1.00 50.27 74 LEU F O 1
ATOM 4269 N N . GLN G 1 41 ? 34.843 44.540 51.364 1.00 48.99 75 GLN F N 1
ATOM 4270 C CA . GLN G 1 41 ? 35.998 44.483 52.247 1.00 50.73 75 GLN F CA 1
ATOM 4271 C C . GLN G 1 41 ? 36.396 43.021 52.439 1.00 52.90 75 GLN F C 1
ATOM 4272 O O . GLN G 1 41 ? 37.556 42.686 52.660 1.00 54.33 75 GLN F O 1
ATOM 4278 N N . GLN G 1 42 ? 35.424 42.134 52.365 1.00 53.12 76 GLN F N 1
ATOM 4279 C CA . GLN G 1 42 ? 35.745 40.739 52.628 1.00 55.55 76 GLN F CA 1
ATOM 4280 C C . GLN G 1 42 ? 35.849 40.020 51.328 1.00 56.48 76 GLN F C 1
ATOM 4281 O O . GLN G 1 42 ? 35.606 38.841 51.281 1.00 58.24 76 GLN F O 1
ATOM 4287 N N . GLN G 1 43 ? 36.182 40.760 50.269 1.00 56.57 77 GLN F N 1
ATOM 4288 C CA . GLN G 1 43 ? 36.549 40.178 48.984 1.00 59.47 77 GLN F CA 1
ATOM 4289 C C . GLN G 1 43 ? 35.463 39.246 48.432 1.00 60.12 77 GLN F C 1
ATOM 4290 O O . GLN G 1 43 ? 35.759 38.223 47.828 1.00 62.28 77 GLN F O 1
ATOM 4296 N N . VAL G 1 44 ? 34.199 39.581 48.655 1.00 59.75 78 VAL F N 1
ATOM 4297 C CA . VAL G 1 44 ? 33.095 38.692 48.243 1.00 60.12 78 VAL F CA 1
ATOM 4298 C C . VAL G 1 44 ? 33.265 37.256 48.771 1.00 64.06 78 VAL F C 1
ATOM 4299 O O . VAL G 1 44 ? 32.803 36.286 48.159 1.00 65.47 78 VAL F O 1
ATOM 4303 N N . GLY G 1 45 ? 33.919 37.125 49.922 1.00 66.29 79 GLY F N 1
ATOM 4304 C CA . GLY G 1 45 ? 34.029 35.846 50.587 1.00 70.57 79 GLY F CA 1
ATOM 4305 C C . GLY G 1 45 ? 32.706 35.378 51.156 1.00 71.00 79 GLY F C 1
ATOM 4306 O O . GLY G 1 45 ? 31.757 36.147 51.228 1.00 70.06 79 GLY F O 1
ATOM 4307 N N . PRO G 1 46 ? 32.650 34.119 51.596 1.00 74.06 80 PRO F N 1
ATOM 4308 C CA . PRO G 1 46 ? 31.476 33.370 52.044 1.00 74.75 80 PRO F CA 1
ATOM 4309 C C . PRO G 1 46 ? 30.566 34.063 53.078 1.00 73.27 80 PRO F C 1
ATOM 4310 O O . PRO G 1 46 ? 29.335 34.007 52.948 1.00 72.56 80 PRO F O 1
ATOM 4314 N N . GLY G 1 47 ? 31.149 34.702 54.093 1.00 73.22 81 GLY F N 1
ATOM 4315 C CA . GLY G 1 47 ? 30.357 35.224 55.212 1.00 71.97 81 GLY F CA 1
ATOM 4316 C C . GLY G 1 47 ? 29.555 36.461 54.805 1.00 68.84 81 GLY F C 1
ATOM 4317 O O . GLY G 1 47 ? 28.428 36.699 55.293 1.00 67.75 81 GLY F O 1
ATOM 4318 N N . SER G 1 48 ? 30.142 37.237 53.896 1.00 66.83 82 SER F N 1
ATOM 4319 C CA . SER G 1 48 ? 29.576 38.513 53.494 1.00 63.92 82 SER F CA 1
ATOM 4320 C C . SER G 1 48 ? 28.489 38.301 52.428 1.00 62.41 82 SER F C 1
ATOM 4321 O O . SER G 1 48 ? 27.538 39.096 52.347 1.00 60.19 82 SER F O 1
ATOM 4324 N N . VAL G 1 49 ? 28.620 37.234 51.624 1.00 63.07 83 VAL F N 1
ATOM 4325 C CA . VAL G 1 49 ? 27.556 36.922 50.670 1.00 60.98 83 VAL F CA 1
ATOM 4326 C C . VAL G 1 49 ? 26.243 36.592 51.383 1.00 59.81 83 VAL F C 1
ATOM 4327 O O . VAL G 1 49 ? 25.192 37.089 50.982 1.00 57.80 83 VAL F O 1
ATOM 4331 N N . ALA G 1 50 ? 26.296 35.814 52.465 1.00 60.32 84 ALA F N 1
ATOM 4332 C CA . ALA G 1 50 ? 25.037 35.363 53.114 1.00 59.66 84 ALA F CA 1
ATOM 4333 C C . ALA G 1 50 ? 24.325 36.510 53.814 1.00 56.67 84 ALA F C 1
ATOM 4334 O O . ALA G 1 50 ? 23.102 36.532 53.948 1.00 54.06 84 ALA F O 1
ATOM 4336 N N . SER G 1 51 ? 25.116 37.443 54.312 1.00 56.72 85 SER F N 1
ATOM 4337 C CA . SER G 1 51 ? 24.574 38.605 54.963 1.00 55.81 85 SER F CA 1
ATOM 4338 C C . SER G 1 51 ? 23.789 39.359 53.879 1.00 53.73 85 SER F C 1
ATOM 4339 O O . SER G 1 51 ? 22.691 39.891 54.103 1.00 52.44 85 SER F O 1
ATOM 4342 N N . LEU G 1 52 ? 24.338 39.335 52.668 1.00 53.57 86 LEU F N 1
ATOM 4343 C CA . LEU G 1 52 ? 23.701 40.001 51.542 1.00 52.04 86 LEU F CA 1
ATOM 4344 C C . LEU G 1 52 ? 22.401 39.315 51.186 1.00 51.52 86 LEU F C 1
ATOM 4345 O O . LEU G 1 52 ? 21.375 39.971 50.997 1.00 50.87 86 LEU F O 1
ATOM 4350 N N . LYS G 1 53 ? 22.451 38.000 51.034 1.00 51.66 87 LYS F N 1
ATOM 4351 C CA . LYS G 1 53 ? 21.257 37.270 50.644 1.00 51.64 87 LYS F CA 1
ATOM 4352 C C . LYS G 1 53 ? 20.172 37.664 51.633 1.00 50.17 87 LYS F C 1
ATOM 4353 O O . LYS G 1 53 ? 19.123 38.127 51.211 1.00 50.46 87 LYS F O 1
ATOM 4359 N N . ALA G 1 54 ? 20.435 37.556 52.937 1.00 48.53 88 ALA F N 1
ATOM 4360 C CA . ALA G 1 54 ? 19.422 37.857 53.948 1.00 47.60 88 ALA F CA 1
ATOM 4361 C C . ALA G 1 54 ? 18.987 39.354 53.883 1.00 45.53 88 ALA F C 1
ATOM 4362 O O . ALA G 1 54 ? 17.887 39.722 54.230 1.00 45.27 88 ALA F O 1
ATOM 4364 N N . HIS G 1 55 ? 19.871 40.236 53.471 1.00 44.18 89 HIS F N 1
ATOM 4365 C CA . HIS G 1 55 ? 19.472 41.565 53.438 1.00 42.95 89 HIS F CA 1
ATOM 4366 C C . HIS G 1 55 ? 18.419 41.764 52.381 1.00 43.93 89 HIS F C 1
ATOM 4367 O O . HIS G 1 55 ? 17.521 42.557 52.597 1.00 43.53 89 HIS F O 1
ATOM 4374 N N . PHE G 1 56 ? 18.519 41.020 51.277 1.00 46.18 90 PHE F N 1
ATOM 4375 C CA . PHE G 1 56 ? 17.554 41.062 50.174 1.00 47.01 90 PHE F CA 1
ATOM 4376 C C . PHE G 1 56 ? 16.251 40.417 50.479 1.00 49.33 90 PHE F C 1
ATOM 4377 O O . PHE G 1 56 ? 15.230 40.988 50.151 1.00 50.71 90 PHE F O 1
ATOM 4385 N N . GLU G 1 57 ? 16.251 39.246 51.118 1.00 52.08 91 GLU F N 1
ATOM 4386 C CA . GLU G 1 57 ? 14.977 38.640 51.561 1.00 53.56 91 GLU F CA 1
ATOM 4387 C C . GLU G 1 57 ? 14.179 39.580 52.449 1.00 52.25 91 GLU F C 1
ATOM 4388 O O . GLU G 1 57 ? 12.948 39.619 52.364 1.00 53.67 91 GLU F O 1
ATOM 4394 N N . ALA G 1 58 ? 14.855 40.359 53.296 1.00 50.19 92 ALA F N 1
ATOM 4395 C CA . ALA G 1 58 ? 14.106 41.194 54.222 1.00 48.91 92 ALA F CA 1
ATOM 4396 C C . ALA G 1 58 ? 13.805 42.554 53.614 1.00 47.64 92 ALA F C 1
ATOM 4397 O O . ALA G 1 58 ? 13.075 43.332 54.190 1.00 48.49 92 ALA F O 1
ATOM 4399 N N . ASN G 1 59 ? 14.392 42.854 52.464 1.00 46.08 93 ASN F N 1
ATOM 4400 C CA . ASN G 1 59 ? 14.185 44.153 51.857 1.00 44.64 93 ASN F CA 1
ATOM 4401 C C . ASN G 1 59 ? 13.899 44.035 50.370 1.00 44.13 93 ASN F C 1
ATOM 4402 O O . ASN G 1 59 ? 14.700 44.563 49.555 1.00 42.71 93 ASN F O 1
ATOM 4407 N N . PRO G 1 60 ? 12.752 43.386 50.026 1.00 44.74 94 PRO F N 1
ATOM 4408 C CA . PRO G 1 60 ? 12.348 43.074 48.641 1.00 45.49 94 PRO F CA 1
ATOM 4409 C C . PRO G 1 60 ? 12.249 44.349 47.784 1.00 45.21 94 PRO F C 1
ATOM 4410 O O . PRO G 1 60 ? 12.541 44.325 46.548 1.00 45.85 94 PRO F O 1
ATOM 4414 N N . LYS G 1 61 ? 11.863 45.455 48.414 1.00 44.63 95 LYS F N 1
ATOM 4415 C CA . LYS G 1 61 ? 11.957 46.759 47.700 1.00 44.11 95 LYS F CA 1
ATOM 4416 C C . LYS G 1 61 ? 13.379 47.143 47.265 1.00 40.98 95 LYS F C 1
ATOM 4417 O O . LYS G 1 61 ? 13.596 47.465 46.081 1.00 39.51 95 LYS F O 1
ATOM 4423 N N . VAL G 1 62 ? 14.355 47.039 48.178 1.00 39.70 96 VAL F N 1
ATOM 4424 C CA . VAL G 1 62 ? 15.731 47.270 47.747 1.00 37.83 96 VAL F CA 1
ATOM 4425 C C . VAL G 1 62 ? 16.175 46.365 46.641 1.00 38.93 96 VAL F C 1
ATOM 4426 O O . VAL G 1 62 ? 16.701 46.876 45.604 1.00 39.65 96 VAL F O 1
ATOM 4430 N N . ALA G 1 63 ? 15.881 45.055 46.771 1.00 39.82 97 ALA F N 1
ATOM 4431 C CA . ALA G 1 63 ? 16.303 44.102 45.732 1.00 40.04 97 ALA F CA 1
ATOM 4432 C C . ALA G 1 63 ? 15.741 44.480 44.362 1.00 40.34 97 ALA F C 1
ATOM 4433 O O . ALA G 1 63 ? 16.455 44.506 43.379 1.00 40.85 97 ALA F O 1
ATOM 4435 N N . SER G 1 64 ? 14.465 44.842 44.304 1.00 41.16 98 SER F N 1
ATOM 4436 C CA . SER G 1 64 ? 13.833 45.069 42.998 1.00 41.95 98 SER F CA 1
ATOM 4437 C C . SER G 1 64 ? 14.260 46.372 42.414 1.00 40.40 98 SER F C 1
ATOM 4438 O O . SER G 1 64 ? 14.404 46.499 41.207 1.00 41.96 98 SER F O 1
ATOM 4441 N N . ASP G 1 65 ? 14.488 47.351 43.278 1.00 39.46 99 ASP F N 1
ATOM 4442 C CA . ASP G 1 65 ? 15.008 48.662 42.885 1.00 37.55 99 ASP F CA 1
ATOM 4443 C C . ASP G 1 65 ? 16.399 48.490 42.258 1.00 36.88 99 ASP F C 1
ATOM 4444 O O . ASP G 1 65 ? 16.658 49.009 41.162 1.00 36.76 99 ASP F O 1
ATOM 4449 N N . LEU G 1 66 ? 17.308 47.757 42.942 1.00 36.95 100 LEU F N 1
ATOM 4450 C CA . LEU G 1 66 ? 18.639 47.493 42.341 1.00 37.07 100 LEU F CA 1
ATOM 4451 C C . LEU G 1 66 ? 18.460 46.730 41.058 1.00 38.72 100 LEU F C 1
ATOM 4452 O O . LEU G 1 66 ? 19.082 47.125 40.023 1.00 40.09 100 LEU F O 1
ATOM 4457 N N . HIS G 1 67 ? 17.600 45.704 41.067 1.00 39.19 101 HIS F N 1
ATOM 4458 C CA . HIS G 1 67 ? 17.400 44.958 39.843 1.00 41.90 101 HIS F CA 1
ATOM 4459 C C . HIS G 1 67 ? 16.935 45.838 38.697 1.00 43.00 101 HIS F C 1
ATOM 4460 O O . HIS G 1 67 ? 17.403 45.686 37.580 1.00 44.82 101 HIS F O 1
ATOM 4467 N N . ALA G 1 68 ? 16.009 46.759 38.942 1.00 43.69 102 ALA F N 1
ATOM 4468 C CA . ALA G 1 68 ? 15.580 47.628 37.849 1.00 44.95 102 ALA F CA 1
ATOM 4469 C C . ALA G 1 68 ? 16.742 48.528 37.385 1.00 44.91 102 ALA F C 1
ATOM 4470 O O . ALA G 1 68 ? 16.885 48.757 36.188 1.00 45.29 102 ALA F O 1
ATOM 4472 N N . LEU G 1 69 ? 17.592 49.015 38.299 1.00 44.03 103 LEU F N 1
ATOM 4473 C CA . LEU G 1 69 ? 18.690 49.857 37.853 1.00 43.59 103 LEU F CA 1
ATOM 4474 C C . LEU G 1 69 ? 19.738 49.080 37.073 1.00 45.09 103 LEU F C 1
ATOM 4475 O O . LEU G 1 69 ? 20.487 49.646 36.289 1.00 45.58 103 LEU F O 1
ATOM 4480 N N . SER G 1 70 ? 19.768 47.769 37.259 1.00 47.65 104 SER F N 1
ATOM 4481 C CA . SER G 1 70 ? 20.749 46.950 36.529 1.00 50.20 104 SER F CA 1
ATOM 4482 C C . SER G 1 70 ? 20.202 46.508 35.184 1.00 51.99 104 SER F C 1
ATOM 4483 O O . SER G 1 70 ? 20.913 45.945 34.339 1.00 52.48 104 SER F O 1
ATOM 4486 N N . GLN G 1 71 ? 18.940 46.763 34.957 1.00 54.71 105 GLN F N 1
ATOM 4487 C CA . GLN G 1 71 ? 18.351 46.292 33.705 1.00 57.91 105 GLN F CA 1
ATOM 4488 C C . GLN G 1 71 ? 18.983 46.755 32.368 1.00 58.22 105 GLN F C 1
ATOM 4489 O O . GLN G 1 71 ? 19.117 45.944 31.465 1.00 59.73 105 GLN F O 1
ATOM 4495 N N . PRO G 1 72 ? 19.355 48.043 32.233 1.00 57.82 106 PRO F N 1
ATOM 4496 C CA . PRO G 1 72 ? 19.895 48.451 30.924 1.00 58.94 106 PRO F CA 1
ATOM 4497 C C . PRO G 1 72 ? 21.167 47.627 30.579 1.00 60.61 106 PRO F C 1
ATOM 4498 O O . PRO G 1 72 ? 21.439 47.293 29.421 1.00 61.02 106 PRO F O 1
ATOM 4502 N N . LEU G 1 73 ? 21.917 47.269 31.609 1.00 61.51 107 LEU F N 1
ATOM 4503 C CA . LEU G 1 73 ? 23.095 46.447 31.459 1.00 63.72 107 LEU F CA 1
ATOM 4504 C C . LEU G 1 73 ? 22.716 45.056 30.979 1.00 66.20 107 LEU F C 1
ATOM 4505 O O . LEU G 1 73 ? 23.318 44.516 30.054 1.00 67.68 107 LEU F O 1
ATOM 4510 N N . THR G 1 74 ? 21.719 44.460 31.600 1.00 68.11 108 THR F N 1
ATOM 4511 C CA . THR G 1 74 ? 21.294 43.150 31.151 1.00 71.24 108 THR F CA 1
ATOM 4512 C C . THR G 1 74 ? 20.684 43.247 29.739 1.00 73.33 108 THR F C 1
ATOM 4513 O O . THR G 1 74 ? 20.969 42.391 28.913 1.00 74.60 108 THR F O 1
ATOM 4517 N N . ASP G 1 75 ? 19.894 44.294 29.449 1.00 74.38 109 ASP F N 1
ATOM 4518 C CA . ASP G 1 75 ? 19.410 44.563 28.074 1.00 77.32 109 ASP F CA 1
ATOM 4519 C C . ASP G 1 75 ? 20.593 44.499 27.097 1.00 79.00 109 ASP F C 1
ATOM 4520 O O . ASP G 1 75 ? 20.601 43.726 26.122 1.00 81.21 109 ASP F O 1
ATOM 4525 N N . LEU G 1 76 ? 21.608 45.302 27.386 1.00 78.48 110 LEU F N 1
ATOM 4526 C CA . LEU G 1 76 ? 22.714 45.451 26.502 1.00 80.18 110 LEU F CA 1
ATOM 4527 C C . LEU G 1 76 ? 23.305 44.118 26.069 1.00 82.49 110 LEU F C 1
ATOM 4528 O O . LEU G 1 76 ? 23.360 43.837 24.880 1.00 84.02 110 LEU F O 1
ATOM 4533 N N . SER G 1 77 ? 23.750 43.321 27.046 1.00 83.83 111 SER F N 1
ATOM 4534 C CA . SER G 1 77 ? 24.392 42.026 26.804 1.00 87.09 111 SER F CA 1
ATOM 4535 C C . SER G 1 77 ? 23.354 40.982 26.374 1.00 90.13 111 SER F C 1
ATOM 4536 O O . SER G 1 77 ? 23.338 39.865 26.898 1.00 91.21 111 SER F O 1
ATOM 4539 N N . THR G 1 78 ? 22.472 41.403 25.458 1.00 92.21 112 THR F N 1
ATOM 4540 C CA . THR G 1 78 ? 21.433 40.593 24.815 1.00 95.76 112 THR F CA 1
ATOM 4541 C C . THR G 1 78 ? 21.733 41.349 23.510 1.00 96.86 112 THR F C 1
ATOM 4542 O O . THR G 1 78 ? 22.551 40.900 22.687 1.00 98.11 112 THR F O 1
ATOM 4546 N N . ARG G 1 79 ? 21.252 42.656 23.528 1.00 96.38 113 ARG F N 1
ATOM 4547 C CA . ARG G 1 79 ? 20.901 43.435 22.331 1.00 98.18 113 ARG F CA 1
ATOM 4548 C C . ARG G 1 79 ? 22.195 43.238 21.510 1.00 98.80 113 ARG F C 1
ATOM 4549 O O . ARG G 1 79 ? 22.139 43.204 20.287 1.00 100.30 113 ARG F O 1
ATOM 4557 N N . CYS G 1 80 ? 23.335 43.075 22.200 1.00 97.95 114 CYS F N 1
ATOM 4558 C CA . CYS G 1 80 ? 24.677 42.928 21.586 1.00 98.65 114 CYS F CA 1
ATOM 4559 C C . CYS G 1 80 ? 25.307 41.573 21.888 1.00 102.08 114 CYS F C 1
ATOM 4560 O O . CYS G 1 80 ? 25.977 40.987 21.031 1.00 103.78 114 CYS F O 1
ATOM 4563 N N . SER G 1 81 ? 25.163 41.140 23.146 1.00 104.07 115 SER F N 1
ATOM 4564 C CA . SER G 1 81 ? 25.554 39.795 23.620 1.00 107.65 115 SER F CA 1
ATOM 4565 C C . SER G 1 81 ? 26.987 39.348 23.277 1.00 109.80 115 SER F C 1
ATOM 4566 O O . SER G 1 81 ? 27.160 38.343 22.586 1.00 112.39 115 SER F O 1
ATOM 4569 N N . LEU G 1 82 ? 28.007 40.047 23.761 1.00 109.87 116 LEU F N 1
ATOM 4570 C CA . LEU G 1 82 ? 29.352 39.782 23.239 1.00 112.61 116 LEU F CA 1
ATOM 4571 C C . LEU G 1 82 ? 30.313 38.997 24.163 1.00 114.15 116 LEU F C 1
ATOM 4572 O O . LEU G 1 82 ? 30.998 38.081 23.711 1.00 115.79 116 LEU F O 1
ATOM 4577 N N . PRO G 1 83 ? 30.412 39.391 25.446 1.00 113.92 117 PRO F N 1
ATOM 4578 C CA . PRO G 1 83 ? 31.045 38.526 26.421 1.00 115.58 117 PRO F CA 1
ATOM 4579 C C . PRO G 1 83 ? 30.217 38.477 27.713 1.00 115.41 117 PRO F C 1
ATOM 4580 O O . PRO G 1 83 ? 28.980 38.500 27.687 1.00 114.99 117 PRO F O 1
ATOM 4584 N N . ILE G 1 84 ? 30.925 38.397 28.829 1.00 116.17 118 ILE F N 1
ATOM 4585 C CA . ILE G 1 84 ? 30.354 38.581 30.154 1.00 115.86 118 ILE F CA 1
ATOM 4586 C C . ILE G 1 84 ? 29.808 40.019 30.319 1.00 113.92 118 ILE F C 1
ATOM 4587 O O . ILE G 1 84 ? 30.324 40.966 29.714 1.00 113.22 118 ILE F O 1
ATOM 4592 N N . SER G 1 85 ? 28.749 40.176 31.111 1.00 113.48 119 SER F N 1
ATOM 4593 C CA . SER G 1 85 ? 28.313 41.506 31.528 1.00 112.26 119 SER F CA 1
ATOM 4594 C C . SER G 1 85 ? 29.401 42.064 32.469 1.00 112.11 119 SER F C 1
ATOM 4595 O O . SER G 1 85 ? 29.200 43.076 33.170 1.00 110.57 119 SER F O 1
ATOM 4598 N N . GLY G 1 86 ? 30.569 41.405 32.430 1.00 113.89 120 GLY F N 1
ATOM 4599 C CA . GLY G 1 86 ? 31.641 41.569 33.416 1.00 114.36 120 GLY F CA 1
ATOM 4600 C C . GLY G 1 86 ? 32.869 42.362 33.006 1.00 114.52 120 GLY F C 1
ATOM 4601 O O . GLY G 1 86 ? 32.857 43.594 33.073 1.00 113.17 120 GLY F O 1
ATOM 4602 N N . LEU G 1 87 ? 33.925 41.648 32.607 1.00 116.39 121 LEU F N 1
ATOM 4603 C CA . LEU G 1 87 ? 35.261 42.229 32.366 1.00 117.07 121 LEU F CA 1
ATOM 4604 C C . LEU G 1 87 ? 35.231 43.451 31.478 1.00 115.88 121 LEU F C 1
ATOM 4605 O O . LEU G 1 87 ? 36.105 44.309 31.577 1.00 115.77 121 LEU F O 1
ATOM 4610 N N . GLN G 1 88 ? 34.238 43.513 30.598 1.00 115.41 122 GLN F N 1
ATOM 4611 C CA . GLN G 1 88 ? 34.010 44.695 29.786 1.00 114.66 122 GLN F CA 1
ATOM 4612 C C . GLN G 1 88 ? 34.144 45.937 30.667 1.00 113.83 122 GLN F C 1
ATOM 4613 O O . GLN G 1 88 ? 34.627 46.985 30.230 1.00 113.50 122 GLN F O 1
ATOM 4619 N N . ALA G 1 89 ? 33.751 45.767 31.931 1.00 113.83 123 ALA F N 1
ATOM 4620 C CA . ALA G 1 89 ? 33.837 46.796 32.960 1.00 113.01 123 ALA F CA 1
ATOM 4621 C C . ALA G 1 89 ? 35.198 46.893 33.681 1.00 113.82 123 ALA F C 1
ATOM 4622 O O . ALA G 1 89 ? 35.282 47.588 34.702 1.00 113.51 123 ALA F O 1
ATOM 4624 N N . ILE G 1 90 ? 36.246 46.217 33.180 1.00 115.10 124 ILE F N 1
ATOM 4625 C CA . ILE G 1 90 ? 37.620 46.480 33.663 1.00 116.20 124 ILE F CA 1
ATOM 4626 C C . ILE G 1 90 ? 37.912 47.973 33.455 1.00 115.89 124 ILE F C 1
ATOM 4627 O O . ILE G 1 90 ? 38.839 48.546 34.056 1.00 116.48 124 ILE F O 1
ATOM 4632 N N . GLY G 1 91 ? 37.092 48.566 32.581 1.00 115.06 125 GLY F N 1
ATOM 4633 C CA . GLY G 1 91 ? 36.910 50.007 32.465 1.00 114.53 125 GLY F CA 1
ATOM 4634 C C . GLY G 1 91 ? 35.447 50.451 32.635 1.00 113.37 125 GLY F C 1
ATOM 4635 O O . GLY G 1 91 ? 34.473 49.867 32.113 1.00 112.96 125 GLY F O 1
ATOM 4636 N N . ASP H 1 4 ? 41.762 13.045 42.973 1.00 78.75 38 ASP H N 1
ATOM 4637 C CA . ASP H 1 4 ? 41.397 13.678 44.296 1.00 81.41 38 ASP H CA 1
ATOM 4638 C C . ASP H 1 4 ? 39.998 14.313 44.207 1.00 80.53 38 ASP H C 1
ATOM 4639 O O . ASP H 1 4 ? 39.008 13.607 44.401 1.00 82.90 38 ASP H O 1
ATOM 4644 N N . PRO H 1 5 ? 39.899 15.641 43.955 1.00 76.91 39 PRO H N 1
ATOM 4645 C CA . PRO H 1 5 ? 38.573 16.054 43.456 1.00 75.00 39 PRO H CA 1
ATOM 4646 C C . PRO H 1 5 ? 38.496 16.935 42.171 1.00 70.23 39 PRO H C 1
ATOM 4647 O O . PRO H 1 5 ? 38.426 16.487 41.013 1.00 67.76 39 PRO H O 1
ATOM 4651 N N . CYS H 1 6 ? 38.481 18.219 42.466 1.00 67.67 40 CYS H N 1
ATOM 4652 C CA . CYS H 1 6 ? 38.120 19.299 41.622 1.00 63.49 40 CYS H CA 1
ATOM 4653 C C . CYS H 1 6 ? 39.323 20.196 41.692 1.00 59.28 40 CYS H C 1
ATOM 4654 O O . CYS H 1 6 ? 39.197 21.419 41.542 1.00 60.27 40 CYS H O 1
ATOM 4657 N N . ALA H 1 7 ? 40.473 19.597 41.996 1.00 53.60 41 ALA H N 1
ATOM 4658 C CA . ALA H 1 7 ? 41.727 20.288 41.910 1.00 48.65 41 ALA H CA 1
ATOM 4659 C C . ALA H 1 7 ? 42.005 20.788 40.480 1.00 43.31 41 ALA H C 1
ATOM 4660 O O . ALA H 1 7 ? 41.727 20.102 39.497 1.00 39.39 41 ALA H O 1
ATOM 4662 N N . ALA H 1 8 ? 42.573 21.986 40.402 1.00 40.99 42 ALA H N 1
ATOM 4663 C CA . ALA H 1 8 ? 43.068 22.526 39.155 1.00 38.53 42 ALA H CA 1
ATOM 4664 C C . ALA H 1 8 ? 43.799 21.457 38.299 1.00 37.35 42 ALA H C 1
ATOM 4665 O O . ALA H 1 8 ? 43.555 21.387 37.112 1.00 36.23 42 ALA H O 1
ATOM 4667 N N . SER H 1 9 ? 44.681 20.627 38.883 1.00 38.36 43 SER H N 1
ATOM 4668 C CA . SER H 1 9 ? 45.395 19.624 38.078 1.00 38.18 43 SER H CA 1
ATOM 4669 C C . SER H 1 9 ? 44.428 18.680 37.362 1.00 38.69 43 SER H C 1
ATOM 4670 O O . SER H 1 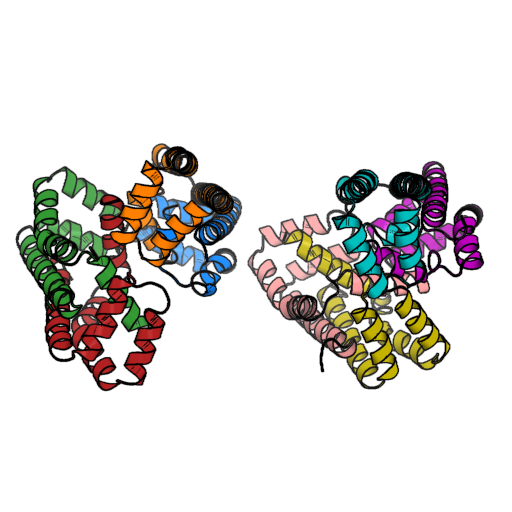9 ? 44.636 18.382 36.182 1.00 37.59 43 SER H O 1
ATOM 4673 N N . GLU H 1 10 ? 43.382 18.201 38.061 1.00 40.98 44 GLU H N 1
ATOM 4674 C CA . GLU H 1 10 ? 42.381 17.363 37.436 1.00 41.09 44 GLU H CA 1
ATOM 4675 C C . GLU H 1 10 ? 41.544 18.144 36.408 1.00 40.99 44 GLU H C 1
ATOM 4676 O O . GLU H 1 10 ? 41.301 17.622 35.302 1.00 40.79 44 GLU H O 1
ATOM 4682 N N . VAL H 1 11 ? 41.106 19.377 36.693 1.00 41.64 45 VAL H N 1
ATOM 4683 C CA . VAL H 1 11 ? 40.396 20.076 35.637 1.00 41.20 45 VAL H CA 1
ATOM 4684 C C . VAL H 1 11 ? 41.228 20.256 34.388 1.00 40.09 45 VAL H C 1
ATOM 4685 O O . VAL H 1 11 ? 40.722 20.068 33.280 1.00 40.82 45 VAL H O 1
ATOM 4689 N N . ALA H 1 12 ? 42.507 20.563 34.557 1.00 39.44 46 ALA H N 1
ATOM 4690 C CA . ALA H 1 12 ? 43.394 20.623 33.429 1.00 38.56 46 ALA H CA 1
ATOM 4691 C C . ALA H 1 12 ? 43.455 19.302 32.716 1.00 39.50 46 ALA H C 1
ATOM 4692 O O . ALA H 1 12 ? 43.500 19.292 31.481 1.00 40.40 46 ALA H O 1
ATOM 4694 N N . ARG H 1 13 ? 43.495 18.184 33.437 1.00 40.77 47 ARG H N 1
ATOM 4695 C CA . ARG H 1 13 ? 43.616 16.878 32.766 1.00 42.05 47 ARG H CA 1
ATOM 4696 C C . ARG H 1 13 ? 42.379 16.541 31.971 1.00 40.94 47 ARG H C 1
ATOM 4697 O O . ARG H 1 13 ? 42.443 16.043 30.855 1.00 40.09 47 ARG H O 1
ATOM 4705 N N . THR H 1 14 ? 41.244 16.806 32.566 1.00 41.61 48 THR H N 1
ATOM 4706 C CA . THR H 1 14 ? 39.984 16.670 31.870 1.00 42.01 48 THR H CA 1
ATOM 4707 C C . THR H 1 14 ? 39.928 17.640 30.652 1.00 41.06 48 THR H C 1
ATOM 4708 O O . THR H 1 14 ? 39.594 17.222 29.527 1.00 39.42 48 THR H O 1
ATOM 4712 N N . VAL H 1 15 ? 40.274 18.915 30.866 1.00 40.56 49 VAL H N 1
ATOM 4713 C CA . VAL H 1 15 ? 40.243 19.830 29.723 1.00 40.07 49 VAL H CA 1
ATOM 4714 C C . VAL H 1 15 ? 41.190 19.243 28.714 1.00 40.40 49 VAL H C 1
ATOM 4715 O O . VAL H 1 15 ? 40.882 19.210 27.513 1.00 41.23 49 VAL H O 1
ATOM 4719 N N . GLY H 1 16 ? 42.307 18.707 29.201 1.00 40.71 50 GLY H N 1
ATOM 4720 C CA . GLY H 1 16 ? 43.271 18.053 28.330 1.00 40.14 50 GLY H CA 1
ATOM 4721 C C . GLY H 1 16 ? 42.695 16.956 27.470 1.00 40.83 50 GLY H C 1
ATOM 4722 O O . GLY H 1 16 ? 42.913 16.948 26.273 1.00 41.25 50 GLY H O 1
ATOM 4723 N N . SER H 1 17 ? 41.964 16.010 28.045 1.00 41.70 51 SER H N 1
ATOM 4724 C CA . SER H 1 17 ? 41.642 14.857 27.260 1.00 43.05 51 SER H CA 1
ATOM 4725 C C . SER H 1 17 ? 40.422 15.099 26.370 1.00 43.17 51 SER H C 1
ATOM 4726 O O . SER H 1 17 ? 40.253 14.460 25.318 1.00 44.10 51 SER H O 1
ATOM 4729 N N . VAL H 1 18 ? 39.581 16.022 26.788 1.00 43.29 52 VAL H N 1
ATOM 4730 C CA . VAL H 1 18 ? 38.419 16.426 26.008 1.00 43.20 52 VAL H CA 1
ATOM 4731 C C . VAL H 1 18 ? 38.870 17.099 24.736 1.00 43.06 52 VAL H C 1
ATOM 4732 O O . VAL H 1 18 ? 38.585 16.603 23.647 1.00 45.19 52 VAL H O 1
ATOM 4736 N N . ALA H 1 19 ? 39.622 18.189 24.867 1.00 42.72 53 ALA H N 1
ATOM 4737 C CA . ALA H 1 19 ? 40.273 18.874 23.746 1.00 41.57 53 ALA H CA 1
ATOM 4738 C C . ALA H 1 19 ? 41.031 17.955 22.782 1.00 42.37 53 ALA H C 1
ATOM 4739 O O . ALA H 1 19 ? 40.929 18.105 21.578 1.00 43.21 53 ALA H O 1
ATOM 4741 N N . LYS H 1 20 ? 41.827 17.024 23.294 1.00 43.23 54 LYS H N 1
ATOM 4742 C CA . LYS H 1 20 ? 42.417 16.007 22.416 1.00 43.94 54 LYS H CA 1
ATOM 4743 C C . LYS H 1 20 ? 41.329 15.151 21.671 1.00 45.03 54 LYS H C 1
ATOM 4744 O O . LYS H 1 20 ? 41.456 14.824 20.452 1.00 46.87 54 LYS H O 1
ATOM 4750 N N . SER H 1 21 ? 40.252 14.791 22.356 1.00 44.21 55 SER H N 1
ATOM 4751 C CA . SER H 1 21 ? 39.290 13.924 21.693 1.00 45.75 55 SER H CA 1
ATOM 4752 C C . SER H 1 21 ? 38.518 14.693 20.650 1.00 45.11 55 SER H C 1
ATOM 4753 O O . SER H 1 21 ? 38.131 14.121 19.645 1.00 47.13 55 SER H O 1
ATOM 4756 N N . MET H 1 22 ? 38.346 15.989 20.873 1.00 43.66 56 MET H N 1
ATOM 4757 C CA . MET H 1 22 ? 37.790 16.889 19.889 1.00 43.49 56 MET H CA 1
ATOM 4758 C C . MET H 1 22 ? 38.667 17.036 18.671 1.00 42.70 56 MET H C 1
ATOM 4759 O O . MET H 1 22 ? 38.181 17.142 17.542 1.00 43.45 56 MET H O 1
ATOM 4764 N N . GLY H 1 23 ? 39.968 17.124 18.896 1.00 41.50 57 GLY H N 1
ATOM 4765 C CA . GLY H 1 23 ? 40.887 17.247 17.779 1.00 40.51 57 GLY H CA 1
ATOM 4766 C C . GLY H 1 23 ? 40.832 16.011 16.911 1.00 40.99 57 GLY H C 1
ATOM 4767 O O . GLY H 1 23 ? 40.729 16.126 15.721 1.00 40.24 57 GLY H O 1
ATOM 4768 N N . ASP H 1 24 ? 40.887 14.815 17.524 1.00 42.71 58 ASP H N 1
ATOM 4769 C CA . ASP H 1 24 ? 40.868 13.555 16.778 1.00 43.16 58 ASP H CA 1
ATOM 4770 C C . ASP H 1 24 ? 39.586 13.468 16.023 1.00 42.40 58 ASP H C 1
ATOM 4771 O O . ASP H 1 24 ? 39.570 13.025 14.868 1.00 43.72 58 ASP H O 1
ATOM 4776 N N . TYR H 1 25 ? 38.508 13.913 16.652 1.00 41.00 59 TYR H N 1
ATOM 4777 C CA . TYR H 1 25 ? 37.224 13.973 15.976 1.00 41.73 59 TYR H CA 1
ATOM 4778 C C . TYR H 1 25 ? 37.208 14.860 14.760 1.00 41.93 59 TYR H C 1
ATOM 4779 O O . TYR H 1 25 ? 36.859 14.405 13.702 1.00 43.53 59 TYR H O 1
ATOM 4788 N N . LEU H 1 26 ? 37.538 16.140 14.934 1.00 41.86 60 LEU H N 1
ATOM 4789 C CA . LEU H 1 26 ? 37.630 17.111 13.830 1.00 41.34 60 LEU H CA 1
ATOM 4790 C C . LEU H 1 26 ? 38.513 16.566 12.749 1.00 42.89 60 LEU H C 1
ATOM 4791 O O . LEU H 1 26 ? 38.217 16.689 11.573 1.00 43.19 60 LEU H O 1
ATOM 4796 N N . ASP H 1 27 ? 39.591 15.921 13.157 1.00 44.74 61 ASP H N 1
ATOM 4797 C CA . ASP H 1 27 ? 40.541 15.417 12.191 1.00 47.43 61 ASP H CA 1
ATOM 4798 C C . ASP H 1 27 ? 39.866 14.452 11.201 1.00 48.05 61 ASP H C 1
ATOM 4799 O O . ASP H 1 27 ? 40.156 14.461 10.005 1.00 49.37 61 ASP H O 1
ATOM 4804 N N . SER H 1 28 ? 38.938 13.643 11.693 1.00 47.96 62 SER H N 1
ATOM 4805 C CA . SER H 1 28 ? 38.226 12.737 10.801 1.00 49.46 62 SER H CA 1
ATOM 4806 C C . SER H 1 28 ? 36.959 13.360 10.207 1.00 47.81 62 SER H C 1
ATOM 4807 O O . SER H 1 28 ? 36.301 12.756 9.402 1.00 50.35 62 SER H O 1
ATOM 4810 N N . HIS H 1 29 ? 36.646 14.593 10.547 1.00 44.93 63 HIS H N 1
ATOM 4811 C CA . HIS H 1 29 ? 35.449 15.248 10.000 1.00 42.81 63 HIS H CA 1
ATOM 4812 C C . HIS H 1 29 ? 35.780 16.571 9.394 1.00 42.22 63 HIS H C 1
ATOM 4813 O O . HIS H 1 29 ? 35.353 17.625 9.904 1.00 42.11 63 HIS H O 1
ATOM 4820 N N . PRO H 1 30 ? 36.509 16.514 8.260 1.00 42.82 64 PRO H N 1
ATOM 4821 C CA . PRO H 1 30 ? 37.108 17.630 7.531 1.00 42.45 64 PRO H CA 1
ATOM 4822 C C . PRO H 1 30 ? 36.213 18.820 7.463 1.00 42.16 64 PRO H C 1
ATOM 4823 O O . PRO H 1 30 ? 36.641 19.926 7.704 1.00 42.66 64 PRO H O 1
ATOM 4827 N N . GLU H 1 31 ? 34.947 18.587 7.189 1.00 43.25 65 GLU H N 1
ATOM 4828 C CA . GLU H 1 31 ? 34.042 19.695 6.945 1.00 43.89 65 GLU H CA 1
ATOM 4829 C C . GLU H 1 31 ? 33.673 20.388 8.231 1.00 42.62 65 GLU H C 1
ATOM 4830 O O . GLU H 1 31 ? 33.593 21.641 8.281 1.00 43.28 65 GLU H O 1
ATOM 4836 N N . THR H 1 32 ? 33.508 19.604 9.287 1.00 40.55 66 THR H N 1
ATOM 4837 C CA . THR H 1 32 ? 33.298 20.260 10.560 1.00 39.74 66 THR H CA 1
ATOM 4838 C C . THR H 1 32 ? 34.604 20.982 10.921 1.00 38.29 66 THR H C 1
ATOM 4839 O O . THR H 1 32 ? 34.575 22.056 11.504 1.00 38.34 66 THR H O 1
ATOM 4843 N N . ASN H 1 33 ? 35.726 20.362 10.598 1.00 37.21 67 ASN H N 1
ATOM 4844 C CA . ASN H 1 33 ? 37.034 20.900 10.943 1.00 37.31 67 ASN H CA 1
ATOM 4845 C C . ASN H 1 33 ? 37.190 22.300 10.337 1.00 37.76 67 ASN H C 1
ATOM 4846 O O . ASN H 1 33 ? 37.527 23.268 11.038 1.00 36.77 67 ASN H O 1
ATOM 4851 N N . GLN H 1 34 ? 36.828 22.418 9.062 1.00 39.07 68 GLN H N 1
ATOM 4852 C CA . GLN H 1 34 ? 36.945 23.691 8.374 1.00 41.46 68 GLN H CA 1
ATOM 4853 C C . GLN H 1 34 ? 36.008 24.778 8.896 1.00 42.18 68 GLN H C 1
ATOM 4854 O O . GLN H 1 34 ? 36.431 25.927 8.994 1.00 44.85 68 GLN H O 1
ATOM 4860 N N . VAL H 1 35 ? 34.773 24.442 9.260 1.00 41.84 69 VAL H N 1
ATOM 4861 C CA . VAL H 1 35 ? 33.878 25.395 9.920 1.00 42.47 69 VAL H CA 1
ATOM 4862 C C . VAL H 1 35 ? 34.535 25.953 11.207 1.00 43.04 69 VAL H C 1
ATOM 4863 O O . VAL H 1 35 ? 34.568 27.197 11.441 1.00 44.20 69 VAL H O 1
ATOM 4867 N N . MET H 1 36 ? 35.072 25.049 12.036 1.00 41.80 70 MET H N 1
ATOM 4868 C CA . MET H 1 36 ? 35.702 25.479 13.287 1.00 42.85 70 MET H CA 1
ATOM 4869 C C . MET H 1 36 ? 36.924 26.326 13.002 1.00 42.60 70 MET H C 1
ATOM 4870 O O . MET H 1 36 ? 37.181 27.306 13.677 1.00 43.82 70 MET H O 1
ATOM 4875 N N . THR H 1 37 ? 37.642 25.965 11.953 1.00 42.16 71 THR H N 1
ATOM 4876 C CA . THR H 1 37 ? 38.827 26.671 11.587 1.00 41.60 71 THR H CA 1
ATOM 4877 C C . THR H 1 37 ? 38.493 28.129 11.230 1.00 43.19 71 THR H C 1
ATOM 4878 O O . THR H 1 37 ? 39.059 29.072 11.811 1.00 45.54 71 THR H O 1
ATOM 4882 N N . ALA H 1 38 ? 37.539 28.330 10.333 1.00 42.58 72 ALA H N 1
ATOM 4883 C CA . ALA H 1 38 ? 37.084 29.681 9.977 1.00 42.73 72 ALA H CA 1
ATOM 4884 C C . ALA H 1 38 ? 36.639 30.487 11.225 1.00 42.76 72 ALA H C 1
ATOM 4885 O O . ALA H 1 38 ? 36.888 31.711 11.314 1.00 43.52 72 ALA H O 1
ATOM 4887 N N . VAL H 1 39 ? 36.005 29.830 12.203 1.00 41.06 73 VAL H N 1
ATOM 4888 C CA . VAL H 1 39 ? 35.552 30.601 13.342 1.00 41.66 73 VAL H CA 1
ATOM 4889 C C . VAL H 1 39 ? 36.742 31.133 14.114 1.00 43.03 73 VAL H C 1
ATOM 4890 O O . VAL H 1 39 ? 36.798 32.347 14.378 1.00 45.96 73 VAL H O 1
ATOM 4894 N N . LEU H 1 40 ? 37.713 30.278 14.426 1.00 41.57 74 LEU H N 1
ATOM 4895 C CA . LEU H 1 40 ? 39.026 30.778 14.991 1.00 41.91 74 LEU H CA 1
ATOM 4896 C C . LEU H 1 40 ? 39.658 31.887 14.199 1.00 44.46 74 LEU H C 1
ATOM 4897 O O . LEU H 1 40 ? 40.139 32.870 14.761 1.00 46.83 74 LEU H O 1
ATOM 4902 N N . GLN H 1 41 ? 39.679 31.735 12.883 1.00 45.91 75 GLN H N 1
ATOM 4903 C CA . GLN H 1 41 ? 40.279 32.763 12.047 1.00 49.07 75 GLN H CA 1
ATOM 4904 C C . GLN H 1 41 ? 39.505 34.057 12.176 1.00 52.28 75 GLN H C 1
ATOM 4905 O O . GLN H 1 41 ? 40.126 35.097 12.225 1.00 55.78 75 GLN H O 1
ATOM 4911 N N . GLN H 1 42 ? 38.179 33.980 12.286 1.00 53.34 76 GLN H N 1
ATOM 4912 C CA . GLN H 1 42 ? 37.350 35.171 12.580 1.00 57.80 76 GLN H CA 1
ATOM 4913 C C . GLN H 1 42 ? 37.563 35.564 14.029 1.00 58.04 76 GLN H C 1
ATOM 4914 O O . GLN H 1 42 ? 36.764 36.322 14.563 1.00 60.80 76 GLN H O 1
ATOM 4920 N N . GLN H 1 43 ? 38.596 35.044 14.683 1.00 56.41 77 GLN H N 1
ATOM 4921 C CA . GLN H 1 43 ? 38.830 35.347 16.096 1.00 57.84 77 GLN H CA 1
ATOM 4922 C C . GLN H 1 43 ? 37.561 35.183 16.926 1.00 58.53 77 GLN H C 1
ATOM 4923 O O . GLN H 1 43 ? 37.404 35.833 17.982 1.00 58.35 77 GLN H O 1
ATOM 4929 N N . VAL H 1 44 ? 36.661 34.307 16.442 1.00 58.48 78 VAL H N 1
ATOM 4930 C CA . VAL H 1 44 ? 35.462 33.915 17.173 1.00 59.19 78 VAL H CA 1
ATOM 4931 C C . VAL H 1 44 ? 34.615 35.152 17.454 1.00 62.83 78 VAL H C 1
ATOM 4932 O O . VAL H 1 44 ? 34.230 35.396 18.592 1.00 62.73 78 VAL H O 1
ATOM 4936 N N . GLY H 1 45 ? 34.371 35.949 16.421 1.00 66.11 79 GLY H N 1
ATOM 4937 C CA . GLY H 1 45 ? 33.552 37.119 16.564 1.00 71.54 79 GLY H CA 1
ATOM 4938 C C . GLY H 1 45 ? 32.143 36.860 16.056 1.00 73.80 79 GLY H C 1
ATOM 4939 O O . GLY H 1 45 ? 31.605 35.778 16.274 1.00 71.58 79 GLY H O 1
ATOM 4940 N N . PRO H 1 46 ? 31.542 37.875 15.395 1.00 78.01 80 PRO H N 1
ATOM 4941 C CA . PRO H 1 46 ? 30.302 37.961 14.652 1.00 79.72 80 PRO H CA 1
ATOM 4942 C C . PRO H 1 46 ? 29.334 36.784 14.544 1.00 77.52 80 PRO H C 1
ATOM 4943 O O . PRO H 1 46 ? 28.860 36.247 15.553 1.00 77.33 80 PRO H O 1
ATOM 4947 N N . GLY H 1 47 ? 28.973 36.432 13.321 1.00 76.56 81 GLY H N 1
ATOM 4948 C CA . GLY H 1 47 ? 28.106 35.286 13.134 1.00 75.24 81 GLY H CA 1
ATOM 4949 C C . GLY H 1 47 ? 28.869 33.980 13.318 1.00 71.65 81 GLY H C 1
ATOM 4950 O O . GLY H 1 47 ? 28.637 33.033 12.575 1.00 70.87 81 GLY H O 1
ATOM 4951 N N . SER H 1 48 ? 29.787 33.930 14.281 1.00 69.98 82 SER H N 1
ATOM 4952 C CA . SER H 1 48 ? 30.508 32.692 14.523 1.00 67.60 82 SER H CA 1
ATOM 4953 C C . SER H 1 48 ? 29.567 31.741 15.260 1.00 66.77 82 SER H C 1
ATOM 4954 O O . SER H 1 48 ? 29.572 30.552 15.014 1.00 65.55 82 SER H O 1
ATOM 4957 N N . VAL H 1 49 ? 28.700 32.277 16.106 1.00 68.41 83 VAL H N 1
ATOM 4958 C CA . VAL H 1 49 ? 27.606 31.475 16.652 1.00 68.17 83 VAL H CA 1
ATOM 4959 C C . VAL H 1 49 ? 26.657 31.067 15.524 1.00 69.07 83 VAL H C 1
ATOM 4960 O O . VAL H 1 49 ? 26.223 29.912 15.452 1.00 68.21 83 VAL H O 1
ATOM 4964 N N . ALA H 1 50 ? 26.369 32.020 14.632 1.00 70.35 84 ALA H N 1
ATOM 4965 C CA . ALA H 1 50 ? 25.391 31.830 13.588 1.00 70.92 84 ALA H CA 1
ATOM 4966 C C . ALA H 1 50 ? 25.848 30.742 12.634 1.00 68.29 84 ALA H C 1
ATOM 4967 O O . ALA H 1 50 ? 25.063 29.834 12.288 1.00 68.36 84 ALA H O 1
ATOM 4969 N N . SER H 1 51 ? 27.104 30.823 12.214 1.00 65.86 85 SER H N 1
ATOM 4970 C CA . SER H 1 51 ? 27.608 29.846 11.268 1.00 63.72 85 SER H CA 1
ATOM 4971 C C . SER H 1 51 ? 27.671 28.457 11.887 1.00 61.28 85 SER H C 1
ATOM 4972 O O . SER H 1 51 ? 27.606 27.475 11.159 1.00 60.56 85 SER H O 1
ATOM 4975 N N . LEU H 1 52 ? 27.759 28.396 13.220 1.00 60.12 86 LEU H N 1
ATOM 4976 C CA . LEU H 1 52 ? 27.822 27.137 13.942 1.00 58.69 86 LEU H CA 1
ATOM 4977 C C . LEU H 1 52 ? 26.434 26.475 13.982 1.00 60.30 86 LEU H C 1
ATOM 4978 O O . LEU H 1 52 ? 26.309 25.253 13.733 1.00 58.76 86 LEU H O 1
ATOM 4983 N N . LYS H 1 53 ? 25.404 27.278 14.282 1.00 62.22 87 LYS H N 1
ATOM 4984 C CA . LYS H 1 53 ? 24.036 26.840 14.145 1.00 64.15 87 LYS H CA 1
ATOM 4985 C C . LYS H 1 53 ? 23.766 26.275 12.736 1.00 63.96 87 LYS H C 1
ATOM 4986 O O . LYS H 1 53 ? 23.164 25.210 12.611 1.00 64.40 87 LYS H O 1
ATOM 4992 N N . ALA H 1 54 ? 24.174 26.997 11.687 1.00 63.21 88 ALA H N 1
ATOM 4993 C CA . ALA H 1 54 ? 23.815 26.612 10.330 1.00 63.48 88 ALA H CA 1
ATOM 4994 C C . ALA H 1 54 ? 24.441 25.276 10.018 1.00 61.93 88 ALA H C 1
ATOM 4995 O O . ALA H 1 54 ? 23.864 24.448 9.309 1.00 63.43 88 ALA H O 1
ATOM 4997 N N . HIS H 1 55 ? 25.608 25.039 10.593 1.00 59.68 89 HIS H N 1
ATOM 4998 C CA . HIS H 1 55 ? 26.278 23.808 10.347 1.00 57.40 89 HIS H CA 1
ATOM 4999 C C . HIS H 1 55 ? 25.658 22.645 11.140 1.00 58.23 89 HIS H C 1
ATOM 5000 O O . HIS H 1 55 ? 25.583 21.510 10.635 1.00 58.70 89 HIS H O 1
ATOM 5007 N N . PHE H 1 56 ? 25.241 22.921 12.372 1.00 58.21 90 PHE H N 1
ATOM 5008 C CA . PHE H 1 56 ? 24.644 21.908 13.217 1.00 59.60 90 PHE H CA 1
ATOM 5009 C C . PHE H 1 56 ? 23.216 21.504 12.761 1.00 62.95 90 PHE H C 1
ATOM 5010 O O . PHE H 1 56 ? 22.764 20.407 13.105 1.00 63.29 90 PHE H O 1
ATOM 5018 N N . GLU H 1 57 ? 22.512 22.390 12.033 1.00 64.70 91 GLU H N 1
ATOM 5019 C CA . GLU H 1 57 ? 21.135 22.126 11.628 1.00 68.35 91 GLU H CA 1
ATOM 5020 C C . GLU H 1 57 ? 21.207 21.167 10.448 1.00 67.22 91 GLU H C 1
ATOM 5021 O O . GLU H 1 57 ? 20.335 20.294 10.259 1.00 69.46 91 GLU H O 1
ATOM 5027 N N . ALA H 1 58 ? 22.252 21.367 9.657 1.00 64.07 92 ALA H N 1
ATOM 5028 C CA . ALA H 1 58 ? 22.585 20.491 8.550 1.00 62.15 92 ALA H CA 1
ATOM 5029 C C . ALA H 1 58 ? 23.173 19.155 9.033 1.00 60.06 92 ALA H C 1
ATOM 5030 O O . ALA H 1 58 ? 22.958 18.131 8.368 1.00 61.20 92 ALA H O 1
ATOM 5032 N N . ASN H 1 59 ? 23.886 19.191 10.177 1.00 56.16 93 ASN H N 1
ATOM 5033 C CA . ASN H 1 59 ? 24.659 18.080 10.692 1.00 53.22 93 ASN H CA 1
ATOM 5034 C C . ASN H 1 59 ? 24.403 17.770 12.175 1.00 52.56 93 ASN H C 1
ATOM 5035 O O . ASN H 1 59 ? 25.315 17.943 13.022 1.00 50.65 93 ASN H O 1
ATOM 5040 N N . PRO H 1 60 ? 23.155 17.310 12.505 1.00 53.12 94 PRO H N 1
ATOM 5041 C CA . PRO H 1 60 ? 22.782 16.876 13.835 1.00 52.70 94 PRO H CA 1
ATOM 5042 C C . PRO H 1 60 ? 23.650 15.744 14.393 1.00 51.74 94 PRO H C 1
ATOM 5043 O O . PRO H 1 60 ? 23.819 15.663 15.621 1.00 52.59 94 PRO H O 1
ATOM 5047 N N . LYS H 1 61 ? 24.176 14.858 13.550 1.00 50.50 95 LYS H N 1
ATOM 5048 C CA . LYS H 1 61 ? 25.059 13.814 14.114 1.00 50.80 95 LYS H CA 1
ATOM 5049 C C . LYS H 1 61 ? 26.407 14.345 14.650 1.00 47.56 95 LYS H C 1
ATOM 5050 O O . LYS H 1 61 ? 26.855 13.908 15.697 1.00 47.23 95 LYS H O 1
ATOM 5056 N N . VAL H 1 62 ? 27.014 15.294 13.935 1.00 46.17 96 VAL H N 1
ATOM 5057 C CA . VAL H 1 62 ? 28.163 15.966 14.466 1.00 44.27 96 VAL H CA 1
ATOM 5058 C C . VAL H 1 62 ? 27.786 16.779 15.692 1.00 45.51 96 VAL H C 1
ATOM 5059 O O . VAL H 1 62 ? 28.495 16.674 16.688 1.00 45.98 96 VAL H O 1
ATOM 5063 N N . ALA H 1 63 ? 26.665 17.515 15.670 1.00 46.85 97 ALA H N 1
ATOM 5064 C CA . ALA H 1 63 ? 26.280 18.292 16.865 1.00 47.57 97 ALA H CA 1
ATOM 5065 C C . ALA H 1 63 ? 26.277 17.342 18.062 1.00 48.55 97 ALA H C 1
ATOM 5066 O O . ALA H 1 63 ? 26.893 17.618 19.110 1.00 48.92 97 ALA H O 1
ATOM 5068 N N . SER H 1 64 ? 25.643 16.201 17.895 1.00 50.01 98 SER H N 1
ATOM 5069 C CA . SER H 1 64 ? 25.533 15.310 19.023 1.00 52.48 98 SER H CA 1
ATOM 5070 C C . SER H 1 64 ? 26.824 14.587 19.352 1.00 51.51 98 SER H C 1
ATOM 5071 O O . SER H 1 64 ? 27.133 14.384 20.525 1.00 52.50 98 SER H O 1
ATOM 5074 N N . ASP H 1 65 ? 27.587 14.201 18.342 1.00 51.09 99 ASP H N 1
ATOM 5075 C CA . ASP H 1 65 ? 28.909 13.659 18.605 1.00 50.64 99 ASP H CA 1
ATOM 5076 C C . ASP H 1 65 ? 29.706 14.607 19.479 1.00 49.56 99 ASP H C 1
ATOM 5077 O O . ASP H 1 65 ? 30.295 14.155 20.463 1.00 50.93 99 ASP H O 1
ATOM 5082 N N . LEU H 1 66 ? 29.685 15.913 19.180 1.00 48.53 100 LEU H N 1
ATOM 5083 C CA . LEU H 1 66 ? 30.589 16.859 19.906 1.00 47.91 100 LEU H CA 1
ATOM 5084 C C . LEU H 1 66 ? 30.169 17.085 21.372 1.00 49.23 100 LEU H C 1
ATOM 5085 O O . LEU H 1 66 ? 31.028 17.116 22.254 1.00 49.90 100 LEU H O 1
ATOM 5090 N N . HIS H 1 67 ? 28.869 17.206 21.613 1.00 50.75 101 HIS H N 1
ATOM 5091 C CA . HIS H 1 67 ? 28.315 17.258 22.956 1.00 54.01 101 HIS H CA 1
ATOM 5092 C C . HIS H 1 67 ? 28.810 16.078 23.823 1.00 55.13 101 HIS H C 1
ATOM 5093 O O . HIS H 1 67 ? 29.128 16.258 24.993 1.00 55.07 101 HIS H O 1
ATOM 5100 N N . ALA H 1 68 ? 28.859 14.872 23.262 1.00 56.29 102 ALA H N 1
ATOM 5101 C CA . ALA H 1 68 ? 29.155 13.702 24.078 1.00 58.10 102 ALA H CA 1
ATOM 5102 C C . ALA H 1 68 ? 30.621 13.751 24.394 1.00 56.50 102 ALA H C 1
ATOM 5103 O O . ALA H 1 68 ? 31.034 13.418 25.492 1.00 58.33 102 ALA H O 1
ATOM 5105 N N . LEU H 1 69 ? 31.428 14.211 23.448 1.00 55.11 103 LEU H N 1
ATOM 5106 C CA . LEU H 1 69 ? 32.868 14.357 23.711 1.00 52.73 103 LEU H CA 1
ATOM 5107 C C . LEU H 1 69 ? 33.136 15.458 24.745 1.00 52.25 103 LEU H C 1
ATOM 5108 O O . LEU H 1 69 ? 34.146 15.423 25.459 1.00 52.18 103 LEU H O 1
ATOM 5113 N N . SER H 1 70 ? 32.241 16.429 24.822 1.00 52.29 104 SER H N 1
ATOM 5114 C CA . SER H 1 70 ? 32.345 17.497 25.781 1.00 53.65 104 SER H CA 1
ATOM 5115 C C . SER H 1 70 ? 31.772 17.141 27.198 1.00 57.08 104 SER H C 1
ATOM 5116 O O . SER H 1 70 ? 32.070 17.798 28.206 1.00 57.46 104 SER H O 1
ATOM 5119 N N . GLN H 1 71 ? 30.979 16.082 27.292 1.00 60.91 105 GLN H N 1
ATOM 5120 C CA . GLN H 1 71 ? 30.438 15.647 28.596 1.00 64.59 105 GLN H CA 1
ATOM 5121 C C . GLN H 1 71 ? 31.377 15.659 29.826 1.00 64.22 105 GLN H C 1
ATOM 5122 O O . GLN H 1 71 ? 31.003 16.236 30.859 1.00 65.44 105 GLN H O 1
ATOM 5128 N N . PRO H 1 72 ? 32.574 15.023 29.741 1.00 63.14 106 PRO H N 1
ATOM 5129 C CA . PRO H 1 72 ? 33.420 15.012 30.947 1.00 63.41 106 PRO H CA 1
ATOM 5130 C C . PRO H 1 72 ? 33.678 16.426 31.446 1.00 62.37 106 PRO H C 1
ATOM 5131 O O . PRO H 1 72 ? 33.665 16.677 32.640 1.00 63.76 106 PRO H O 1
ATOM 5135 N N . LEU H 1 73 ? 33.871 17.360 30.535 1.00 61.35 107 LEU H N 1
ATOM 5136 C CA . LEU H 1 73 ? 33.995 18.736 30.959 1.00 61.85 107 LEU H CA 1
ATOM 5137 C C . LEU H 1 73 ? 32.766 19.324 31.608 1.00 64.60 107 LEU H C 1
ATOM 5138 O O . LEU H 1 73 ? 32.903 19.894 32.676 1.00 66.08 107 LEU H O 1
ATOM 5143 N N . THR H 1 74 ? 31.589 19.211 31.001 1.00 66.67 108 THR H N 1
ATOM 5144 C CA . THR H 1 74 ? 30.390 19.753 31.642 1.00 70.61 108 THR H CA 1
ATOM 5145 C C . THR H 1 74 ? 30.029 19.022 32.934 1.00 72.78 108 THR H C 1
ATOM 5146 O O . THR H 1 74 ? 29.540 19.638 33.872 1.00 74.69 108 THR H O 1
ATOM 5150 N N . ASP H 1 75 ? 30.280 17.718 32.987 1.00 73.27 109 ASP H N 1
ATOM 5151 C CA . ASP H 1 75 ? 30.127 16.948 34.228 1.00 76.00 109 ASP H CA 1
ATOM 5152 C C . ASP H 1 75 ? 30.993 17.499 35.363 1.00 76.17 109 ASP H C 1
ATOM 5153 O O . ASP H 1 75 ? 30.482 17.795 36.447 1.00 77.77 109 ASP H O 1
ATOM 5158 N N . LEU H 1 76 ? 32.297 17.639 35.124 1.00 74.45 110 LEU H N 1
ATOM 5159 C CA . LEU H 1 76 ? 33.181 18.270 36.118 1.00 74.87 110 LEU H CA 1
ATOM 5160 C C . LEU H 1 76 ? 32.670 19.663 36.463 1.00 76.05 110 LEU H C 1
ATOM 5161 O O . LEU H 1 76 ? 32.647 20.044 37.642 1.00 78.18 110 LEU H O 1
ATOM 5166 N N . SER H 1 77 ? 32.216 20.403 35.451 1.00 75.41 111 SER H N 1
ATOM 5167 C CA . SER H 1 77 ? 31.729 21.758 35.678 1.00 76.91 111 SER H CA 1
ATOM 5168 C C . SER H 1 77 ? 30.639 21.762 36.736 1.00 79.75 111 SER H C 1
ATOM 5169 O O . SER H 1 77 ? 30.662 22.605 37.625 1.00 80.69 111 SER H O 1
ATOM 5172 N N . THR H 1 78 ? 29.731 20.793 36.672 1.00 81.34 112 THR H N 1
ATOM 5173 C CA . THR H 1 78 ? 28.690 20.672 37.693 1.00 85.39 112 THR H CA 1
ATOM 5174 C C . THR H 1 78 ? 29.164 20.038 39.007 1.00 87.25 112 THR H C 1
ATOM 5175 O O . THR H 1 78 ? 28.853 20.560 40.079 1.00 89.36 112 THR H O 1
ATOM 5179 N N . ARG H 1 79 ? 29.899 18.923 38.930 1.00 86.74 113 ARG H N 1
ATOM 5180 C CA . ARG H 1 79 ? 30.495 18.286 40.116 1.00 88.95 113 ARG H CA 1
ATOM 5181 C C . ARG H 1 79 ? 31.219 19.267 41.015 1.00 88.78 113 ARG H C 1
ATOM 5182 O O . ARG H 1 79 ? 31.256 19.065 42.216 1.00 90.85 113 ARG H O 1
ATOM 5190 N N . CYS H 1 80 ? 31.804 20.314 40.430 1.00 86.51 114 CYS H N 1
ATOM 5191 C CA . CYS H 1 80 ? 32.608 21.281 41.172 1.00 86.44 114 CYS H CA 1
ATOM 5192 C C . CYS H 1 80 ? 31.937 22.654 41.192 1.00 89.33 114 CYS H C 1
ATOM 5193 O O . CYS H 1 80 ? 31.201 22.982 42.113 1.00 92.89 114 CYS H O 1
ATOM 5196 N N . SER H 1 81 ? 32.170 23.440 40.150 1.00 89.51 115 SER H N 1
ATOM 5197 C CA . SER H 1 81 ? 31.648 24.799 40.049 1.00 91.94 115 SER H CA 1
ATOM 5198 C C . SER H 1 81 ? 32.145 25.505 38.788 1.00 90.76 115 SER H C 1
ATOM 5199 O O . SER H 1 81 ? 32.742 24.914 37.859 1.00 88.09 115 SER H O 1
ATOM 5202 N N . LEU H 1 82 ? 31.867 26.811 38.782 1.00 93.53 116 LEU H N 1
ATOM 5203 C CA . LEU H 1 82 ? 32.511 27.652 37.814 1.00 93.23 116 LEU H CA 1
ATOM 5204 C C . LEU H 1 82 ? 31.900 27.756 36.442 1.00 93.13 116 LEU H C 1
ATOM 5205 O O . LEU H 1 82 ? 32.602 28.198 35.532 1.00 91.20 116 LEU H O 1
ATOM 5210 N N . PRO H 1 83 ? 30.615 27.358 36.279 1.00 95.66 117 PRO H N 1
ATOM 5211 C CA . PRO H 1 83 ? 29.830 27.556 35.057 1.00 95.92 117 PRO H CA 1
ATOM 5212 C C . PRO H 1 83 ? 30.621 28.114 33.860 1.00 94.16 117 PRO H C 1
ATOM 5213 O O . PRO H 1 83 ? 30.094 28.929 33.070 1.00 95.19 117 PRO H O 1
ATOM 5217 N N . ILE H 1 84 ? 31.880 27.645 33.772 1.00 91.80 118 ILE H N 1
ATOM 5218 C CA . ILE H 1 84 ? 32.829 27.874 32.671 1.00 89.55 118 ILE H CA 1
ATOM 5219 C C . ILE H 1 84 ? 33.107 29.351 32.321 1.00 89.87 118 ILE H C 1
ATOM 5220 O O . ILE H 1 84 ? 33.819 29.623 31.360 1.00 88.91 118 ILE H O 1
ATOM 5225 N N . SER H 1 85 ? 32.581 30.279 33.119 1.00 91.94 119 SER H N 1
ATOM 5226 C CA . SER H 1 85 ? 32.963 31.693 33.159 1.00 92.87 119 SER H CA 1
ATOM 5227 C C . SER H 1 85 ? 34.187 31.935 34.041 1.00 92.73 119 SER H C 1
ATOM 5228 O O . SER H 1 85 ? 34.791 33.015 33.981 1.00 93.69 119 SER H O 1
ATOM 5231 N N . GLY H 1 86 ? 34.514 30.944 34.875 1.00 91.57 120 GLY H N 1
ATOM 5232 C CA . GLY H 1 86 ? 35.619 31.044 35.820 1.00 91.36 120 GLY H CA 1
ATOM 5233 C C . GLY H 1 86 ? 36.945 30.583 35.239 1.00 88.90 120 GLY H C 1
ATOM 5234 O O . GLY H 1 86 ? 38.000 31.099 35.593 1.00 89.10 120 GLY H O 1
ATOM 5235 N N . LEU H 1 87 ? 36.893 29.601 34.349 1.00 86.55 121 LEU H N 1
ATOM 5236 C CA . LEU H 1 87 ? 38.017 29.327 33.484 1.00 84.82 121 LEU H CA 1
ATOM 5237 C C . LEU H 1 87 ? 38.255 30.539 32.559 1.00 85.24 121 LEU H C 1
ATOM 5238 O O . LEU H 1 87 ? 39.404 30.904 32.275 1.00 84.82 121 LEU H O 1
ATOM 5243 N N . GLN H 1 88 ? 37.149 31.164 32.124 1.00 86.03 122 GLN H N 1
ATOM 5244 C CA . GLN H 1 88 ? 37.176 32.369 31.300 1.00 86.85 122 GLN H CA 1
ATOM 5245 C C . GLN H 1 88 ? 37.891 33.494 31.994 1.00 88.82 122 GLN H C 1
ATOM 5246 O O . GLN H 1 88 ? 38.730 34.190 31.401 1.00 89.48 122 GLN H O 1
ATOM 5252 N N . ALA H 1 89 ? 37.543 33.648 33.267 1.00 89.86 123 ALA H N 1
ATOM 5253 C CA . ALA H 1 89 ? 38.067 34.695 34.103 1.00 91.45 123 ALA H CA 1
ATOM 5254 C C . ALA H 1 89 ? 39.579 34.578 34.259 1.00 90.37 123 ALA H C 1
ATOM 5255 O O . ALA H 1 89 ? 40.285 35.592 34.188 1.00 91.90 123 ALA H O 1
ATOM 5257 N N . ILE H 1 90 ? 40.074 33.353 34.454 1.00 87.83 124 ILE H N 1
ATOM 5258 C CA . ILE H 1 90 ? 41.523 33.115 34.544 1.00 87.23 124 ILE H CA 1
ATOM 5259 C C . ILE H 1 90 ? 42.173 33.512 33.225 1.00 86.29 124 ILE H C 1
ATOM 5260 O O . ILE H 1 90 ? 43.195 34.207 33.198 1.00 86.82 124 ILE H O 1
ATOM 5265 N N . GLY H 1 91 ? 41.544 33.058 32.138 1.00 84.49 125 GLY H N 1
ATOM 5266 C CA . GLY H 1 91 ? 41.952 33.389 30.775 1.00 84.07 125 GLY H CA 1
ATOM 5267 C C . GLY H 1 91 ? 41.980 34.887 30.506 1.00 86.80 125 GLY H C 1
ATOM 5268 O O . GLY H 1 91 ? 42.876 35.382 29.818 1.00 87.61 125 GLY H O 1
ATOM 5269 N N . LEU H 1 92 ? 40.993 35.609 31.041 1.00 88.39 126 LEU H N 1
ATOM 5270 C CA . LEU H 1 92 ? 40.942 37.062 30.906 1.00 91.37 126 LEU H CA 1
ATOM 5271 C C . LEU H 1 92 ? 42.070 37.740 31.671 1.00 92.96 126 LEU H C 1
ATOM 5272 O O . LEU H 1 92 ? 42.516 38.815 31.289 1.00 95.45 126 LEU H O 1
ATOM 5277 N N . MET H 1 93 ? 42.496 37.124 32.772 1.00 91.30 127 MET H N 1
ATOM 5278 C CA . MET H 1 93 ? 43.595 37.643 33.603 1.00 92.03 127 MET H CA 1
ATOM 5279 C C . MET H 1 93 ? 44.956 37.489 32.955 1.00 89.04 127 MET H C 1
ATOM 5280 O O . MET H 1 93 ? 45.793 38.411 32.989 1.00 91.45 127 MET H O 1
ATOM 5285 N N . GLN H 1 94 ? 45.162 36.305 32.387 1.00 82.13 128 GLN H N 1
ATOM 5286 C CA . GLN H 1 94 ? 46.323 36.019 31.578 1.00 77.57 128 GLN H CA 1
ATOM 5287 C C . GLN H 1 94 ? 46.365 37.008 30.401 1.00 74.93 128 GLN H C 1
ATOM 5288 O O . GLN H 1 94 ? 47.332 37.782 30.246 1.00 77.50 128 GLN H O 1
ATOM 5294 N N . ALA H 1 95 ? 45.292 37.045 29.622 1.00 67.81 129 ALA H N 1
ATOM 5295 C CA . ALA H 1 95 ? 45.224 37.905 28.427 1.00 63.79 129 ALA H CA 1
ATOM 5296 C C . ALA H 1 95 ? 45.586 39.341 28.699 1.00 65.01 129 ALA H C 1
ATOM 5297 O O . ALA H 1 95 ? 46.236 39.952 27.848 1.00 68.87 129 ALA H O 1
ATOM 5299 N N . VAL H 1 96 ? 45.217 39.866 29.885 1.00 63.37 130 VAL H N 1
ATOM 5300 C CA . VAL H 1 96 ? 45.348 41.289 30.233 1.00 64.72 130 VAL H CA 1
ATOM 5301 C C . VAL H 1 96 ? 46.667 41.520 30.927 1.00 66.22 130 VAL H C 1
ATOM 5302 O O . VAL H 1 96 ? 47.271 42.658 30.920 1.00 68.91 130 VAL H O 1
ATOM 5306 N N . GLN H 1 97 ? 47.090 40.482 31.645 1.00 62.48 131 GLN H N 1
ATOM 5307 C CA . GLN H 1 97 ? 48.331 40.678 32.379 1.00 63.86 131 GLN H CA 1
ATOM 5308 C C . GLN H 1 97 ? 49.455 40.702 31.335 1.00 63.13 131 GLN H C 1
ATOM 5309 O O . GLN H 1 97 ? 50.461 41.366 31.538 1.00 66.15 131 GLN H O 1
ATOM 5315 N N . GLY H 1 98 ? 49.262 39.968 30.229 1.00 60.10 132 GLY H N 1
ATOM 5316 C CA . GLY H 1 98 ? 50.221 39.988 29.110 1.00 59.70 132 GLY H CA 1
ATOM 5317 C C . GLY H 1 98 ? 50.012 41.230 28.254 1.00 62.96 132 GLY H C 1
ATOM 5318 O O . GLY H 1 98 ? 50.986 41.938 27.909 1.00 65.68 132 GLY H O 1
ATOM 5319 N N . ALA H 1 99 ? 48.736 41.493 27.905 1.00 61.77 133 ALA H N 1
ATOM 5320 C CA . ALA H 1 99 ? 48.392 42.796 27.289 1.00 65.98 133 ALA H CA 1
ATOM 5321 C C . ALA H 1 99 ? 49.011 43.953 28.023 1.00 69.00 133 ALA H C 1
ATOM 5322 O O . ALA H 1 99 ? 49.791 44.638 27.415 1.00 73.96 133 ALA H O 1
#

Sequence (743 aa):
CAASEVARTVGSVAKSMGDYLDSHPETNQVMTAVLQQQVGPGSVASLKAHFEANPKVASDLHALSQPLTDLSTRCSLPISGLQAIGCAASEVARTVGSVAKSMGDYLDSHPETNQVMTAVLQQQVGPGSVASLKAHFEANPKVASDLHALSQPLTDLSTRCSLPISGLQAIGLMQAVQGDPCAASEVARTVGSVAKSMGDYLDSHPETNQVMTAVLQQQVGPGSVASLKAHFEANPKVASDLHALSQPLTDLSTRCSLPISGLQAIGLMQAVQGARCAASEVARTVGSVAKSMGDYLDSHPETNQVMTAVLQQQVGPGSVASLKAHFEANPKVASDLHALSQPLTDLSTRCSLPISGLQAIGLMQAVQGADPCAASEVARTVGSVAKSMGDYLDSHPETNQVMTAVLQQQVGPGSVASLKAHFEANPKVASDLHALSQPLTDLSTRCSLPISGLQAIGLMQAVQPCAASEVARTVGSVAKSMGDYLDSHPETNQVMTAVLQQQVGPGSVASLKAHFEANPKVASDLHALSQPLTDLSTRCSLPISGLQAIGLMQAVQGARRCAASEVARTVGSVAKSMGDYLDSHPETNQVMTAVLQQQVGPGSVASLKAHFEANPKVASDLHALSQPLTDLSTRCSLPISGLQAIGDPCAASEVARTVGSVAKSMGDYLDSHPETNQVMTAVLQQQVGPGSVASLKAHFEANPKVASDLHALSQPLTDLSTRCSLPISGLQAIGLMQAVQGA

Organism: Mycobacterium tuberculosis (strain CDC 1551 / Oshkosh) (NCBI:txid83331)

Solvent-accessible surface area: 34187 Å² total; per-residue (Å²): 71,30,4,3,74,8,12,80,23,11,1,67,4,10,109,33,53,0,52,7,9,68,74,51,97,112,3,18,111,23,38,16,21,14,18,110,92,56,27,18,121,53,4,45,48,63,34,105,60,15,55,142,76,38,94,103,13,32,40,1,20,111,13,31,21,64,62,28,61,74,6,24,106,172,21,76,49,31,32,54,12,12,22,7,59,18,82,29,6,1,68,11,16,74,26,15,1,61,2,0,109,38,26,0,47,29,8,68,75,64,99,116,4,22,110,20,42,13,25,14,27,59,35,27,16,0,42,29,6,26,62,57,30,107,60,13,54,127,81,46,96,144,16,30,70,35,14,129,64,49,34,68,58,10,56,56,13,20,124,165,21,104,10,2,4,24,32,90,32,2,4,0,7,29,32,15,96,131,96,128,59,33,6,2,3,48,7,13,78,22,17,4,63,20,11,105,37,59,0,58,27,0,70,71,65,87,129,4,22,116,22,23,18,19,2,20,124,108,77,0,8,0,28,3,4,46,48,14,48,62,22,42,147,82,52,96,136,9,40,72,31,30,125,60,40,37,65,60,18,72,79,18,2,102,188,33,71,16,52,4,23,31,5,2,25,32,5,24,28,49,10,31,61,62,6,95,77,30,5,2,75,23,8,74,28,29,2,70,8,16,109,32,32,0,56,30,8,73,70,65,100,132,3,17,111,32,8,13,35,4,1,112,118,24,24,8,117,43,7,70,61,53,0,105,59,18,22,142,78,46,87,145,16,28,67,30,7,110,62,56,15,67,59,20,46,70,16,20,119,163,46,33,16,104,31,30,0,41,7,0,47,9,2,17,100,18,48,96,68,61,117,101,32,4,8,0,47,10,15,81,26,26,1,59,3,0,108,37,26,0,52,28,9,70,77,64,98,115,5,18,110,20,40,12,23,17,28,64,34,27,14,0,54,21,6,30,56,54,32,128,59,14,58,119,79,45,96,142,16,26,69,35,16,113,60,50,34,72,61,10,56,69,7,13,116,189,22,104,11,8,7,23,41,46,46,1,4,0,14,26,38,34,116,113,156,13,11,2,4,61,6,14,79,25,14,2,67,22,11,108,36,56,0,55,24,2,76,76,60,87,127,2,22,108,28,19,10,20,1,21,114,96,66,0,8,0,34,0,0,40,49,24,53,66,22,48,154,71,55,92,136,10,34,72,30,25,129,63,42,28,78,73,10,76,76,12,24,118,197,29,111,6,46,6,25,27,3,2,10,31,6,15,39,57,12,23,66,38,3,70,106,72,32,5,2,74,7,9,78,24,8,2,69,4,9,109,34,49,0,52,33,10,52,74,59,97,115,3,6,111,21,37,14,20,14,18,113,91,53,32,18,129,56,4,44,59,53,33,130,60,14,54,139,78,39,93,141,14,31,65,36,17,113,62,55,26,63,62,29,62,78,7,23,104,171,18,76,47,34,44,54,12,15,18,18,72,15,177,82,29,13,8,4,52,20,11,75,25,26,2,67,3,2,115,36,17,0,58,28,6,73,70,63,96,135,3,18,111,33,7,11,39,4,0,109,111,22,24,11,106,39,6,67,59,52,0,82,60,22,17,125,48,19,9,85,14,30,53,32,8,106,62,55,17,68,59,31,55,70,12,20,119,163,47,32,12,100,45,26,0,53,5,4,45,8,6,10,103,24,35,119,67,71

Foldseek 3Di:
DDLVVLVVLVVQLVVVLVVVLVVVVVLVVLVVVCVVVVVDDPSVVVNVVVCVVCVVVVVVNVVSCVVLVVVCVVPVDDPSPCSPCD/DDPVVLVVLVVVLVVVLVVVCVVVPVLVVLVVVCVVPVNDPVSVVVVVVVCVVPVVVVVVNVVSCVVQVVCCVVPVDQRDDPSVVVVVCVVVD/DCLDPVNLVVLLVQLVVVVVVVCVVVVVLVVLVVCCVVVVNDPVSVVVVVVVCVVCVVVVVVNVVSNVSLCVSCVVNNPSDDVVVVVVVVVVVVVVD/DDPVVLVVLVVVLVVVVVVVCVVVVVVVVLVVVCVVVVNDDCNVVSVVVVCVVPVPVVVVSVVSCVVVVVVCVVPHDPVVVVVVVVVVVVVVVD/DALDPVVLVVLVVVLVVVVVVVCVVVPVLVVLVVVCVVPVNPPVSVVVVVVVCVVVVVVVVVNVVSCVVNVVSCVRVVPQCDDPSVVVVVVVVD/DCDPVNLVVLLVVLVVVVVVVCVVVVVLVVLVVVCVVVVNDPVSVVVNVVVCVVPVVVVVVNVVSQCVNVVVCVVPVNDDHPVVVVVVVVVVVVVVD/DDLVVLVVLVVQLVVVVVVVLVVPVVLVVLVVVCVVVVVDDVSVVVVVVVCVVCVVVVVVNVVSCVVLVVVCVVPVDDPSPPSPCD/DALDPVVLVVLVVVLVVVVVVVCVVVVVVVVLVVVCVVVVNDDCNVVSVVVVCVVPVPVVVVSVVSCVVVVVSCVSPHDPVVNVVVVVVVVVVVVD

GO terms:
  GO:0005576 extracellular region (C, HDA)

CATH classification: 1.20.20.20

Radius of gyration: 33.65 Å; Cα contacts (8 Å, |Δi|>4): 1009; chains: 8; bounding box: 84×85×57 Å

B-factor: mean 58.28, std 18.78, range [3.71, 121.84]

Nearest PDB structures (foldseek):
  3may-assembly2_G  TM=8.165E-01  e=5.491E-11  Mycobacterium tuberculosis
  3may-assembly2_F  TM=9.138E-01  e=3.008E-09  Mycobacterium tuberculosis
  3may-assembly2_G  TM=8.811E-01  e=7.084E-11  Mycobacterium tuberculosis
  3may-assembly2_F  TM=9.410E-01  e=1.565E-09  Mycobacterium tuberculosis
  6dkm-assembly2_D  TM=4.280E-01  e=2.913E+00  synthetic construct